Protein AF-0000000067000655 (afdb_homodimer)

Structure (mmCIF, N/CA/C/O backbone):
data_AF-0000000067000655-model_v1
#
loop_
_entity.id
_entity.type
_entity.pdbx_description
1 polymer '6-methylsalicylate decarboxylase'
#
loop_
_atom_site.group_PDB
_atom_site.id
_atom_site.type_symbol
_atom_site.label_atom_id
_atom_site.label_alt_id
_atom_site.label_comp_id
_atom_site.label_asym_id
_atom_site.label_entity_id
_atom_site.label_seq_id
_atom_site.pdbx_PDB_ins_code
_atom_site.Cartn_x
_atom_site.Cartn_y
_atom_site.Cartn_z
_atom_site.occupancy
_atom_site.B_iso_or_equiv
_atom_site.auth_seq_id
_atom_site.auth_comp_id
_atom_site.auth_asym_id
_atom_site.auth_atom_id
_atom_site.pdbx_PDB_model_num
ATOM 1 N N . MET A 1 1 ? -18.312 39.375 -13.328 1 45.66 1 MET A N 1
ATOM 2 C CA . MET A 1 1 ? -17.859 39.375 -11.938 1 45.66 1 MET A CA 1
ATOM 3 C C . MET A 1 1 ? -18.188 38.062 -11.242 1 45.66 1 MET A C 1
ATOM 5 O O . MET A 1 1 ? -17.328 37.5 -10.57 1 45.66 1 MET A O 1
ATOM 9 N N . ALA A 1 2 ? -19.312 37.562 -11.695 1 56 2 ALA A N 1
ATOM 10 C CA . ALA A 1 2 ? -19.734 36.312 -11.07 1 56 2 ALA A CA 1
ATOM 11 C C . ALA A 1 2 ? -18.906 35.156 -11.578 1 56 2 ALA A C 1
ATOM 13 O O . ALA A 1 2 ? -18.5 34.281 -10.797 1 56 2 ALA A O 1
ATOM 14 N N . GLN A 1 3 ? -18.609 35.188 -12.734 1 52 3 GLN A N 1
ATOM 15 C CA . GLN A 1 3 ? -17.844 34.094 -13.336 1 52 3 GLN A CA 1
ATOM 16 C C . GLN A 1 3 ? -16.391 34.125 -12.859 1 52 3 GLN A C 1
ATOM 18 O O . GLN A 1 3 ? -15.805 33.094 -12.602 1 52 3 GLN A O 1
ATOM 23 N N . GLN A 1 4 ? -15.789 35.25 -12.672 1 48.38 4 GLN A N 1
ATOM 24 C CA . GLN A 1 4 ? -14.422 35.406 -12.188 1 48.38 4 GLN A CA 1
ATOM 25 C C . GLN A 1 4 ? -14.312 34.969 -10.727 1 48.38 4 GLN A C 1
ATOM 27 O O . GLN A 1 4 ? -13.352 34.312 -10.336 1 48.38 4 GLN A O 1
ATOM 32 N N . GLN A 1 5 ? -15.328 35.438 -10.062 1 50.38 5 GLN A N 1
ATOM 33 C CA . GLN A 1 5 ? 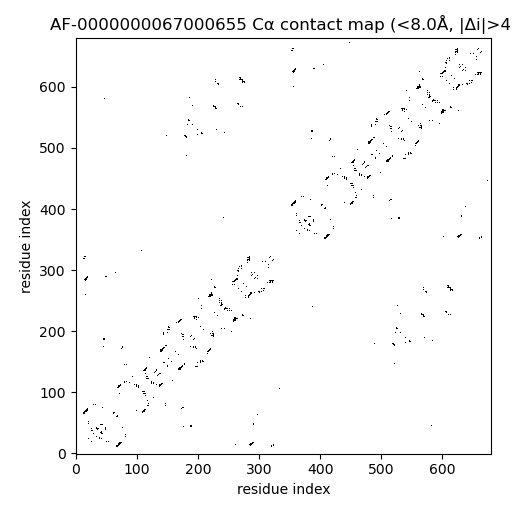-15.367 35 -8.664 1 50.38 5 GLN A CA 1
ATOM 34 C C . GLN A 1 5 ? -15.555 33.5 -8.562 1 50.38 5 GLN A C 1
ATOM 36 O O . GLN A 1 5 ? -14.922 32.844 -7.73 1 50.38 5 GLN A O 1
ATOM 41 N N . ALA A 1 6 ? -16.5 33 -9.43 1 54.81 6 ALA A N 1
ATOM 42 C CA . ALA A 1 6 ? -16.719 31.547 -9.453 1 54.81 6 ALA A CA 1
ATOM 43 C C . ALA A 1 6 ? -15.438 30.812 -9.828 1 54.81 6 ALA A C 1
ATOM 45 O O . ALA A 1 6 ? -15.117 29.766 -9.234 1 54.81 6 ALA A O 1
ATOM 46 N N . ASP A 1 7 ? -14.805 31.359 -10.633 1 62.97 7 ASP A N 1
ATOM 47 C CA . ASP A 1 7 ? -13.555 30.75 -11.094 1 62.97 7 ASP A CA 1
ATOM 48 C C . ASP A 1 7 ? -12.484 30.797 -10.008 1 62.97 7 ASP A C 1
ATOM 50 O O . ASP A 1 7 ? -11.727 29.844 -9.836 1 62.97 7 ASP A O 1
ATOM 54 N N . SER A 1 8 ? -12.492 31.875 -9.289 1 66.5 8 SER A N 1
ATOM 55 C CA . SER A 1 8 ? -11.531 32.031 -8.203 1 66.5 8 SER A CA 1
ATOM 56 C C . SER A 1 8 ? -11.836 31.078 -7.059 1 66.5 8 SER A C 1
ATOM 58 O O . SER A 1 8 ? -10.922 30.5 -6.461 1 66.5 8 SER A O 1
ATOM 60 N N . ILE A 1 9 ? -13.016 30.938 -6.875 1 70.06 9 ILE A N 1
ATOM 61 C CA . ILE A 1 9 ? -13.445 30.062 -5.793 1 70.06 9 ILE A CA 1
ATOM 62 C C . ILE A 1 9 ? -13.148 28.609 -6.156 1 70.06 9 ILE A C 1
ATOM 64 O O . ILE A 1 9 ? -12.672 27.844 -5.32 1 70.06 9 ILE A O 1
ATOM 68 N N . SER A 1 10 ? -13.266 28.375 -7.379 1 76.06 10 SER A N 1
ATOM 69 C CA . SER A 1 10 ? -13.055 27 -7.828 1 76.06 10 SER A CA 1
ATOM 70 C C . SER A 1 10 ? -11.57 26.641 -7.848 1 76.06 10 SER A C 1
ATOM 72 O O . SER A 1 10 ? -11.211 25.469 -7.762 1 76.06 10 SER A O 1
ATOM 74 N N . SER A 1 11 ? -10.773 27.656 -7.797 1 86.75 11 SER A N 1
ATOM 75 C CA . SER A 1 11 ? -9.344 27.406 -7.898 1 86.75 11 SER A CA 1
ATOM 76 C C . SER A 1 11 ? -8.664 27.547 -6.539 1 86.75 11 SER A C 1
ATOM 78 O O . SER A 1 11 ? -7.453 27.344 -6.422 1 86.75 11 SER A O 1
ATOM 80 N N . PHE A 1 12 ? -9.492 27.938 -5.488 1 93.88 12 PHE A N 1
ATOM 81 C CA . PHE A 1 12 ? -8.938 28.094 -4.148 1 93.88 12 PHE A CA 1
ATOM 82 C C . PHE A 1 12 ? -8.391 26.766 -3.639 1 93.88 12 PHE A C 1
ATOM 84 O O . PHE A 1 12 ? -9.016 25.719 -3.811 1 93.88 12 PHE A O 1
ATOM 91 N N . LYS A 1 13 ? -7.184 26.766 -3.057 1 96.69 13 LYS A N 1
ATOM 92 C CA . LYS A 1 13 ? -6.551 25.531 -2.584 1 96.69 13 LYS A CA 1
ATOM 93 C C . LYS A 1 13 ? -5.984 25.719 -1.177 1 96.69 13 LYS A C 1
ATOM 95 O O . LYS A 1 13 ? -5.301 26.703 -0.899 1 96.69 13 LYS A O 1
ATOM 100 N N . VAL A 1 14 ? -6.371 24.828 -0.305 1 98 14 VAL A N 1
ATOM 101 C CA . VAL A 1 14 ? -5.781 24.719 1.026 1 98 14 VAL A CA 1
ATOM 102 C C . VAL A 1 14 ? -4.824 23.531 1.08 1 98 14 VAL A C 1
ATOM 104 O O . VAL A 1 14 ? -5.238 22.391 0.919 1 98 14 VAL A O 1
ATOM 107 N N . ASP A 1 15 ? -3.564 23.797 1.248 1 98.12 15 ASP A N 1
ATOM 108 C CA . ASP A 1 15 ? -2.533 22.766 1.373 1 98.12 15 ASP A CA 1
ATOM 109 C C . ASP A 1 15 ? -2.328 22.375 2.834 1 98.12 15 ASP A C 1
ATOM 111 O O . ASP A 1 15 ? -1.676 23.094 3.592 1 98.12 15 ASP A O 1
ATOM 115 N N . VAL A 1 16 ? -2.777 21.172 3.211 1 98.75 16 VAL A N 1
ATOM 116 C CA . VAL A 1 16 ? -2.785 20.797 4.625 1 98.75 16 VAL A CA 1
ATOM 117 C C . VAL A 1 16 ? -1.482 20.094 4.98 1 98.75 16 VAL A C 1
ATOM 119 O O . VAL A 1 16 ? -1.301 19.641 6.117 1 98.75 16 VAL A O 1
ATOM 122 N N . HIS A 1 17 ? -0.55 19.938 4.035 1 98.69 17 HIS A N 1
ATOM 123 C CA . HIS A 1 17 ? 0.663 19.141 4.227 1 98.69 17 HIS A CA 1
ATOM 124 C C . HIS A 1 17 ? 1.874 19.844 3.615 1 98.69 17 HIS A C 1
ATOM 126 O O . HIS A 1 17 ? 2.262 19.531 2.484 1 98.69 17 HIS A O 1
ATOM 132 N N . THR A 1 18 ? 2.568 20.672 4.395 1 97.62 18 THR A N 1
ATOM 133 C CA . THR A 1 18 ? 3.795 21.359 4 1 97.62 18 THR A CA 1
ATOM 134 C C . THR A 1 18 ? 4.766 21.453 5.176 1 97.62 18 THR A C 1
ATOM 136 O O . THR A 1 18 ? 4.355 21.328 6.336 1 97.62 18 THR A O 1
ATOM 139 N N . HIS A 1 19 ? 6.02 21.641 4.848 1 98.19 19 HIS A N 1
ATOM 140 C CA . HIS A 1 19 ? 7 21.484 5.918 1 98.19 19 HIS A CA 1
ATOM 141 C C . HIS A 1 19 ? 7.949 22.688 5.973 1 98.19 19 HIS A C 1
ATOM 143 O O . HIS A 1 19 ? 8.781 22.859 5.078 1 98.19 19 HIS A O 1
ATOM 149 N N . PRO A 1 20 ? 7.879 23.438 7.078 1 97.94 20 PRO A N 1
ATOM 150 C CA . PRO A 1 20 ? 8.977 24.375 7.344 1 97.94 20 PRO A CA 1
ATOM 151 C C . PRO A 1 20 ? 10.242 23.672 7.832 1 97.94 20 PRO A C 1
ATOM 153 O O . PRO A 1 20 ? 10.164 22.656 8.523 1 97.94 20 PRO A O 1
ATOM 156 N N . ILE A 1 21 ? 11.398 24.188 7.496 1 96.88 21 ILE A N 1
ATOM 157 C CA . ILE A 1 21 ? 12.688 23.641 7.941 1 96.88 21 ILE A CA 1
ATOM 158 C C . ILE A 1 21 ? 13.555 24.781 8.484 1 96.88 21 ILE A C 1
ATOM 160 O O . ILE A 1 21 ? 14.602 25.094 7.914 1 96.88 21 ILE A O 1
ATOM 164 N N . PRO A 1 22 ? 13.117 25.328 9.625 1 96.69 22 PRO A N 1
ATOM 165 C CA . PRO A 1 22 ? 13.922 26.438 10.141 1 96.69 22 PRO A CA 1
ATOM 166 C C . PRO A 1 22 ? 15.359 26.031 10.445 1 96.69 22 PRO A C 1
ATOM 168 O O . PRO A 1 22 ? 15.617 24.875 10.812 1 96.69 22 PRO A O 1
ATOM 171 N N . ASP A 1 23 ? 16.297 27 10.414 1 96.25 23 ASP A N 1
ATOM 172 C CA . ASP A 1 23 ? 17.719 26.734 10.586 1 96.25 23 ASP A CA 1
ATOM 173 C C . ASP A 1 23 ? 18 26.141 11.961 1 96.25 23 ASP A C 1
ATOM 175 O O . ASP A 1 23 ? 18.844 25.25 12.086 1 96.25 23 ASP A O 1
ATOM 179 N N . PHE A 1 24 ? 17.297 26.625 12.922 1 97.12 24 PHE A N 1
ATOM 180 C CA . PHE A 1 24 ? 17.562 26.125 14.266 1 97.12 24 PHE A CA 1
ATOM 181 C C . PHE A 1 24 ? 17.172 24.672 14.398 1 97.12 24 PHE A C 1
ATOM 183 O O . PHE A 1 24 ? 17.75 23.922 15.195 1 97.12 24 PHE A O 1
ATOM 190 N N . TYR A 1 25 ? 16.172 24.203 13.703 1 97.44 25 TYR A N 1
ATOM 191 C CA . TYR A 1 25 ? 15.805 22.797 13.695 1 97.44 25 TYR A CA 1
ATOM 192 C C . TYR A 1 25 ? 16.844 21.953 12.984 1 97.44 25 TYR A C 1
ATOM 194 O O . TYR A 1 25 ? 17.234 20.875 13.461 1 97.44 25 TYR A O 1
ATOM 202 N N . ARG A 1 26 ? 17.312 22.422 11.836 1 96.75 26 ARG A N 1
ATOM 203 C CA . ARG A 1 26 ? 18.391 21.75 11.109 1 96.75 26 ARG A CA 1
ATOM 204 C C . ARG A 1 26 ? 19.625 21.594 11.984 1 96.75 26 ARG A C 1
ATOM 206 O O . ARG A 1 26 ? 20.281 20.547 11.977 1 96.75 26 ARG A O 1
ATOM 213 N N . GLU A 1 27 ? 19.906 22.656 12.68 1 96.88 27 GLU A N 1
ATOM 214 C CA . GLU A 1 27 ? 21.062 22.641 13.578 1 96.88 27 GLU A CA 1
ATOM 215 C C . GLU A 1 27 ? 20.891 21.578 14.672 1 96.88 27 GLU A C 1
ATOM 217 O O . GLU A 1 27 ? 21.844 20.891 15.023 1 96.88 27 GLU A O 1
ATOM 222 N N . ALA A 1 28 ? 19.656 21.469 15.18 1 97.19 28 ALA A N 1
ATOM 223 C CA . ALA A 1 28 ? 19.375 20.469 16.203 1 97.19 28 ALA A CA 1
ATOM 224 C C . ALA A 1 28 ? 19.547 19.062 15.648 1 97.19 28 ALA A C 1
ATOM 226 O O . ALA A 1 28 ? 20.109 18.188 16.312 1 97.19 28 ALA A O 1
ATOM 227 N N . LEU A 1 29 ? 19.141 18.797 14.414 1 97.19 29 LEU A N 1
ATOM 228 C CA . LEU A 1 29 ? 19.297 17.5 13.758 1 97.19 29 LEU A CA 1
ATOM 229 C C . LEU A 1 29 ? 20.781 17.172 13.547 1 97.19 29 LEU A C 1
ATOM 231 O O . LEU A 1 29 ? 21.219 16.062 13.82 1 97.19 29 LEU A O 1
ATOM 235 N N . PHE A 1 30 ? 21.469 18.188 13.078 1 96.81 30 PHE A N 1
ATOM 236 C CA . PHE A 1 30 ? 22.906 18.016 12.836 1 96.81 30 PHE A CA 1
ATOM 237 C C . PHE A 1 30 ? 23.641 17.703 14.133 1 96.81 30 PHE A C 1
ATOM 239 O O . PHE A 1 30 ? 24.5 16.812 14.172 1 96.81 30 PHE A O 1
ATOM 246 N N . ALA A 1 31 ? 23.281 18.422 15.141 1 95.44 31 ALA A N 1
ATOM 247 C CA . ALA A 1 31 ? 23.891 18.234 16.453 1 95.44 31 ALA A CA 1
ATOM 248 C C . ALA A 1 31 ? 23.594 16.844 17 1 95.44 31 ALA A C 1
ATOM 250 O O . ALA A 1 31 ? 24.391 16.281 17.75 1 95.44 31 ALA A O 1
ATOM 251 N N . ALA A 1 32 ? 22.469 16.297 16.594 1 95.5 32 ALA A N 1
ATOM 252 C CA . ALA A 1 32 ? 22.047 14.977 17.062 1 95.5 32 ALA A CA 1
ATOM 253 C C . ALA A 1 32 ? 22.734 13.867 16.266 1 95.5 32 ALA A C 1
ATOM 255 O O . ALA A 1 32 ? 22.562 12.688 16.578 1 95.5 32 ALA A O 1
ATOM 256 N N . GLY A 1 33 ? 23.5 14.203 15.195 1 95.5 33 GLY A N 1
ATOM 257 C CA . GLY A 1 33 ? 24.328 13.227 14.508 1 95.5 33 GLY A CA 1
ATOM 258 C C . GLY A 1 33 ? 23.75 12.773 13.18 1 95.5 33 GLY A C 1
ATOM 259 O O . GLY A 1 33 ? 24.219 11.797 12.602 1 95.5 33 GLY A O 1
ATOM 260 N N . TYR A 1 34 ? 22.703 13.398 12.664 1 96.19 34 TYR A N 1
ATOM 261 C CA . TYR A 1 34 ? 22.203 13.039 11.344 1 96.19 34 TYR A CA 1
ATOM 262 C C . TYR A 1 34 ? 23.266 13.289 10.273 1 96.19 34 TYR A C 1
ATOM 264 O O . TYR A 1 34 ? 24 14.273 10.344 1 96.19 34 TYR A O 1
ATOM 272 N N . PRO A 1 35 ? 23.344 12.398 9.32 1 95 35 PRO A N 1
ATOM 273 C CA . PRO A 1 35 ? 24.438 12.469 8.344 1 95 35 PRO A CA 1
ATOM 274 C C . PRO A 1 35 ? 24.375 13.719 7.477 1 95 35 PRO A C 1
ATOM 276 O O . PRO A 1 35 ? 23.281 14.156 7.102 1 95 35 PRO A O 1
ATOM 279 N N . GLY A 1 36 ? 25.406 14.297 7.156 1 93.25 36 GLY A N 1
ATOM 280 C CA . GLY A 1 36 ? 25.578 15.445 6.289 1 93.25 36 GLY A CA 1
ATOM 281 C C . GLY A 1 36 ? 26.922 16.125 6.449 1 93.25 36 GLY A C 1
ATOM 282 O O . GLY A 1 36 ? 27.594 15.961 7.473 1 93.25 36 GLY A O 1
ATOM 283 N N . ASP A 1 37 ? 27.453 16.781 5.391 1 91.25 37 ASP A N 1
ATOM 284 C CA . ASP A 1 37 ? 28.734 17.469 5.449 1 91.25 37 ASP A CA 1
ATOM 285 C C . ASP A 1 37 ? 28.641 18.719 6.336 1 91.25 37 ASP A C 1
ATOM 287 O O . ASP A 1 37 ? 29.609 19.094 6.98 1 91.25 37 ASP A O 1
ATOM 291 N N . ASN A 1 38 ? 27.5 19.297 6.293 1 91.56 38 ASN A N 1
ATOM 292 C CA . ASN A 1 38 ? 27.141 20.469 7.109 1 91.56 38 ASN A CA 1
ATOM 293 C C . ASN A 1 38 ? 25.641 20.625 7.238 1 91.56 38 ASN A C 1
ATOM 295 O O . ASN A 1 38 ? 24.875 19.766 6.789 1 91.56 38 ASN A O 1
ATOM 299 N N . VAL A 1 39 ? 25.219 21.656 7.828 1 90 39 VAL A N 1
ATOM 300 C CA . VAL A 1 39 ? 23.812 21.891 8.133 1 90 39 VAL A CA 1
ATOM 301 C C . VAL A 1 39 ? 23.031 22.078 6.844 1 90 39 VAL A C 1
ATOM 303 O O . VAL A 1 39 ? 21.812 21.828 6.805 1 90 39 VAL A O 1
ATOM 306 N N . SER A 1 40 ? 23.703 22.484 5.785 1 91.5 40 SER A N 1
ATOM 307 C CA . SER A 1 40 ? 23.031 22.734 4.516 1 91.5 40 SER A CA 1
ATOM 308 C C . SER A 1 40 ? 22.828 21.438 3.738 1 91.5 40 SER A C 1
ATOM 310 O O . SER A 1 40 ? 21.969 21.359 2.848 1 91.5 40 SER A O 1
ATOM 312 N N . THR A 1 41 ? 23.656 20.469 4.066 1 93.38 41 THR A N 1
ATOM 313 C CA . THR A 1 41 ? 23.547 19.156 3.455 1 93.38 41 THR A CA 1
ATOM 314 C C . THR A 1 41 ? 23.281 18.078 4.512 1 93.38 41 THR A C 1
ATOM 316 O O . THR A 1 41 ? 24.203 17.531 5.102 1 93.38 41 THR A O 1
ATOM 319 N N . LEU A 1 42 ? 22.062 17.859 4.797 1 95.31 42 LEU A N 1
ATOM 320 C CA . LEU A 1 42 ? 21.625 16.969 5.871 1 95.31 42 LEU A CA 1
ATOM 321 C C . LEU A 1 42 ? 20.672 15.906 5.344 1 95.31 42 LEU A C 1
ATOM 323 O O . LEU A 1 42 ? 19.781 16.203 4.547 1 95.31 42 LEU A O 1
ATOM 327 N N . TYR A 1 43 ? 20.906 14.68 5.754 1 96.12 43 TYR A N 1
ATOM 328 C CA . TYR A 1 43 ? 20.047 13.57 5.348 1 96.12 43 TYR A CA 1
ATOM 329 C C . TYR A 1 43 ? 19.234 13.047 6.531 1 96.12 43 TYR A C 1
ATOM 331 O O . TYR A 1 43 ? 19.766 12.867 7.625 1 96.12 43 TYR A O 1
ATOM 339 N N . VAL A 1 44 ? 18.031 12.891 6.34 1 96.88 44 VAL A N 1
ATOM 340 C CA . VAL A 1 44 ? 17.156 12.211 7.281 1 96.88 44 VAL A CA 1
ATOM 341 C C . VAL A 1 44 ? 16.516 11 6.609 1 96.88 44 VAL A C 1
ATOM 343 O O . VAL A 1 44 ? 15.891 11.117 5.555 1 96.88 44 VAL A O 1
ATOM 346 N N . ASP A 1 45 ? 16.734 9.812 7.184 1 96.19 45 ASP A N 1
ATOM 347 C CA . ASP A 1 45 ? 16.172 8.562 6.676 1 96.19 45 ASP A CA 1
ATOM 348 C C . ASP A 1 45 ? 16.578 8.32 5.227 1 96.19 45 ASP A C 1
ATOM 350 O O . ASP A 1 45 ? 15.773 7.871 4.41 1 96.19 45 ASP A O 1
ATOM 354 N N . GLY A 1 46 ? 17.766 8.734 4.914 1 94.81 46 GLY A N 1
ATOM 355 C CA . GLY A 1 46 ? 18.375 8.5 3.609 1 94.81 46 GLY A CA 1
ATOM 356 C C . GLY A 1 46 ? 17.938 9.508 2.564 1 94.81 46 GLY A C 1
ATOM 357 O O . GLY A 1 46 ? 18.25 9.367 1.384 1 94.81 46 GLY A O 1
ATOM 358 N N . PHE A 1 47 ? 17.234 10.516 2.971 1 96 47 PHE A N 1
ATOM 359 C CA . PHE A 1 47 ? 16.703 11.516 2.043 1 96 47 PHE A CA 1
ATOM 360 C C . PHE A 1 47 ? 17.297 12.891 2.332 1 96 47 PHE A C 1
ATOM 362 O O . PHE A 1 47 ? 17.422 13.281 3.492 1 96 47 PHE A O 1
ATOM 369 N N . LEU A 1 48 ? 17.688 13.617 1.335 1 94.06 48 LEU A N 1
ATOM 370 C CA . LEU A 1 48 ? 18.281 14.938 1.476 1 94.06 48 LEU A CA 1
ATOM 371 C C . LEU A 1 48 ? 17.25 15.945 1.969 1 94.06 48 LEU A C 1
ATOM 373 O O . LEU A 1 48 ? 16.156 16.062 1.402 1 94.06 48 LEU A O 1
ATOM 377 N N . THR A 1 49 ? 17.562 16.641 3.025 1 95.5 49 THR A N 1
ATOM 378 C CA . THR A 1 49 ? 16.688 17.688 3.541 1 95.5 49 THR A CA 1
ATOM 379 C C . THR A 1 49 ? 16.797 18.953 2.68 1 95.5 49 THR A C 1
ATOM 381 O O . THR A 1 49 ? 17.891 19.469 2.473 1 95.5 49 THR A O 1
ATOM 384 N N . PRO A 1 50 ? 15.688 19.469 2.254 1 94.69 50 PRO A N 1
ATOM 385 C CA . PRO A 1 50 ? 15.727 20.641 1.364 1 94.69 50 PRO A CA 1
ATOM 386 C C . PRO A 1 50 ? 16.422 21.828 1.995 1 94.69 50 PRO A C 1
ATOM 388 O O . PRO A 1 50 ? 16.266 22.078 3.193 1 94.69 50 PRO A O 1
ATOM 391 N N . TYR A 1 51 ? 17.156 22.562 1.189 1 93.88 51 TYR A N 1
ATOM 392 C CA . TYR A 1 51 ? 17.906 23.75 1.567 1 93.88 51 TYR A CA 1
ATOM 393 C C . TYR A 1 51 ? 18.109 24.672 0.37 1 93.88 51 TYR A C 1
ATOM 395 O O . TYR A 1 51 ? 18.297 24.203 -0.756 1 93.88 51 TYR A O 1
ATOM 403 N N . PRO A 1 52 ? 18.078 26.031 0.66 1 93.5 52 PRO A N 1
ATOM 404 C CA . PRO A 1 52 ? 17.688 26.781 1.865 1 93.5 52 PRO A CA 1
ATOM 405 C C . PRO A 1 52 ? 16.188 26.875 2.045 1 93.5 52 PRO A C 1
ATOM 407 O O . PRO A 1 52 ? 15.422 26.625 1.104 1 93.5 52 PRO A O 1
ATOM 410 N N . PHE A 1 53 ? 15.82 27.094 3.283 1 94.44 53 PHE A N 1
ATOM 411 C CA . PHE A 1 53 ? 14.414 27.375 3.551 1 94.44 53 PHE A CA 1
ATOM 412 C C . PHE A 1 53 ? 14.25 28.734 4.219 1 94.44 53 PHE A C 1
ATOM 414 O O . PHE A 1 53 ? 14.992 29.062 5.141 1 94.44 53 PHE A O 1
ATOM 421 N N . SER A 1 54 ? 13.43 29.547 3.699 1 95.44 54 SER A N 1
ATOM 422 C CA . SER A 1 54 ? 12.922 30.75 4.355 1 95.44 54 SER A CA 1
ATOM 423 C C . SER A 1 54 ? 11.414 30.875 4.156 1 95.44 54 SER A C 1
ATOM 425 O O . SER A 1 54 ? 10.875 30.453 3.129 1 95.44 54 SER A O 1
ATOM 427 N N . VAL A 1 55 ? 10.742 31.406 5.113 1 95.75 55 VAL A N 1
ATOM 428 C CA . VAL A 1 55 ? 9.297 31.578 5.023 1 95.75 55 VAL A CA 1
ATOM 429 C C . VAL A 1 55 ? 8.945 32.438 3.799 1 95.75 55 VAL A C 1
ATOM 431 O O . VAL A 1 55 ? 7.977 32.125 3.092 1 95.75 55 VAL A O 1
ATOM 434 N N . ASP A 1 56 ? 9.781 33.406 3.498 1 95.88 56 ASP A N 1
ATOM 435 C CA . ASP A 1 56 ? 9.523 34.312 2.363 1 95.88 56 ASP A CA 1
ATOM 436 C C . ASP A 1 56 ? 9.594 33.531 1.046 1 95.88 56 ASP A C 1
ATOM 438 O O . ASP A 1 56 ? 8.688 33.625 0.215 1 95.88 56 ASP A O 1
ATOM 442 N N . SER A 1 57 ? 10.664 32.812 0.88 1 95.62 57 SER A N 1
ATOM 443 C CA . SER A 1 57 ? 10.812 32.062 -0.349 1 95.62 57 SER A CA 1
ATOM 444 C C . SER A 1 57 ? 9.742 30.969 -0.448 1 95.62 57 SER A C 1
ATOM 446 O O . SER A 1 57 ? 9.242 30.672 -1.538 1 95.62 57 SER A O 1
ATOM 448 N N . TYR A 1 58 ? 9.461 30.391 0.671 1 96.06 58 TYR A N 1
ATOM 449 C CA . TYR A 1 58 ? 8.414 29.359 0.749 1 96.06 58 TYR A CA 1
ATOM 450 C C . TYR A 1 58 ? 7.07 29.938 0.31 1 96.06 58 TYR A C 1
ATOM 452 O O . TYR A 1 58 ? 6.391 29.344 -0.538 1 96.06 58 TYR A O 1
ATOM 460 N N . LEU A 1 59 ? 6.656 31.078 0.811 1 97.25 59 LEU A N 1
ATOM 461 C CA . LEU A 1 59 ? 5.387 31.719 0.485 1 97.25 59 LEU A CA 1
ATOM 462 C C . LEU A 1 59 ? 5.344 32.125 -0.984 1 97.25 59 LEU A C 1
ATOM 464 O O . LEU A 1 59 ? 4.312 31.984 -1.644 1 97.25 59 LEU A O 1
ATOM 468 N N . ALA A 1 60 ? 6.461 32.594 -1.486 1 96.81 60 ALA A N 1
ATOM 469 C CA . ALA A 1 60 ? 6.527 32.969 -2.895 1 96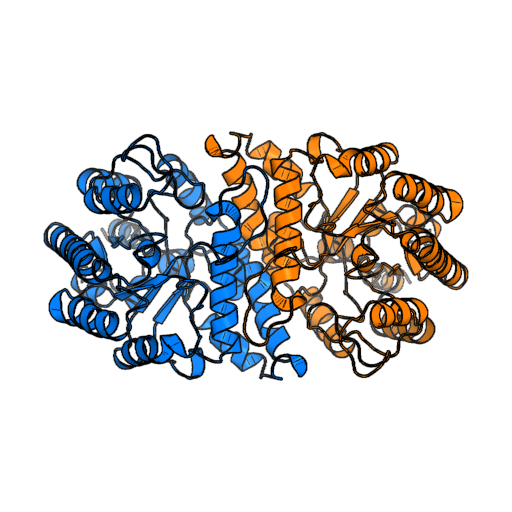.81 60 ALA A CA 1
ATOM 470 C C . ALA A 1 60 ? 6.289 31.781 -3.799 1 96.81 60 ALA A C 1
ATOM 472 O O . ALA A 1 60 ? 5.539 31.859 -4.773 1 96.81 60 ALA A O 1
ATOM 473 N N . ALA A 1 61 ? 6.926 30.688 -3.449 1 95.5 61 ALA A N 1
ATOM 474 C CA . ALA A 1 61 ? 6.766 29.453 -4.215 1 95.5 61 ALA A CA 1
ATOM 475 C C . ALA A 1 61 ? 5.324 28.969 -4.168 1 95.5 61 ALA A C 1
ATOM 477 O O . ALA A 1 61 ? 4.77 28.531 -5.184 1 95.5 61 ALA A O 1
ATOM 478 N N . ARG A 1 62 ? 4.734 28.984 -3.016 1 94.25 62 ARG A N 1
ATOM 479 C CA . ARG A 1 62 ? 3.361 28.516 -2.85 1 94.25 62 ARG A CA 1
ATOM 480 C C . ARG A 1 62 ? 2.391 29.359 -3.66 1 94.25 62 ARG A C 1
ATOM 482 O O . ARG A 1 62 ? 1.472 28.828 -4.293 1 94.25 62 ARG A O 1
ATOM 489 N N . ARG A 1 63 ? 2.633 30.688 -3.666 1 94.25 63 ARG A N 1
ATOM 490 C CA . ARG A 1 63 ? 1.812 31.578 -4.477 1 94.25 63 ARG A CA 1
ATOM 491 C C . ARG A 1 63 ? 1.942 31.25 -5.961 1 94.25 63 ARG A C 1
ATOM 493 O O . ARG A 1 63 ? 0.942 31.188 -6.68 1 94.25 63 ARG A O 1
ATOM 500 N N . GLU A 1 64 ? 3.131 30.984 -6.266 1 94.75 64 GLU A N 1
ATOM 501 C CA . GLU A 1 64 ? 3.398 30.656 -7.664 1 94.75 64 GLU A CA 1
ATOM 502 C C . GLU A 1 64 ? 2.689 29.359 -8.07 1 94.75 64 GLU A C 1
ATOM 504 O O . GLU A 1 64 ? 2.24 29.234 -9.211 1 94.75 64 GLU A O 1
ATOM 509 N N . HIS A 1 65 ? 2.592 28.484 -7.16 1 93.12 65 HIS A N 1
ATOM 510 C CA . HIS A 1 65 ? 2.002 27.188 -7.445 1 93.12 65 HIS A CA 1
ATOM 511 C C . HIS A 1 65 ? 0.49 27.203 -7.238 1 93.12 65 HIS A C 1
ATOM 513 O O . HIS A 1 65 ? -0.189 26.203 -7.488 1 93.12 65 HIS A O 1
ATOM 519 N N . GLY A 1 66 ? -0.057 28.281 -6.77 1 93.81 66 GLY A N 1
ATOM 520 C CA . GLY A 1 66 ? -1.501 28.453 -6.719 1 93.81 66 GLY A CA 1
ATOM 521 C C . GLY A 1 66 ? -2.113 27.953 -5.422 1 93.81 66 GLY A C 1
ATOM 522 O O . GLY A 1 66 ? -3.311 27.672 -5.363 1 93.81 66 GLY A O 1
ATOM 523 N N . TYR A 1 67 ? -1.325 27.812 -4.359 1 95.69 67 TYR A N 1
ATOM 524 C CA . TYR A 1 67 ? -1.86 27.484 -3.043 1 95.69 67 TYR A CA 1
ATOM 525 C C . TYR A 1 67 ? -2.244 28.734 -2.273 1 95.69 67 TYR A C 1
ATOM 527 O O . TYR A 1 67 ? -1.415 29.625 -2.076 1 95.69 67 TYR A O 1
ATOM 535 N N . ASN A 1 68 ? -3.506 28.812 -1.796 1 96.94 68 ASN A N 1
ATOM 536 C CA . ASN A 1 68 ? -4.027 30.016 -1.167 1 96.94 68 ASN A CA 1
ATOM 537 C C . ASN A 1 68 ? -3.777 30.031 0.338 1 96.94 68 ASN A C 1
ATOM 539 O O . ASN A 1 68 ? -3.629 31.078 0.946 1 96.94 68 ASN A O 1
ATOM 543 N N . PHE A 1 69 ? -3.801 28.922 0.928 1 97.88 69 PHE A N 1
ATOM 544 C CA . PHE A 1 69 ? -3.549 28.734 2.352 1 97.88 69 PHE A CA 1
ATOM 545 C C . PHE A 1 69 ? -2.764 27.453 2.602 1 97.88 69 PHE A C 1
ATOM 547 O O . PHE A 1 69 ? -3.021 26.438 1.964 1 97.88 69 PHE A O 1
ATOM 554 N N . SER A 1 70 ? -1.738 27.516 3.436 1 98.25 70 SER A N 1
ATOM 555 C CA . SER A 1 70 ? -0.903 26.359 3.744 1 98.25 70 SER A CA 1
ATOM 556 C C . SER A 1 70 ? -0.817 26.125 5.25 1 98.25 70 SER A C 1
ATOM 558 O O . SER A 1 70 ? -0.639 27.078 6.02 1 98.25 70 SER A O 1
ATOM 560 N N . ILE A 1 71 ? -0.999 24.922 5.633 1 98.69 71 ILE A N 1
ATOM 561 C CA . ILE A 1 71 ? -0.858 24.562 7.043 1 98.69 71 ILE A CA 1
ATOM 562 C C . ILE A 1 71 ? 0.489 23.875 7.273 1 98.69 71 ILE A C 1
ATOM 564 O O . ILE A 1 71 ? 0.767 22.828 6.691 1 98.69 71 ILE A O 1
ATOM 568 N N . LEU A 1 72 ? 1.346 24.453 8.125 1 98.5 72 LEU A N 1
ATOM 569 C CA . LEU A 1 72 ? 2.723 24.031 8.375 1 98.5 72 LEU A CA 1
ATOM 570 C C . LEU A 1 72 ? 2.777 22.922 9.414 1 98.5 72 LEU A C 1
ATOM 572 O O . LEU A 1 72 ? 1.98 22.906 10.352 1 98.5 72 LEU A O 1
ATOM 576 N N . SER A 1 73 ? 3.645 22 9.227 1 98.62 73 SER A N 1
ATOM 577 C CA . SER A 1 73 ? 4.008 21.031 10.25 1 98.62 73 SER A CA 1
ATOM 578 C C . SER A 1 73 ? 5.457 20.578 10.094 1 98.62 73 SER A C 1
ATOM 580 O O . SER A 1 73 ? 6.004 20.594 8.992 1 98.62 73 SER A O 1
ATOM 582 N N . ILE A 1 74 ? 6.133 20.266 11.188 1 98.19 74 ILE A N 1
ATOM 583 C CA . ILE A 1 74 ? 7.477 19.703 11.117 1 98.19 74 ILE A CA 1
ATOM 584 C C . ILE A 1 74 ? 7.41 18.266 10.578 1 98.19 74 ILE A C 1
ATOM 586 O O . ILE A 1 74 ? 6.562 17.484 11 1 98.19 74 ILE A O 1
ATOM 590 N N . THR A 1 75 ? 8.211 17.969 9.602 1 97.25 75 THR A N 1
ATOM 591 C CA . THR A 1 75 ? 8.289 16.625 9.031 1 97.25 75 THR A CA 1
ATOM 592 C C . THR A 1 75 ? 9.016 15.68 9.977 1 97.25 75 THR A C 1
ATOM 594 O O . THR A 1 75 ? 9.297 16.031 11.125 1 97.25 75 THR A O 1
ATOM 597 N N . ALA A 1 76 ? 9.188 14.477 9.562 1 96.88 76 ALA A N 1
ATOM 598 C CA . ALA A 1 76 ? 9.969 13.492 10.312 1 96.88 76 ALA A CA 1
ATOM 599 C C . ALA A 1 76 ? 11.422 13.945 10.461 1 96.88 76 ALA A C 1
ATOM 601 O O . ALA A 1 76 ? 11.961 14.609 9.57 1 96.88 76 ALA A O 1
ATOM 602 N N . PRO A 1 77 ? 12.039 13.664 11.617 1 97 77 PRO A N 1
ATOM 603 C CA . PRO A 1 77 ? 11.586 12.773 12.688 1 97 77 PRO A CA 1
ATOM 604 C C . PRO A 1 77 ? 10.906 13.516 13.836 1 97 77 PRO A C 1
ATOM 606 O O . PRO A 1 77 ? 10.734 12.961 14.922 1 97 77 PRO A O 1
ATOM 609 N N . GLY A 1 78 ? 10.523 14.797 13.578 1 97.75 78 GLY A N 1
ATOM 610 C CA . GLY A 1 78 ? 10.062 15.602 14.695 1 97.75 78 GLY A CA 1
ATOM 611 C C . GLY A 1 78 ? 11.109 15.758 15.789 1 97.75 78 GLY A C 1
ATOM 612 O O . GLY A 1 78 ? 12.242 16.172 15.516 1 97.75 78 GLY A O 1
ATOM 613 N N . LEU A 1 79 ? 10.703 15.375 17 1 97.56 79 LEU A N 1
ATOM 614 C CA . LEU A 1 79 ? 11.625 15.547 18.125 1 97.56 79 LEU A CA 1
ATOM 615 C C . LEU A 1 79 ? 12.078 14.195 18.672 1 97.56 79 LEU A C 1
ATOM 617 O O . LEU A 1 79 ? 12.711 14.125 19.719 1 97.56 79 LEU A O 1
ATOM 621 N N . SER A 1 80 ? 11.742 13.156 17.891 1 94.69 80 SER A N 1
ATOM 622 C CA . SER A 1 80 ? 11.984 11.797 18.375 1 94.69 80 SER A CA 1
ATOM 623 C C . SER A 1 80 ? 13.477 11.531 18.531 1 94.69 80 SER A C 1
ATOM 625 O O . SER A 1 80 ? 13.883 10.656 19.297 1 94.69 80 SER A O 1
ATOM 627 N N . PHE A 1 81 ? 14.344 12.25 17.828 1 94.38 81 PHE A N 1
ATOM 628 C CA . PHE A 1 81 ? 15.789 12.062 17.891 1 94.38 81 PHE A CA 1
ATOM 629 C C . PHE A 1 81 ? 16.328 12.461 19.266 1 94.38 81 PHE A C 1
ATOM 631 O O . PHE A 1 81 ? 17.438 12.086 19.625 1 94.38 81 PHE A O 1
ATOM 638 N N . LEU A 1 82 ? 15.492 13.18 20.047 1 94.5 82 LEU A N 1
ATOM 639 C CA . LEU A 1 82 ? 15.898 13.602 21.391 1 94.5 82 LEU A CA 1
ATOM 640 C C . LEU A 1 82 ? 15.516 12.562 22.438 1 94.5 82 LEU A C 1
ATOM 642 O O . LEU A 1 82 ? 15.891 12.68 23.594 1 94.5 82 LEU A O 1
ATOM 646 N N . LYS A 1 83 ? 14.75 11.539 22.109 1 88.56 83 LYS A N 1
ATOM 647 C CA . LYS A 1 83 ? 14.43 10.367 22.906 1 88.56 83 LYS A CA 1
ATOM 648 C C . LYS A 1 83 ? 13.852 10.766 24.266 1 88.56 83 LYS A C 1
ATOM 650 O O . LYS A 1 83 ? 14.195 10.18 25.297 1 88.56 83 LYS A O 1
ATOM 655 N N . GLY A 1 84 ? 13.188 11.984 24.25 1 85.69 84 GLY A N 1
ATOM 656 C CA . GLY A 1 84 ? 12.453 12.383 25.438 1 85.69 84 GLY A CA 1
ATOM 657 C C . GLY A 1 84 ? 13.312 13.117 26.453 1 85.69 84 GLY A C 1
ATOM 658 O O . GLY A 1 84 ? 12.883 13.359 27.578 1 85.69 84 GLY A O 1
ATOM 659 N N . ASN A 1 85 ? 14.469 13.43 26.062 1 91.81 85 ASN A N 1
ATOM 660 C CA . ASN A 1 85 ? 15.273 14.172 27.031 1 91.81 85 ASN A CA 1
ATOM 661 C C . ASN A 1 85 ? 14.742 15.586 27.25 1 91.81 85 ASN A C 1
ATOM 663 O O . ASN A 1 85 ? 13.766 15.984 26.609 1 91.81 85 ASN A O 1
ATOM 667 N N . ALA A 1 86 ? 15.359 16.375 28.078 1 94 86 ALA A N 1
ATOM 668 C CA . ALA A 1 86 ? 14.828 17.641 28.594 1 94 86 ALA A CA 1
ATOM 669 C C . ALA A 1 86 ? 14.875 18.734 27.531 1 94 86 ALA A C 1
ATOM 671 O O . ALA A 1 86 ? 14.234 19.781 27.672 1 94 86 ALA A O 1
ATOM 672 N N . LEU A 1 87 ? 15.586 18.5 26.422 1 96 87 LEU A N 1
ATOM 673 C CA . LEU A 1 87 ? 15.695 19.484 25.359 1 96 87 LEU A CA 1
ATOM 674 C C . LEU A 1 87 ? 14.469 19.469 24.469 1 96 87 LEU A C 1
ATOM 676 O O . LEU A 1 87 ? 14.227 20.406 23.703 1 96 87 LEU A O 1
ATOM 680 N N . ALA A 1 88 ? 13.688 18.406 24.531 1 97.5 88 ALA A N 1
ATOM 681 C CA . ALA A 1 88 ? 12.539 18.234 23.641 1 97.5 88 ALA A CA 1
ATOM 682 C C . ALA A 1 88 ? 11.469 19.281 23.922 1 97.5 88 ALA A C 1
ATOM 684 O O . ALA A 1 88 ? 10.891 19.844 22.984 1 97.5 88 ALA A O 1
ATOM 685 N N . GLY A 1 89 ? 11.188 19.578 25.156 1 97.88 89 GLY A N 1
ATOM 686 C CA . GLY A 1 89 ? 10.195 20.562 25.547 1 97.88 89 GLY A CA 1
ATOM 687 C C . GLY A 1 89 ? 10.5 21.953 25.016 1 97.88 89 GLY A C 1
ATOM 688 O O . GLY A 1 89 ? 9.719 22.516 24.234 1 97.88 89 GLY A O 1
ATOM 689 N N . PRO A 1 90 ? 11.672 22.484 25.344 1 98.38 90 PRO A N 1
ATOM 690 C CA . PRO A 1 90 ? 12.055 23.812 24.859 1 98.38 90 PRO A CA 1
ATOM 691 C C . PRO A 1 90 ? 12.109 23.891 23.344 1 98.38 90 PRO A C 1
ATOM 693 O O . PRO A 1 90 ? 11.734 24.922 22.75 1 98.38 90 PRO A O 1
ATOM 696 N N . LEU A 1 91 ? 12.562 22.844 22.703 1 98.56 91 LEU A N 1
ATOM 697 C CA . LEU A 1 91 ? 12.609 22.859 21.25 1 98.56 91 LEU A CA 1
ATOM 698 C C . LEU A 1 91 ? 11.203 22.859 20.656 1 98.56 91 LEU A C 1
ATOM 700 O O . LEU A 1 91 ? 10.945 23.562 19.672 1 98.56 91 LEU A O 1
ATOM 704 N N . ALA A 1 92 ? 10.297 22.062 21.266 1 98.81 92 ALA A N 1
ATOM 705 C CA . ALA A 1 92 ? 8.898 22.094 20.828 1 98.81 92 ALA A CA 1
ATOM 706 C C . ALA A 1 92 ? 8.312 23.5 20.953 1 98.81 92 ALA A C 1
ATOM 708 O O . ALA A 1 92 ? 7.688 24 20.016 1 98.81 92 ALA A O 1
ATOM 709 N N . ARG A 1 93 ? 8.555 24.109 22.109 1 98.88 93 ARG A N 1
ATOM 710 C CA . ARG A 1 93 ? 8.062 25.453 22.359 1 98.88 93 ARG A CA 1
ATOM 711 C C . ARG A 1 93 ? 8.602 26.438 21.344 1 98.88 93 ARG A C 1
ATOM 713 O O . ARG A 1 93 ? 7.855 27.266 20.812 1 98.88 93 ARG A O 1
ATOM 720 N N . ARG A 1 94 ? 9.875 26.328 21.031 1 98.88 94 ARG A N 1
ATOM 721 C CA . ARG A 1 94 ? 10.5 27.219 20.062 1 98.88 94 ARG A CA 1
ATOM 722 C C . ARG A 1 94 ? 9.891 27.062 18.672 1 98.88 94 ARG A C 1
ATOM 724 O O . ARG A 1 94 ? 9.648 28.047 17.984 1 98.88 94 ARG A O 1
ATOM 731 N N . ILE A 1 95 ? 9.664 25.828 18.266 1 98.88 95 ILE A N 1
ATOM 732 C CA . ILE A 1 95 ? 9.07 25.531 16.953 1 98.88 95 ILE A CA 1
ATOM 733 C C . ILE A 1 95 ? 7.648 26.094 16.906 1 98.88 95 ILE A C 1
ATOM 735 O O . ILE A 1 95 ? 7.27 26.75 15.938 1 98.88 95 ILE A O 1
ATOM 739 N N . ASN A 1 96 ? 6.883 25.828 17.953 1 98.94 96 ASN A N 1
ATOM 740 C CA . ASN A 1 96 ? 5.5 26.297 17.984 1 98.94 96 ASN A CA 1
ATOM 741 C C . ASN A 1 96 ? 5.422 27.812 18.016 1 98.94 96 ASN A C 1
ATOM 743 O O . ASN A 1 96 ? 4.547 28.406 17.375 1 98.94 96 ASN A O 1
ATOM 747 N N . ASP A 1 97 ? 6.348 28.469 18.75 1 98.94 97 ASP A N 1
ATOM 748 C CA . ASP A 1 97 ? 6.434 29.922 18.734 1 98.94 97 ASP A CA 1
ATOM 749 C C . ASP A 1 97 ? 6.797 30.438 17.328 1 98.94 97 ASP A C 1
ATOM 751 O O . ASP A 1 97 ? 6.27 31.453 16.891 1 98.94 97 ASP A O 1
ATOM 755 N N . TYR A 1 98 ? 7.73 29.719 16.719 1 98.75 98 TYR A N 1
ATOM 756 C CA . TYR A 1 98 ? 8.117 30.047 15.352 1 98.75 98 TYR A CA 1
ATOM 757 C C . TYR A 1 98 ? 6.918 30 14.414 1 98.75 98 TYR A C 1
ATOM 759 O O . TYR A 1 98 ? 6.742 30.875 13.57 1 98.75 98 TYR A O 1
ATOM 767 N N . PHE A 1 99 ? 6.043 28.969 14.57 1 98.69 99 PHE A N 1
ATOM 768 C CA . PHE A 1 99 ? 4.812 28.891 13.789 1 98.69 99 PHE A CA 1
ATOM 769 C C . PHE A 1 99 ? 3.928 30.094 14.039 1 98.69 99 PHE A C 1
ATOM 771 O O . PHE A 1 99 ? 3.494 30.766 13.094 1 98.69 99 PHE A O 1
ATOM 778 N N . ALA A 1 100 ? 3.727 30.391 15.289 1 98.69 100 ALA A N 1
ATOM 779 C CA . ALA A 1 100 ? 2.816 31.469 15.672 1 98.69 100 ALA A CA 1
ATOM 780 C C . ALA A 1 100 ? 3.295 32.812 15.133 1 98.69 100 ALA A C 1
ATOM 782 O O . ALA A 1 100 ? 2.486 33.625 14.688 1 98.69 100 ALA A O 1
ATOM 783 N N . GLU A 1 101 ? 4.598 33.031 15.195 1 98.44 101 GLU A N 1
ATOM 784 C CA . GLU A 1 101 ? 5.18 34.281 14.688 1 98.44 101 GLU A CA 1
ATOM 785 C C . GLU A 1 101 ? 4.93 34.438 13.188 1 98.44 101 GLU A C 1
ATOM 787 O O . GLU A 1 101 ? 4.551 35.5 12.719 1 98.44 101 GLU A O 1
ATOM 792 N N . ASN A 1 102 ? 5.176 33.406 12.445 1 98.25 102 ASN A N 1
ATOM 793 C CA . ASN A 1 102 ? 4.988 33.438 11 1 98.25 102 ASN A CA 1
ATOM 794 C C . ASN A 1 102 ? 3.512 33.562 10.633 1 98.25 102 ASN A C 1
ATOM 796 O O . ASN A 1 102 ? 3.172 34.25 9.656 1 98.25 102 ASN A O 1
ATOM 800 N N . ILE A 1 103 ? 2.613 32.969 11.391 1 98.12 103 ILE A N 1
ATOM 801 C CA . ILE A 1 103 ? 1.176 33.062 11.164 1 98.12 103 ILE A CA 1
ATOM 802 C C . ILE A 1 103 ? 0.707 34.5 11.43 1 98.12 103 ILE A C 1
ATOM 804 O O . ILE A 1 103 ? -0.097 35.031 10.664 1 98.12 103 ILE A O 1
ATOM 808 N N . ARG A 1 104 ? 1.215 35.125 12.461 1 97.88 104 ARG A N 1
ATOM 809 C CA . ARG A 1 104 ? 0.875 36.531 12.758 1 97.88 104 ARG A CA 1
ATOM 810 C C . ARG A 1 104 ? 1.298 37.438 11.625 1 97.88 104 ARG A C 1
ATOM 812 O O . ARG A 1 104 ? 0.588 38.375 11.289 1 97.88 104 ARG A O 1
ATOM 819 N N . ALA A 1 105 ? 2.389 37.125 11.062 1 98 105 ALA A N 1
ATOM 820 C CA . ALA A 1 105 ? 2.912 37.938 9.969 1 98 105 ALA A CA 1
ATOM 821 C C . ALA A 1 105 ? 2.137 37.688 8.68 1 98 105 ALA A C 1
ATOM 823 O O . ALA A 1 105 ? 2.051 38.562 7.816 1 98 105 ALA A O 1
ATOM 824 N N . HIS A 1 106 ? 1.575 36.5 8.492 1 97.81 106 HIS A N 1
ATOM 825 C CA . HIS A 1 106 ? 0.862 36.094 7.285 1 97.81 106 HIS A CA 1
ATOM 826 C C . HIS A 1 106 ? -0.44 35.375 7.621 1 97.81 106 HIS A C 1
ATOM 828 O O . HIS A 1 106 ? -0.645 34.219 7.215 1 97.81 106 HIS A O 1
ATOM 834 N N . PRO A 1 107 ? -1.378 36.094 8.273 1 96 107 PRO A N 1
ATOM 835 C CA . PRO A 1 107 ? -2.543 35.438 8.875 1 96 107 PRO A CA 1
ATOM 836 C C . PRO A 1 107 ? -3.482 34.844 7.832 1 96 107 PRO A C 1
ATOM 838 O O . PRO A 1 107 ? -4.207 33.875 8.125 1 96 107 PRO A O 1
ATOM 841 N N . ARG A 1 108 ? -3.492 35.281 6.582 1 96.5 108 ARG A N 1
ATOM 842 C CA . ARG A 1 108 ? -4.398 34.75 5.566 1 96.5 108 ARG A CA 1
ATOM 843 C C . ARG A 1 108 ? -3.67 33.781 4.625 1 96.5 108 ARG A C 1
ATOM 845 O O . ARG A 1 108 ? -4.199 33.406 3.574 1 96.5 108 ARG A O 1
ATOM 852 N N . GLU A 1 109 ? -2.467 33.344 5.023 1 97.94 109 GLU A N 1
ATOM 853 C CA . GLU A 1 109 ? -1.706 32.5 4.129 1 97.94 109 GLU A CA 1
ATOM 854 C C . GLU A 1 109 ? -1.208 31.25 4.859 1 97.94 109 GLU A C 1
ATOM 856 O O . GLU A 1 109 ? -0.875 30.234 4.23 1 97.94 109 GLU A O 1
ATOM 861 N N . LEU A 1 110 ? -1.167 31.391 6.199 1 98.38 110 LEU A N 1
ATOM 862 C CA . LEU A 1 110 ? -0.508 30.297 6.91 1 98.38 110 LEU A CA 1
ATOM 863 C C . LEU A 1 110 ? -1.337 29.859 8.109 1 98.38 110 LEU A C 1
ATOM 865 O O . LEU A 1 110 ? -1.986 30.672 8.766 1 98.38 110 LEU A O 1
ATOM 869 N N . GLY A 1 111 ? -1.414 28.594 8.43 1 98.56 111 GLY A N 1
ATOM 870 C CA . GLY A 1 111 ? -1.702 27.922 9.688 1 98.56 111 GLY A CA 1
ATOM 871 C C . GLY A 1 111 ? -0.65 26.891 10.062 1 98.56 111 GLY A C 1
ATOM 872 O O . GLY A 1 111 ? 0.374 26.766 9.383 1 98.56 111 GLY A O 1
ATOM 873 N N . ALA A 1 112 ? -0.885 26.188 11.188 1 98.88 112 ALA A N 1
ATOM 874 C CA . ALA A 1 112 ? 0.11 25.188 11.562 1 98.88 112 ALA A CA 1
ATOM 875 C C . ALA A 1 112 ? -0.503 24.109 12.453 1 98.88 112 ALA A C 1
ATOM 877 O O . ALA A 1 112 ? -1.505 24.344 13.133 1 98.88 112 ALA A O 1
ATOM 878 N N . PHE A 1 113 ? 0.072 22.922 12.336 1 98.94 113 PHE A N 1
ATOM 879 C CA . PHE A 1 113 ? -0.086 21.875 13.336 1 98.94 113 PHE A CA 1
ATOM 880 C C . PHE A 1 113 ? 1.049 21.922 14.352 1 98.94 113 PHE A C 1
ATOM 882 O O . PHE A 1 113 ? 2.221 21.828 13.992 1 98.94 113 PHE A O 1
ATOM 889 N N . GLY A 1 114 ? 0.686 22.094 15.617 1 98.94 114 GLY A N 1
ATOM 890 C CA . GLY A 1 114 ? 1.69 22.156 16.672 1 98.94 114 GLY A CA 1
ATOM 891 C C . GLY A 1 114 ? 2.43 20.844 16.875 1 98.94 114 GLY A C 1
ATOM 892 O O . GLY A 1 114 ? 1.88 19.766 16.609 1 98.94 114 GLY A O 1
ATOM 893 N N . ILE A 1 115 ? 3.668 20.953 17.375 1 98.88 115 ILE A N 1
ATOM 894 C CA . ILE A 1 115 ? 4.457 19.75 17.641 1 98.88 115 ILE A CA 1
ATOM 895 C C . ILE A 1 115 ? 4.5 19.469 19.141 1 98.88 115 ILE A C 1
ATOM 897 O O . ILE A 1 115 ? 4.488 20.406 19.938 1 98.88 115 ILE A O 1
ATOM 901 N N . LEU A 1 116 ? 4.477 18.234 19.516 1 98.81 116 LEU A N 1
ATOM 902 C CA . LEU A 1 116 ? 4.516 17.797 20.906 1 98.81 116 LEU A CA 1
ATOM 903 C C . LEU A 1 116 ? 5.836 17.109 21.219 1 98.81 116 LEU A C 1
ATOM 905 O O . LEU A 1 116 ? 6.414 16.438 20.375 1 98.81 116 LEU A O 1
ATOM 909 N N . PRO A 1 117 ? 6.359 17.25 22.422 1 98.12 117 PRO A N 1
ATOM 910 C CA . PRO A 1 117 ? 7.609 16.594 22.812 1 98.12 117 PRO A CA 1
ATOM 911 C C . PRO A 1 117 ? 7.406 15.148 23.25 1 98.12 117 PRO A C 1
ATOM 913 O O . PRO A 1 117 ? 7.98 14.711 24.25 1 98.12 117 PRO A O 1
ATOM 916 N N . LEU A 1 118 ? 6.621 14.438 22.484 1 97 118 LEU A N 1
ATOM 917 C CA . LEU A 1 118 ? 6.496 13 22.719 1 97 118 LEU A CA 1
ATOM 918 C C . LEU A 1 118 ? 7.84 12.305 22.562 1 97 118 LEU A C 1
ATOM 920 O O . LEU A 1 118 ? 8.656 12.695 21.719 1 97 118 LEU A O 1
ATOM 924 N N . PRO A 1 119 ? 8.055 11.352 23.594 1 95 119 PRO A N 1
ATOM 925 C CA . PRO A 1 119 ? 7.141 10.516 24.375 1 95 119 PRO A CA 1
ATOM 926 C C . PRO A 1 119 ? 6.875 11.078 25.766 1 95 119 PRO A C 1
ATOM 928 O O . PRO A 1 119 ? 6.246 10.414 26.594 1 95 119 PRO A O 1
ATOM 931 N N . ASP A 1 120 ? 7.293 12.273 26.062 1 95.62 120 ASP A N 1
ATOM 932 C CA . ASP A 1 120 ? 6.957 12.914 27.328 1 95.62 120 ASP A CA 1
ATOM 933 C C . ASP A 1 120 ? 5.48 13.297 27.375 1 95.62 120 ASP A C 1
ATOM 935 O O . ASP A 1 120 ? 5.105 14.406 26.969 1 95.62 120 ASP A O 1
ATOM 939 N N . VAL A 1 121 ? 4.641 12.453 27.984 1 97.12 121 VAL A N 1
ATOM 940 C CA . VAL A 1 121 ? 3.189 12.586 27.922 1 97.12 121 VAL A CA 1
ATOM 941 C C . VAL A 1 121 ? 2.758 13.852 28.672 1 97.12 121 VAL A C 1
ATOM 943 O O . VAL A 1 121 ? 1.99 14.656 28.156 1 97.12 121 VAL A O 1
ATOM 946 N N . GLU A 1 122 ? 3.275 14.055 29.812 1 97.19 122 GLU A N 1
ATOM 947 C CA . GLU A 1 122 ? 2.891 15.219 30.609 1 97.19 122 GLU A CA 1
ATOM 948 C C . GLU A 1 122 ? 3.281 16.516 29.922 1 97.19 122 GLU A C 1
ATOM 950 O O . GLU A 1 122 ? 2.469 17.438 29.812 1 97.19 122 GLU A O 1
ATOM 955 N N . GLY A 1 123 ? 4.555 16.562 29.469 1 97.88 123 GLY A N 1
ATOM 956 C CA . GLY A 1 123 ? 5 17.719 28.719 1 97.88 123 GLY A CA 1
ATOM 957 C C . GLY A 1 123 ? 4.199 17.953 27.438 1 97.88 123 GLY A C 1
ATOM 958 O O . GLY A 1 123 ? 3.943 19.094 27.062 1 97.88 123 GLY A O 1
ATOM 959 N N . SER A 1 124 ? 3.795 16.891 26.859 1 98.56 124 SER A N 1
ATOM 960 C CA . SER A 1 124 ? 3.035 16.969 25.625 1 98.56 124 SER A CA 1
ATOM 961 C C . SER A 1 124 ? 1.629 17.5 25.859 1 98.56 124 SER A C 1
ATOM 963 O O . SER A 1 124 ? 1.104 18.281 25.062 1 98.56 124 SER A O 1
ATOM 965 N N . LEU A 1 125 ? 0.993 17.078 26.953 1 98.81 125 LEU A N 1
ATOM 966 C CA . LEU A 1 125 ? -0.331 17.578 27.297 1 98.81 125 LEU A CA 1
ATOM 967 C C . LEU A 1 125 ? -0.282 19.078 27.578 1 98.81 125 LEU A C 1
ATOM 969 O O . LEU A 1 125 ? -1.156 19.828 27.125 1 98.81 125 LEU A O 1
ATOM 973 N N . ALA A 1 126 ? 0.757 19.516 28.25 1 98.75 126 ALA A N 1
ATOM 974 C CA . ALA A 1 126 ? 0.937 20.938 28.531 1 98.75 126 ALA A CA 1
ATOM 975 C C . ALA A 1 126 ? 1.175 21.719 27.234 1 98.75 126 ALA A C 1
ATOM 977 O O . ALA A 1 126 ? 0.606 22.797 27.047 1 98.75 126 ALA A O 1
ATOM 978 N N . GLU A 1 127 ? 2.025 21.156 26.391 1 98.88 127 GLU A N 1
ATOM 979 C CA . GLU A 1 127 ? 2.33 21.828 25.125 1 98.88 127 GLU A CA 1
ATOM 980 C C . GLU A 1 127 ? 1.111 21.859 24.219 1 98.88 127 GLU A C 1
ATOM 982 O O . GLU A 1 127 ? 0.913 22.828 23.469 1 98.88 127 GLU A O 1
ATOM 987 N N . MET A 1 128 ? 0.317 20.828 24.266 1 98.94 128 MET A N 1
ATOM 988 C CA . MET A 1 128 ? -0.92 20.781 23.484 1 98.94 128 MET A CA 1
ATOM 989 C C . MET A 1 128 ? -1.847 21.938 23.891 1 98.94 128 MET A C 1
ATOM 991 O O . MET A 1 128 ? -2.402 22.609 23.016 1 98.94 128 MET A O 1
ATOM 995 N N . ALA A 1 129 ? -2.008 22.125 25.172 1 98.88 129 ALA A N 1
ATOM 996 C CA . ALA A 1 129 ? -2.824 23.219 25.672 1 98.88 129 ALA A CA 1
ATOM 997 C C . ALA A 1 129 ? -2.273 24.562 25.188 1 98.88 129 ALA A C 1
ATOM 999 O O . ALA A 1 129 ? -3.035 25.469 24.812 1 98.88 129 ALA A O 1
ATOM 1000 N N . TYR A 1 130 ? -0.968 24.703 25.234 1 98.94 130 TYR A N 1
ATOM 1001 C CA . TYR A 1 130 ? -0.33 25.938 24.766 1 98.94 130 TYR A CA 1
ATOM 1002 C C . TYR A 1 130 ? -0.598 26.156 23.281 1 98.94 130 TYR A C 1
ATOM 1004 O O . TYR A 1 130 ? -0.977 27.266 22.875 1 98.94 130 TYR A O 1
ATOM 1012 N N . CYS A 1 131 ? -0.443 25.125 22.453 1 98.94 131 CYS A N 1
ATOM 1013 C CA . CYS A 1 131 ? -0.626 25.203 21 1 98.94 131 CYS A CA 1
ATOM 1014 C C . CYS A 1 131 ? -2.062 25.562 20.656 1 98.94 131 CYS A C 1
ATOM 1016 O O . CYS A 1 131 ? -2.297 26.422 19.797 1 98.94 131 CYS A O 1
ATOM 1018 N N . LEU A 1 132 ? -3.027 24.953 21.359 1 98.75 132 LEU A N 1
ATOM 1019 C CA . LEU A 1 132 ? -4.418 25.031 20.922 1 98.75 132 LEU A CA 1
ATOM 1020 C C . LEU A 1 132 ? -5.137 26.172 21.625 1 98.75 132 LEU A C 1
ATOM 1022 O O . LEU A 1 132 ? -5.996 26.828 21.031 1 98.75 132 LEU A O 1
ATOM 1026 N N . ASP A 1 133 ? -4.801 26.484 22.891 1 98.69 133 ASP A N 1
ATOM 1027 C CA . ASP A 1 133 ? -5.52 27.5 23.672 1 98.69 133 ASP A CA 1
ATOM 1028 C C . ASP A 1 133 ? -4.844 28.859 23.562 1 98.69 133 ASP A C 1
ATOM 1030 O O . ASP A 1 133 ? -5.52 29.891 23.484 1 98.69 133 ASP A O 1
ATOM 1034 N N . THR A 1 134 ? -3.529 28.875 23.594 1 98.75 134 THR A N 1
ATOM 1035 C CA . THR A 1 134 ? -2.787 30.125 23.609 1 98.75 134 THR A CA 1
ATOM 1036 C C . THR A 1 134 ? -2.451 30.578 22.188 1 98.75 134 THR A C 1
ATOM 1038 O O . THR A 1 134 ? -2.77 31.703 21.797 1 98.75 134 THR A O 1
ATOM 1041 N N . LEU A 1 135 ? -1.836 29.703 21.406 1 98.75 135 LEU A N 1
ATOM 1042 C CA . LEU A 1 135 ? -1.373 30.078 20.078 1 98.75 135 LEU A CA 1
ATOM 1043 C C . LEU A 1 135 ? -2.498 29.953 19.047 1 98.75 135 LEU A C 1
ATOM 1045 O O . LEU A 1 135 ? -2.42 30.531 17.969 1 98.75 135 LEU A O 1
ATOM 1049 N N . LYS A 1 136 ? -3.521 29.141 19.375 1 98 136 LYS A N 1
ATOM 1050 C CA . LYS A 1 136 ? -4.688 28.922 18.531 1 98 136 LYS A CA 1
ATOM 1051 C C . LYS A 1 136 ? -4.281 28.359 17.172 1 98 136 LYS A C 1
ATOM 1053 O O . LYS A 1 136 ? -4.719 28.844 16.125 1 98 136 LYS A O 1
ATOM 1058 N N . LEU A 1 137 ? -3.381 27.375 17.219 1 98.69 137 LEU A N 1
ATOM 1059 C CA . LEU A 1 137 ? -2.979 26.672 16 1 98.69 137 LEU A CA 1
ATOM 1060 C C . LEU A 1 137 ? -4.121 25.828 15.453 1 98.69 137 LEU A C 1
ATOM 1062 O O . LEU A 1 137 ? -5.141 25.656 16.125 1 98.69 137 LEU A O 1
ATOM 1066 N N . GLU A 1 138 ? -4.031 25.344 14.18 1 98.69 138 GLU A N 1
ATOM 1067 C CA . GLU A 1 138 ? -5.09 24.625 13.477 1 98.69 138 GLU A CA 1
ATOM 1068 C C . GLU A 1 138 ? -5.328 23.25 14.102 1 98.69 138 GLU A C 1
ATOM 1070 O O . GLU A 1 138 ? -6.398 22.672 13.93 1 98.69 138 GLU A O 1
ATOM 1075 N N . GLY A 1 139 ? -4.387 22.672 14.758 1 98.81 139 GLY A N 1
ATOM 1076 C CA . GLY A 1 139 ? -4.402 21.344 15.344 1 98.81 139 GLY A CA 1
ATOM 1077 C C . GLY A 1 139 ? -3.031 20.875 15.797 1 98.81 139 GLY A C 1
ATOM 1078 O O . GLY A 1 139 ? -2.172 21.688 16.141 1 98.81 139 GLY A O 1
ATOM 1079 N N . ILE A 1 140 ? -2.869 19.531 15.906 1 98.94 140 ILE A N 1
ATOM 1080 C CA . ILE A 1 140 ? -1.626 18.938 16.391 1 98.94 140 ILE A CA 1
ATOM 1081 C C . ILE A 1 140 ? -1.057 17.984 15.344 1 98.94 140 ILE A C 1
ATOM 1083 O O . ILE A 1 140 ? -1.798 17.219 14.734 1 98.94 140 ILE A O 1
ATOM 1087 N N . GLY A 1 141 ? 0.234 18.156 15.078 1 98.88 141 GLY A N 1
ATOM 1088 C CA . GLY A 1 141 ? 0.948 17.188 14.273 1 98.88 141 GLY A CA 1
ATOM 1089 C C . GLY A 1 141 ? 1.481 16.016 15.078 1 98.88 141 GLY A C 1
ATOM 1090 O O . GLY A 1 141 ? 2.047 16.203 16.156 1 98.88 141 GLY A O 1
ATOM 1091 N N . LEU A 1 142 ? 1.207 14.836 14.656 1 98.88 142 LEU A N 1
ATOM 1092 C CA . LEU A 1 142 ? 1.752 13.617 15.242 1 98.88 142 LEU A CA 1
ATOM 1093 C C . LEU A 1 142 ? 2.502 12.797 14.195 1 98.88 142 LEU A C 1
ATOM 1095 O O . LEU A 1 142 ? 2.475 13.125 13.008 1 98.88 142 LEU A O 1
ATOM 1099 N N . TYR A 1 143 ? 3.236 11.844 14.672 1 98.75 143 TYR A N 1
ATOM 1100 C CA . TYR A 1 143 ? 3.932 10.906 13.797 1 98.75 143 TYR A CA 1
ATOM 1101 C C . TYR A 1 143 ? 3.379 9.492 13.969 1 98.75 143 TYR A C 1
ATOM 1103 O O . TYR A 1 143 ? 2.697 9.203 14.953 1 98.75 143 TYR A O 1
ATOM 1111 N N . THR A 1 144 ? 3.637 8.641 13.031 1 98.69 144 THR A N 1
ATOM 1112 C CA . THR A 1 144 ? 3.053 7.301 12.992 1 98.69 144 THR A CA 1
ATOM 1113 C C . THR A 1 144 ? 3.469 6.492 14.219 1 98.69 144 THR A C 1
ATOM 1115 O O . THR A 1 144 ? 2.717 5.637 14.688 1 98.69 144 THR A O 1
ATOM 1118 N N . ASN A 1 145 ? 4.66 6.75 14.672 1 97.94 145 ASN A N 1
ATOM 1119 C CA . ASN A 1 145 ? 5.152 6.055 15.852 1 97.94 145 ASN A CA 1
ATOM 1120 C C . ASN A 1 145 ? 6.18 6.891 16.609 1 97.94 145 ASN A C 1
ATOM 1122 O O . ASN A 1 145 ? 6.715 7.859 16.078 1 97.94 145 ASN A O 1
ATOM 1126 N N . TYR A 1 146 ? 6.352 6.664 17.828 1 96.62 146 TYR A N 1
ATOM 1127 C CA . TYR A 1 146 ? 7.387 7.219 18.688 1 96.62 146 TYR A CA 1
ATOM 1128 C C . TYR A 1 146 ? 8.25 6.117 19.281 1 96.62 146 TYR A C 1
ATOM 1130 O O . TYR A 1 146 ? 7.859 5.48 20.266 1 96.62 146 TYR A O 1
ATOM 1138 N N . ALA A 1 147 ? 9.438 5.887 18.641 1 91.94 147 ALA A N 1
ATOM 1139 C CA . ALA A 1 147 ? 10.359 4.824 19.016 1 91.94 147 ALA A CA 1
ATOM 1140 C C . ALA A 1 147 ? 9.68 3.461 18.984 1 91.94 147 ALA A C 1
ATOM 1142 O O . ALA A 1 147 ? 9.797 2.678 19.938 1 91.94 147 ALA A O 1
ATOM 1143 N N . GLY A 1 148 ? 8.859 3.293 18.031 1 94 148 GLY A N 1
ATOM 1144 C CA . GLY A 1 148 ? 8.234 1.996 17.812 1 94 148 GLY A CA 1
ATOM 1145 C C . GLY A 1 148 ? 6.844 1.893 18.406 1 94 148 GLY A C 1
ATOM 1146 O O . GLY A 1 148 ? 6.109 0.943 18.125 1 94 148 GLY A O 1
ATOM 1147 N N . VAL A 1 149 ? 6.473 2.863 19.25 1 96.5 149 VAL A N 1
ATOM 1148 C CA . VAL A 1 149 ? 5.121 2.889 19.797 1 96.5 149 VAL A CA 1
ATOM 1149 C C . VAL A 1 149 ? 4.172 3.555 18.812 1 96.5 149 VAL A C 1
ATOM 1151 O O . VAL A 1 149 ? 4.188 4.777 18.656 1 96.5 149 VAL A O 1
ATOM 1154 N N . TYR A 1 150 ? 3.361 2.773 18.188 1 98.25 150 TYR A N 1
ATOM 1155 C CA . TYR A 1 150 ? 2.477 3.266 17.125 1 98.25 150 TYR A CA 1
ATOM 1156 C C . TYR A 1 150 ? 1.251 3.947 17.719 1 98.25 150 TYR A C 1
ATOM 1158 O O . TYR A 1 150 ? 0.836 3.631 18.844 1 98.25 150 TYR A O 1
ATOM 1166 N N . LEU A 1 151 ? 0.711 4.891 16.969 1 98.38 151 LEU A N 1
ATOM 1167 C CA . LEU A 1 151 ? -0.585 5.449 17.344 1 98.38 151 LEU A CA 1
ATOM 1168 C C . LEU A 1 151 ? -1.618 4.344 17.547 1 98.38 151 LEU A C 1
ATOM 1170 O O . LEU A 1 151 ? -1.665 3.387 16.766 1 98.38 151 LEU A O 1
ATOM 1174 N N . GLY A 1 152 ? -2.414 4.418 18.547 1 97.56 152 GLY A N 1
ATOM 1175 C CA . GLY A 1 152 ? -3.348 3.377 18.938 1 97.56 152 GLY A CA 1
ATOM 1176 C C . GLY A 1 152 ? -2.883 2.59 20.156 1 97.56 152 GLY A C 1
ATOM 1177 O O . GLY A 1 152 ? -3.68 1.905 20.797 1 97.56 152 GLY A O 1
ATOM 1178 N N . GLU A 1 153 ? -1.594 2.6 20.453 1 97.94 153 GLU A N 1
ATOM 1179 C CA . GLU A 1 153 ? -1.085 1.915 21.625 1 97.94 153 GLU A CA 1
ATOM 1180 C C . GLU A 1 153 ? -1.562 2.598 22.906 1 97.94 153 GLU A C 1
ATOM 1182 O O . GLU A 1 153 ? -1.65 3.824 22.969 1 97.94 153 GLU A O 1
ATOM 1187 N N . PRO A 1 154 ? -1.76 1.859 23.969 1 97.38 154 PRO A N 1
ATOM 1188 C CA . PRO A 1 154 ? -2.303 2.4 25.219 1 97.38 154 PRO A CA 1
ATOM 1189 C C . PRO A 1 154 ? -1.401 3.465 25.828 1 97.38 154 PRO A C 1
ATOM 1191 O O . PRO A 1 154 ? -1.891 4.383 26.5 1 97.38 154 PRO A O 1
ATOM 1194 N N . GLU A 1 155 ? -0.129 3.393 25.562 1 96.69 155 GLU A N 1
ATOM 1195 C CA . GLU A 1 155 ? 0.831 4.367 26.078 1 96.69 155 GLU A CA 1
ATOM 1196 C C . GLU A 1 155 ? 0.484 5.781 25.609 1 96.69 155 GLU A C 1
ATOM 1198 O O . GLU A 1 155 ? 0.821 6.758 26.281 1 96.69 155 GLU A O 1
ATOM 1203 N N . LEU A 1 156 ? -0.257 5.91 24.531 1 98.12 156 LEU A N 1
ATOM 1204 C CA . LEU A 1 156 ? -0.555 7.215 23.953 1 98.12 156 LEU A CA 1
ATOM 1205 C C . LEU A 1 156 ? -2.014 7.594 24.188 1 98.12 156 LEU A C 1
ATOM 1207 O O . LEU A 1 156 ? -2.475 8.633 23.703 1 98.12 156 LEU A O 1
ATOM 1211 N N . ASP A 1 157 ? -2.768 6.789 24.984 1 98.5 157 ASP A N 1
ATOM 1212 C CA . ASP A 1 157 ? -4.184 7.023 25.234 1 98.5 157 ASP A CA 1
ATOM 1213 C C . ASP A 1 157 ? -4.41 8.398 25.859 1 98.5 157 ASP A C 1
ATOM 1215 O O . ASP A 1 157 ? -5.332 9.117 25.484 1 98.5 157 ASP A O 1
ATOM 1219 N N . PRO A 1 158 ? -3.557 8.805 26.812 1 98.75 158 PRO A N 1
ATOM 1220 C CA . PRO A 1 158 ? -3.805 10.117 27.406 1 98.75 158 PRO A CA 1
ATOM 1221 C C . PRO A 1 158 ? -3.773 11.25 26.391 1 98.75 158 PRO A C 1
ATOM 1223 O O . PRO A 1 158 ? -4.527 12.219 26.516 1 98.75 158 PRO A O 1
ATOM 1226 N N . ILE A 1 159 ? -2.918 11.125 25.406 1 98.88 159 ILE A N 1
ATOM 1227 C CA . ILE A 1 159 ? -2.826 12.133 24.359 1 98.88 159 ILE A CA 1
ATOM 1228 C C . ILE A 1 159 ? -4.121 12.156 23.547 1 98.88 159 ILE A C 1
ATOM 1230 O O . ILE A 1 159 ? -4.699 13.219 23.328 1 98.88 159 ILE A O 1
ATOM 1234 N N . PHE A 1 160 ? -4.633 11.023 23.188 1 98.88 160 PHE A N 1
ATOM 1235 C CA . PHE A 1 160 ? -5.82 10.93 22.359 1 98.88 160 PHE A CA 1
ATOM 1236 C C . PHE A 1 160 ? -7.074 11.258 23.156 1 98.88 160 PHE A C 1
ATOM 1238 O O . PHE A 1 160 ? -8.055 11.758 22.609 1 98.88 160 PHE A O 1
ATOM 1245 N N . GLU A 1 161 ? -7.008 10.93 24.453 1 98.81 161 GLU A N 1
ATOM 1246 C CA . GLU A 1 161 ? -8.109 11.344 25.312 1 98.81 161 GLU A CA 1
ATOM 1247 C C . GLU A 1 161 ? -8.289 12.859 25.297 1 98.81 161 GLU A C 1
ATOM 1249 O O . GLU A 1 161 ? -9.414 13.352 25.172 1 98.81 161 GLU A O 1
ATOM 1254 N N . GLU A 1 162 ? -7.184 13.555 25.391 1 98.88 162 GLU A N 1
ATOM 1255 C CA . GLU A 1 162 ? -7.242 15.016 25.375 1 98.88 162 GLU A CA 1
ATOM 1256 C C . GLU A 1 162 ? -7.641 15.539 24 1 98.88 162 GLU A C 1
ATOM 1258 O O . GLU A 1 162 ? -8.445 16.469 23.906 1 98.88 162 GLU A O 1
ATOM 1263 N N . LEU A 1 163 ? -7.094 14.984 22.938 1 98.88 163 LEU A N 1
ATOM 1264 C CA . LEU A 1 163 ? -7.457 15.367 21.578 1 98.88 163 LEU A CA 1
ATOM 1265 C C . LEU A 1 163 ? -8.953 15.156 21.328 1 98.88 163 LEU A C 1
ATOM 1267 O O . LEU A 1 163 ? -9.602 15.984 20.703 1 98.88 163 LEU A O 1
ATOM 1271 N N . ASN A 1 164 ? -9.406 14.031 21.859 1 98.88 164 ASN A N 1
ATOM 1272 C CA . ASN A 1 164 ? -10.812 13.695 21.719 1 98.88 164 ASN A CA 1
ATOM 1273 C C . ASN A 1 164 ? -11.711 14.664 22.469 1 98.88 164 ASN A C 1
ATOM 1275 O O . ASN A 1 164 ? -12.719 15.133 21.953 1 98.88 164 ASN A O 1
ATOM 1279 N N . ARG A 1 165 ? -11.305 14.945 23.703 1 98.69 165 ARG A N 1
ATOM 1280 C CA . ARG A 1 165 ? -12.055 15.891 24.531 1 98.69 165 ARG A CA 1
ATOM 1281 C C . ARG A 1 165 ? -12.18 17.234 23.828 1 98.69 165 ARG A C 1
ATOM 1283 O O . ARG A 1 165 ? -13.234 17.875 23.891 1 98.69 165 ARG A O 1
ATOM 1290 N N . ARG A 1 166 ? -11.195 17.656 23.109 1 98.44 166 ARG A N 1
ATOM 1291 C CA . ARG A 1 166 ? -11.125 18.953 22.453 1 98.44 166 ARG A CA 1
ATOM 1292 C C . ARG A 1 166 ? -11.719 18.906 21.047 1 98.44 166 ARG A C 1
ATOM 1294 O O . ARG A 1 166 ? -11.859 19.938 20.391 1 98.44 166 ARG A O 1
ATOM 1301 N N . LYS A 1 167 ? -12.031 17.703 20.594 1 98.44 167 LYS A N 1
ATOM 1302 C CA . LYS A 1 167 ? -12.445 17.516 19.203 1 98.44 167 LYS A CA 1
ATOM 1303 C C . LYS A 1 167 ? -11.43 18.125 18.25 1 98.44 167 LYS A C 1
ATOM 1305 O O . LYS A 1 167 ? -11.797 18.844 17.312 1 98.44 167 LYS A O 1
ATOM 1310 N N . ALA A 1 168 ? -10.18 17.844 18.547 1 98.62 168 ALA A N 1
ATOM 1311 C CA . ALA A 1 168 ? -9.07 18.469 17.828 1 98.62 168 ALA A CA 1
ATOM 1312 C C . ALA A 1 168 ? -8.836 17.781 16.484 1 98.62 168 ALA A C 1
ATOM 1314 O O . ALA A 1 168 ? -9.305 16.656 16.266 1 98.62 168 ALA A O 1
ATOM 1315 N N . THR A 1 169 ? -8.195 18.5 15.57 1 98.75 169 THR A N 1
ATOM 1316 C CA . THR A 1 169 ? -7.695 17.922 14.32 1 98.75 169 THR A CA 1
ATOM 1317 C C . THR A 1 169 ? -6.227 17.531 14.461 1 98.75 169 THR A C 1
ATOM 1319 O O . THR A 1 169 ? -5.418 18.297 14.984 1 98.75 169 THR A O 1
ATOM 1322 N N . VAL A 1 170 ? -5.953 16.344 14.023 1 98.81 170 VAL A N 1
ATOM 1323 C CA . VAL A 1 170 ? -4.602 15.797 14.078 1 98.81 170 VAL A CA 1
ATOM 1324 C C . VAL A 1 170 ? -4.117 15.484 12.664 1 98.81 170 VAL A C 1
ATOM 1326 O O . VAL A 1 170 ? -4.844 14.883 11.867 1 98.81 170 VAL A O 1
ATOM 1329 N N . PHE A 1 171 ? -2.941 16 12.32 1 98.94 171 PHE A N 1
ATOM 1330 C CA . PHE A 1 171 ? -2.23 15.625 11.102 1 98.94 171 PHE A CA 1
ATOM 1331 C C . PHE A 1 171 ? -1.126 14.625 11.406 1 98.94 171 PHE A C 1
ATOM 1333 O O . PHE A 1 171 ? -0.247 14.891 12.234 1 98.94 171 PHE A O 1
ATOM 1340 N N . VAL A 1 172 ? -1.15 13.461 10.742 1 98.94 172 VAL A N 1
ATOM 1341 C CA . VAL A 1 172 ? -0.175 12.414 11.039 1 98.94 172 VAL A CA 1
ATOM 1342 C C . VAL A 1 172 ? 0.809 12.281 9.875 1 98.94 172 VAL A C 1
ATOM 1344 O O . VAL A 1 172 ? 0.421 11.922 8.766 1 98.94 172 VAL A O 1
ATOM 1347 N N . HIS A 1 173 ? 2.021 12.617 10.102 1 98.88 173 HIS A N 1
ATOM 1348 C CA . HIS A 1 173 ? 3.109 12.383 9.164 1 98.88 173 HIS A CA 1
ATOM 1349 C C . HIS A 1 173 ? 3.865 11.102 9.5 1 98.88 173 HIS A C 1
ATOM 1351 O O . HIS A 1 173 ? 4.094 10.805 10.68 1 98.88 173 HIS A O 1
ATOM 1357 N N . PRO A 1 174 ? 4.262 10.336 8.492 1 98.56 174 PRO A N 1
ATOM 1358 C CA . PRO A 1 174 ? 5.047 9.133 8.781 1 98.56 174 PRO A CA 1
ATOM 1359 C C . PRO A 1 174 ? 6.457 9.453 9.266 1 98.56 174 PRO A C 1
ATOM 1361 O O . PRO A 1 174 ? 6.93 10.578 9.102 1 98.56 174 PRO A O 1
ATOM 1364 N N . THR A 1 175 ? 7.035 8.547 9.922 1 97.94 175 THR A N 1
ATOM 1365 C CA . THR A 1 175 ? 8.445 8.516 10.281 1 97.94 175 THR A CA 1
ATOM 1366 C C . THR A 1 175 ? 9.031 7.125 10.086 1 97.94 175 THR A C 1
ATOM 1368 O O . THR A 1 175 ? 8.32 6.199 9.688 1 97.94 175 THR A O 1
ATOM 1371 N N . ALA A 1 176 ? 10.289 6.965 10.25 1 96.62 176 ALA A N 1
ATOM 1372 C CA . ALA A 1 176 ? 10.93 5.664 10.078 1 96.62 176 ALA A CA 1
ATOM 1373 C C . ALA A 1 176 ? 10.383 4.645 11.07 1 96.62 176 ALA A C 1
ATOM 1375 O O . ALA A 1 176 ? 10.148 4.969 12.242 1 96.62 176 ALA A O 1
ATOM 1376 N N . PRO A 1 177 ? 10.07 3.412 10.562 1 97 177 PRO A N 1
ATOM 1377 C CA . PRO A 1 177 ? 9.812 2.344 11.531 1 97 177 PRO A CA 1
ATOM 1378 C C . PRO A 1 177 ? 11.023 2.025 12.398 1 97 177 PRO A C 1
ATOM 1380 O O . PRO A 1 177 ? 12.156 2.359 12.031 1 97 177 PRO A O 1
ATOM 1383 N N . ALA A 1 178 ? 10.781 1.447 13.531 1 94.38 178 ALA A N 1
ATOM 1384 C CA . ALA A 1 178 ? 11.875 1.12 14.445 1 94.38 178 ALA A CA 1
ATOM 1385 C C . ALA A 1 178 ? 12.875 0.177 13.789 1 94.38 178 ALA A C 1
ATOM 1387 O O . ALA A 1 178 ? 14.07 0.228 14.094 1 94.38 178 ALA A O 1
ATOM 1388 N N . VAL A 1 179 ? 12.359 -0.691 12.93 1 95.69 179 VAL A N 1
ATOM 1389 C CA . VAL A 1 179 ? 13.188 -1.611 12.156 1 95.69 179 VAL A CA 1
ATOM 1390 C C . VAL A 1 179 ? 12.625 -1.742 10.742 1 95.69 179 VAL A C 1
ATOM 1392 O O . VAL A 1 179 ? 11.422 -1.612 10.523 1 95.69 179 VAL A O 1
ATOM 1395 N N . SER A 1 180 ? 13.5 -1.95 9.789 1 95.06 180 SER A N 1
ATOM 1396 C CA . SER A 1 180 ? 13.133 -2.16 8.391 1 95.06 180 SER A CA 1
ATOM 1397 C C . SER A 1 180 ? 14.219 -2.926 7.645 1 95.06 180 SER A C 1
ATOM 1399 O O . SER A 1 180 ? 15.406 -2.771 7.938 1 95.06 180 SER A O 1
ATOM 1401 N N . PRO A 1 181 ? 13.734 -3.781 6.703 1 95.06 181 PRO A N 1
ATOM 1402 C CA . PRO A 1 181 ? 14.773 -4.414 5.883 1 95.06 181 PRO A CA 1
ATOM 1403 C C . PRO A 1 181 ? 15.508 -3.416 4.992 1 95.06 181 PRO A C 1
ATOM 1405 O O . PRO A 1 181 ? 14.906 -2.461 4.496 1 95.06 181 PRO A O 1
ATOM 1408 N N . PRO A 1 182 ? 16.781 -3.688 4.812 1 90.19 182 PRO A N 1
ATOM 1409 C CA . PRO A 1 182 ? 17.531 -2.814 3.902 1 90.19 182 PRO A CA 1
ATOM 1410 C C . PRO A 1 182 ? 17.188 -3.062 2.434 1 90.19 182 PRO A C 1
ATOM 1412 O O . PRO A 1 182 ? 17.016 -4.211 2.023 1 90.19 182 PRO A O 1
ATOM 1415 N N . LEU A 1 183 ? 16.969 -2.047 1.732 1 93.31 183 LEU A N 1
ATOM 1416 C CA . LEU A 1 183 ? 16.781 -2.107 0.288 1 93.31 183 LEU A CA 1
ATOM 1417 C C . LEU A 1 183 ? 17.812 -1.252 -0.436 1 93.31 183 LEU A C 1
ATOM 1419 O O . LEU A 1 183 ? 18.25 -0.223 0.085 1 93.31 183 LEU A O 1
ATOM 1423 N N . HIS A 1 184 ? 18.156 -1.696 -1.575 1 93.06 184 HIS A N 1
ATOM 1424 C CA . HIS A 1 184 ? 19.234 -1.046 -2.332 1 93.06 184 HIS A CA 1
ATOM 1425 C C . HIS A 1 184 ? 18.797 0.344 -2.793 1 93.06 184 HIS A C 1
ATOM 1427 O O . HIS A 1 184 ? 17.828 0.488 -3.531 1 93.06 184 HIS A O 1
ATOM 1433 N N . ASN A 1 185 ? 19.594 1.32 -2.357 1 94.69 185 ASN A N 1
ATOM 1434 C CA . ASN A 1 185 ? 19.516 2.682 -2.879 1 94.69 185 ASN A CA 1
ATOM 1435 C C . ASN A 1 185 ? 18.125 3.266 -2.756 1 94.69 185 ASN A C 1
ATOM 1437 O O . ASN A 1 185 ? 17.656 3.977 -3.648 1 94.69 185 ASN A O 1
ATOM 1441 N N . MET A 1 186 ? 17.406 2.926 -1.741 1 95.75 186 MET A N 1
ATOM 1442 C CA . MET A 1 186 ? 16.047 3.43 -1.506 1 95.75 186 MET A CA 1
ATOM 1443 C C . MET A 1 186 ? 15.945 4.07 -0.125 1 95.75 186 MET A C 1
ATOM 1445 O O . MET A 1 186 ? 16.125 3.396 0.891 1 95.75 186 MET A O 1
ATOM 1449 N N . SER A 1 187 ? 15.727 5.336 -0.084 1 96.56 187 SER A N 1
ATOM 1450 C CA . SER A 1 187 ? 15.484 6.004 1.191 1 96.56 187 SER A CA 1
ATOM 1451 C C . SER A 1 187 ? 14.125 5.621 1.767 1 96.56 187 SER A C 1
ATOM 1453 O O . SER A 1 187 ? 13.281 5.07 1.059 1 96.56 187 SER A O 1
ATOM 1455 N N . PHE A 1 188 ? 13.875 5.84 2.992 1 96.88 188 PHE A N 1
ATOM 1456 C CA . PHE A 1 188 ? 12.68 5.406 3.695 1 96.88 188 PHE A CA 1
ATOM 1457 C C . PHE A 1 188 ? 11.438 6.102 3.139 1 96.88 188 PHE A C 1
ATOM 1459 O O . PHE A 1 188 ? 10.367 5.496 3.053 1 96.88 188 PHE A O 1
ATOM 1466 N N . PRO A 1 189 ? 11.5 7.332 2.695 1 96.31 189 PRO A N 1
ATOM 1467 C CA . PRO A 1 189 ? 10.305 8.016 2.191 1 96.31 189 PRO A CA 1
ATOM 1468 C C . PRO A 1 189 ? 9.75 7.371 0.923 1 96.31 189 PRO A C 1
ATOM 1470 O O . PRO A 1 189 ? 8.617 7.656 0.529 1 96.31 189 PRO A O 1
ATOM 1473 N N . VAL A 1 190 ? 10.516 6.539 0.266 1 95.88 190 VAL A N 1
ATOM 1474 C CA . VAL A 1 190 ? 10.078 5.938 -0.989 1 95.88 190 VAL A CA 1
ATOM 1475 C C . VAL A 1 190 ? 8.891 5.016 -0.734 1 95.88 190 VAL A C 1
ATOM 1477 O O . VAL A 1 190 ? 7.773 5.293 -1.183 1 95.88 190 VAL A O 1
ATOM 1480 N N . ILE A 1 191 ? 9.055 4 0.21 1 96.94 191 ILE A N 1
ATOM 1481 C CA . ILE A 1 191 ? 7.914 3.125 0.453 1 96.94 191 ILE A CA 1
ATOM 1482 C C . ILE A 1 191 ? 7.785 2.854 1.95 1 96.94 191 ILE A C 1
ATOM 1484 O O . ILE A 1 191 ? 6.688 2.576 2.443 1 96.94 191 ILE A O 1
ATOM 1488 N N . GLU A 1 192 ? 8.852 2.99 2.732 1 97.81 192 GLU A N 1
ATOM 1489 C CA . GLU A 1 192 ? 8.742 2.648 4.148 1 97.81 192 GLU A CA 1
ATOM 1490 C C . GLU A 1 192 ? 7.91 3.678 4.906 1 97.81 192 GLU A C 1
ATOM 1492 O O . GLU A 1 192 ? 7.207 3.336 5.859 1 97.81 192 GLU A O 1
ATOM 1497 N N . TYR A 1 193 ? 8 4.988 4.535 1 98.38 193 TYR A N 1
ATOM 1498 C CA . TYR A 1 193 ? 7.137 6 5.133 1 98.38 193 TYR A CA 1
ATOM 1499 C C . TYR A 1 193 ? 5.668 5.703 4.848 1 98.38 193 TYR A C 1
ATOM 1501 O O . TYR A 1 193 ? 4.863 5.582 5.773 1 98.38 193 TYR A O 1
ATOM 1509 N N . PRO A 1 194 ? 5.285 5.52 3.549 1 98.31 194 PRO A N 1
ATOM 1510 C CA . PRO A 1 194 ? 3.889 5.156 3.297 1 98.31 194 PRO A CA 1
ATOM 1511 C C . PRO A 1 194 ? 3.479 3.861 3.992 1 98.31 194 PRO A C 1
ATOM 1513 O O . PRO A 1 194 ? 2.355 3.752 4.492 1 98.31 194 PRO A O 1
ATOM 1516 N N . PHE A 1 195 ? 4.348 2.85 4.062 1 98.56 195 PHE A N 1
ATOM 1517 C CA . PHE A 1 195 ? 4.055 1.62 4.789 1 98.56 195 PHE A CA 1
ATOM 1518 C C . PHE A 1 195 ? 3.775 1.912 6.258 1 98.56 195 PHE A C 1
ATOM 1520 O O . PHE A 1 195 ? 2.842 1.356 6.84 1 98.56 195 PHE A O 1
ATOM 1527 N N . ASP A 1 196 ? 4.578 2.793 6.805 1 98.69 196 ASP A N 1
ATOM 1528 C CA . ASP A 1 196 ? 4.449 3.062 8.234 1 98.69 196 ASP A CA 1
ATOM 1529 C C . ASP A 1 196 ? 3.148 3.807 8.539 1 98.69 196 ASP A C 1
ATOM 1531 O O . ASP A 1 196 ? 2.551 3.619 9.602 1 98.69 196 ASP A O 1
ATOM 1535 N N . THR A 1 197 ? 2.719 4.684 7.613 1 98.81 197 THR A N 1
ATOM 1536 C CA . THR A 1 197 ? 1.397 5.285 7.742 1 98.81 197 THR A CA 1
ATOM 1537 C C . THR A 1 197 ? 0.315 4.211 7.801 1 98.81 197 THR A C 1
ATOM 1539 O O . THR A 1 197 ? -0.541 4.234 8.688 1 98.81 197 THR A O 1
ATOM 1542 N N . THR A 1 198 ? 0.383 3.254 6.914 1 98.81 198 THR A N 1
ATOM 1543 C CA . THR A 1 198 ? -0.604 2.182 6.875 1 98.81 198 THR A CA 1
ATOM 1544 C C . THR A 1 198 ? -0.514 1.313 8.125 1 98.81 198 THR A C 1
ATOM 1546 O O . THR A 1 198 ? -1.535 0.862 8.648 1 98.81 198 THR A O 1
ATOM 1549 N N . ARG A 1 199 ? 0.731 1.072 8.617 1 98.56 199 ARG A N 1
ATOM 1550 C CA . ARG A 1 199 ? 0.908 0.345 9.875 1 98.56 199 ARG A CA 1
ATOM 1551 C C . ARG A 1 199 ? 0.191 1.05 11.016 1 98.56 199 ARG A C 1
ATOM 1553 O O . ARG A 1 199 ? -0.494 0.408 11.82 1 98.56 199 ARG A O 1
ATOM 1560 N N . ALA A 1 200 ? 0.38 2.363 11.086 1 98.75 200 ALA A N 1
ATOM 1561 C CA . ALA A 1 200 ? -0.234 3.133 12.164 1 98.75 200 ALA A CA 1
ATOM 1562 C C . ALA A 1 200 ? -1.756 3.078 12.086 1 98.75 200 ALA A C 1
ATOM 1564 O O . ALA A 1 200 ? -2.436 2.916 13.102 1 98.75 200 ALA A O 1
ATOM 1565 N N . ILE A 1 201 ? -2.289 3.189 10.891 1 98.81 201 ILE A N 1
ATOM 1566 C CA . ILE A 1 201 ?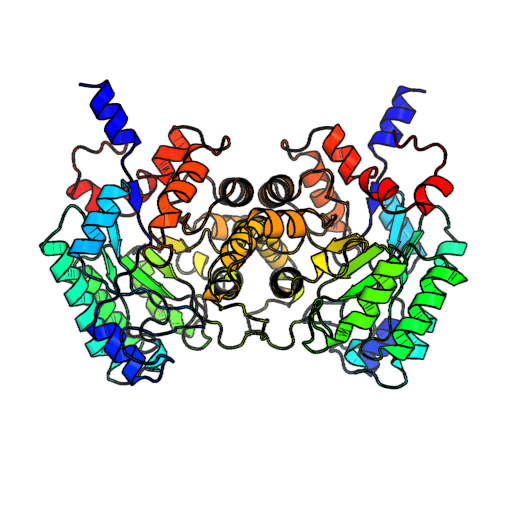 -3.729 3.096 10.68 1 98.81 201 ILE A CA 1
ATOM 1567 C C . ILE A 1 201 ? -4.223 1.71 11.086 1 98.81 201 ILE A C 1
ATOM 1569 O O . ILE A 1 201 ? -5.23 1.583 11.789 1 98.81 201 ILE A O 1
ATOM 1573 N N . GLY A 1 202 ? -3.496 0.703 10.641 1 98.5 202 GLY A N 1
ATOM 1574 C CA . GLY A 1 202 ? -3.848 -0.655 11.023 1 98.5 202 GLY A CA 1
ATOM 1575 C C . GLY A 1 202 ? -3.842 -0.873 12.523 1 98.5 202 GLY A C 1
ATOM 1576 O O . GLY A 1 202 ? -4.785 -1.444 13.078 1 98.5 202 GLY A O 1
ATOM 1577 N N . ASN A 1 203 ? -2.762 -0.414 13.156 1 98.25 203 ASN A N 1
ATOM 1578 C CA . ASN A 1 203 ? -2.682 -0.558 14.609 1 98.25 203 ASN A CA 1
ATOM 1579 C C . ASN A 1 203 ? -3.828 0.17 15.305 1 98.25 203 ASN A C 1
ATOM 1581 O O . ASN A 1 203 ? -4.406 -0.347 16.266 1 98.25 203 ASN A O 1
ATOM 1585 N N . PHE A 1 204 ? -4.121 1.344 14.812 1 98.25 204 PHE A N 1
ATOM 1586 C CA . PHE A 1 204 ? -5.219 2.141 15.344 1 98.25 204 PHE A CA 1
ATOM 1587 C C . PHE A 1 204 ? -6.543 1.396 15.211 1 98.25 204 PHE A C 1
ATOM 1589 O O . PHE A 1 204 ? -7.359 1.404 16.141 1 98.25 204 PHE A O 1
ATOM 1596 N N . LEU A 1 205 ? -6.77 0.706 14.102 1 98.31 205 LEU A N 1
ATOM 1597 C CA . LEU A 1 205 ? -7.969 -0.073 13.828 1 98.31 205 LEU A CA 1
ATOM 1598 C C . LEU A 1 205 ? -8.039 -1.303 14.727 1 98.31 205 LEU A C 1
ATOM 1600 O O . LEU A 1 205 ? -9.062 -1.548 15.375 1 98.31 205 LEU A O 1
ATOM 1604 N N . PHE A 1 206 ? -6.953 -2.068 14.82 1 97.88 206 PHE A N 1
ATOM 1605 C CA . PHE A 1 206 ? -6.941 -3.334 15.539 1 97.88 206 PHE A CA 1
ATOM 1606 C C . PHE A 1 206 ? -7.031 -3.098 17.047 1 97.88 206 PHE A C 1
ATOM 1608 O O . PHE A 1 206 ? -7.559 -3.936 17.781 1 97.88 206 PHE A O 1
ATOM 1615 N N . ARG A 1 207 ? -6.598 -1.919 17.5 1 96.94 207 ARG A N 1
ATOM 1616 C CA . ARG A 1 207 ? -6.699 -1.527 18.906 1 96.94 207 ARG A CA 1
ATOM 1617 C C . ARG A 1 207 ? -8.062 -0.919 19.203 1 96.94 207 ARG A C 1
ATOM 1619 O O . ARG A 1 207 ? -8.352 -0.554 20.344 1 96.94 207 ARG A O 1
ATOM 1626 N N . GLN A 1 208 ? -8.898 -0.691 18.188 1 96.38 208 GLN A N 1
ATOM 1627 C CA . GLN A 1 208 ? -10.227 -0.092 18.281 1 96.38 208 GLN A CA 1
ATOM 1628 C C . GLN A 1 208 ? -10.148 1.322 18.844 1 96.38 208 GLN A C 1
ATOM 1630 O O . GLN A 1 208 ? -11.016 1.732 19.625 1 96.38 208 GLN A O 1
ATOM 1635 N N . ALA A 1 209 ? -9.109 1.979 18.469 1 97.88 209 ALA A N 1
ATOM 1636 C CA . ALA A 1 209 ? -8.844 3.311 19 1 97.88 209 ALA A CA 1
ATOM 1637 C C . ALA A 1 209 ? -9.883 4.316 18.516 1 97.88 209 ALA A C 1
ATOM 1639 O O . ALA A 1 209 ? -10.242 5.254 19.219 1 97.88 209 ALA A O 1
ATOM 1640 N N . ARG A 1 210 ? -10.398 4.152 17.25 1 97.69 210 ARG A N 1
ATOM 1641 C CA . ARG A 1 210 ? -11.406 5.066 16.734 1 97.69 210 ARG A CA 1
ATOM 1642 C C . ARG A 1 210 ? -12.672 5.035 17.578 1 97.69 210 ARG A C 1
ATOM 1644 O O . ARG A 1 210 ? -13.312 6.07 17.797 1 97.69 210 ARG A O 1
ATOM 1651 N N . ALA A 1 211 ? -13.039 3.859 18.047 1 96.69 211 ALA A N 1
ATOM 1652 C CA . ALA A 1 211 ? -14.211 3.723 18.906 1 96.69 211 ALA A CA 1
ATOM 1653 C C . ALA A 1 211 ? -13.977 4.398 20.25 1 96.69 211 ALA A C 1
ATOM 1655 O O . ALA A 1 211 ? -14.906 4.961 20.844 1 96.69 211 ALA A O 1
ATOM 1656 N N . LYS A 1 212 ? -12.773 4.367 20.75 1 97.44 212 LYS A N 1
ATOM 1657 C CA . LYS A 1 212 ? -12.414 4.984 22.016 1 97.44 212 LYS A CA 1
ATOM 1658 C C . LYS A 1 212 ? -12.383 6.508 21.906 1 97.44 212 LYS A C 1
ATOM 1660 O O . LYS A 1 212 ? -12.742 7.215 22.844 1 97.44 212 LYS A O 1
ATOM 1665 N N . PHE A 1 213 ? -11.914 6.957 20.719 1 98.62 213 PHE A N 1
ATOM 1666 C CA . PHE A 1 213 ? -11.719 8.383 20.516 1 98.62 213 PHE A CA 1
ATOM 1667 C C . PHE A 1 213 ? -12.445 8.859 19.266 1 98.62 213 PHE A C 1
ATOM 1669 O O . PHE A 1 213 ? -11.82 9.336 18.328 1 98.62 213 PHE A O 1
ATOM 1676 N N . PRO A 1 214 ? -13.75 8.875 19.297 1 98.25 214 PRO A N 1
ATOM 1677 C CA . PRO A 1 214 ? -14.562 9.094 18.094 1 98.25 214 PRO A CA 1
ATOM 1678 C C . PRO A 1 214 ? -14.555 10.555 17.625 1 98.25 214 PRO A C 1
ATOM 1680 O O . PRO A 1 214 ? -14.922 10.844 16.484 1 98.25 214 PRO A O 1
ATOM 1683 N N . ASP A 1 215 ? -14.07 11.477 18.469 1 98.38 215 ASP A N 1
ATOM 1684 C CA . ASP A 1 215 ? -14.305 12.883 18.156 1 98.38 215 ASP A CA 1
ATOM 1685 C C . ASP A 1 215 ? -13.023 13.555 17.656 1 98.38 215 ASP A C 1
ATOM 1687 O O . ASP A 1 215 ? -13.023 14.75 17.375 1 98.38 215 ASP A O 1
ATOM 1691 N N . VAL A 1 216 ? -11.922 12.773 17.547 1 98.69 216 VAL A N 1
ATOM 1692 C CA . VAL A 1 216 ? -10.695 13.328 16.969 1 98.69 216 VAL A CA 1
ATOM 1693 C C . VAL A 1 216 ? -10.781 13.328 15.453 1 98.69 216 VAL A C 1
ATOM 1695 O O . VAL A 1 216 ? -11.164 12.32 14.844 1 98.69 216 VAL A O 1
ATOM 1698 N N . ASN A 1 217 ? -10.523 14.438 14.805 1 98.5 217 ASN A N 1
ATOM 1699 C CA . ASN A 1 217 ? -10.359 14.461 13.352 1 98.5 217 ASN A CA 1
ATOM 1700 C C . ASN A 1 217 ? -8.93 14.109 12.953 1 98.5 217 ASN A C 1
ATOM 1702 O O . ASN A 1 217 ? -7.992 14.859 13.25 1 98.5 217 ASN A O 1
ATOM 1706 N N . ILE A 1 218 ? -8.75 13.039 12.281 1 98.88 218 ILE A N 1
ATOM 1707 C CA . ILE A 1 218 ? -7.395 12.594 11.969 1 98.88 218 ILE A CA 1
ATOM 1708 C C . ILE A 1 218 ? -7.168 12.656 10.461 1 98.88 218 ILE A C 1
ATOM 1710 O O . ILE A 1 218 ? -7.953 12.109 9.68 1 98.88 218 ILE A O 1
ATOM 1714 N N . ILE A 1 219 ? -6.125 13.352 10.016 1 98.94 219 ILE A N 1
ATOM 1715 C CA . ILE A 1 219 ? -5.656 13.406 8.633 1 98.94 219 ILE A CA 1
ATOM 1716 C C . ILE A 1 219 ? -4.418 12.523 8.469 1 98.94 219 ILE A C 1
ATOM 1718 O O . ILE A 1 219 ? -3.377 12.789 9.07 1 98.94 219 ILE A O 1
ATOM 1722 N N . TRP A 1 220 ? -4.527 11.461 7.723 1 98.94 220 TRP A N 1
ATOM 1723 C CA . TRP A 1 220 ? -3.393 10.609 7.387 1 98.94 220 TRP A CA 1
ATOM 1724 C C . TRP A 1 220 ? -2.734 11.062 6.09 1 98.94 220 TRP A C 1
ATOM 1726 O O . TRP A 1 220 ? -3.408 11.227 5.07 1 98.94 220 TRP A O 1
ATOM 1736 N N . SER A 1 221 ? -1.444 11.25 6.094 1 98.56 221 SER A N 1
ATOM 1737 C CA . SER A 1 221 ? -0.727 11.852 4.973 1 98.56 221 SER A CA 1
ATOM 1738 C C . SER A 1 221 ? -0.53 10.852 3.84 1 98.56 221 SER A C 1
ATOM 1740 O O . SER A 1 221 ? -0.661 9.641 4.043 1 98.56 221 SER A O 1
ATOM 1742 N N . HIS A 1 222 ? -0.244 11.328 2.656 1 98.19 222 HIS A N 1
ATOM 1743 C CA . HIS A 1 222 ? 0.097 10.57 1.46 1 98.19 222 HIS A CA 1
ATOM 1744 C C . HIS A 1 222 ? -0.976 9.531 1.142 1 98.19 222 HIS A C 1
ATOM 1746 O O . HIS A 1 222 ? -0.666 8.367 0.91 1 98.19 222 HIS A O 1
ATOM 1752 N N . ALA A 1 223 ? -2.215 9.984 1.314 1 98.31 223 ALA A N 1
ATOM 1753 C CA . ALA A 1 223 ? -3.381 9.156 1.013 1 98.31 223 ALA A CA 1
ATOM 1754 C C . ALA A 1 223 ? -3.428 7.926 1.908 1 98.31 223 ALA A C 1
ATOM 1756 O O . ALA A 1 223 ? -3.877 6.859 1.482 1 98.31 223 ALA A O 1
ATOM 1757 N N . GLY A 1 224 ? -2.885 8.023 3.102 1 98.62 224 GLY A N 1
ATOM 1758 C CA . GLY A 1 224 ? -2.893 6.891 4.012 1 98.62 224 GLY A CA 1
ATOM 1759 C C . GLY A 1 224 ? -1.865 5.832 3.658 1 98.62 224 GLY A C 1
ATOM 1760 O O . GLY A 1 224 ? -1.972 4.684 4.098 1 98.62 224 GLY A O 1
ATOM 1761 N N . GLY A 1 225 ? -0.912 6.176 2.812 1 98.44 225 GLY A N 1
ATOM 1762 C CA . GLY A 1 225 ? 0.094 5.219 2.387 1 98.44 225 GLY A CA 1
ATOM 1763 C C . GLY A 1 225 ? -0.417 4.238 1.346 1 98.44 225 GLY A C 1
ATOM 1764 O O . GLY A 1 225 ? -0.498 4.57 0.161 1 98.44 225 GLY A O 1
ATOM 1765 N N . ALA A 1 226 ? -0.829 3.061 1.848 1 98.56 226 ALA A N 1
ATOM 1766 C CA . ALA A 1 226 ? -1.283 2.004 0.946 1 98.56 226 ALA A CA 1
ATOM 1767 C C . ALA A 1 226 ? -2.768 1.714 1.145 1 98.56 226 ALA A C 1
ATOM 1769 O O . ALA A 1 226 ? -3.254 0.644 0.77 1 98.56 226 ALA A O 1
ATOM 1770 N N . MET A 1 227 ? -3.5 2.617 1.657 1 98.56 227 MET A N 1
ATOM 1771 C CA . MET A 1 227 ? -4.891 2.361 2.021 1 98.56 227 MET A CA 1
ATOM 1772 C C . MET A 1 227 ? -5.746 2.129 0.781 1 98.56 227 MET A C 1
ATOM 1774 O O . MET A 1 227 ? -6.699 1.352 0.817 1 98.56 227 MET A O 1
ATOM 1778 N N . GLY A 1 228 ? -5.395 2.812 -0.319 1 97.75 228 GLY A N 1
ATOM 1779 C CA . GLY A 1 228 ? -6.125 2.551 -1.548 1 97.75 228 GLY A CA 1
ATOM 1780 C C . GLY A 1 228 ? -6.031 1.106 -2.004 1 97.75 228 GLY A C 1
ATOM 1781 O O . GLY A 1 228 ? -6.965 0.577 -2.607 1 97.75 228 GLY A O 1
ATOM 1782 N N . SER A 1 229 ? -4.961 0.43 -1.628 1 98.19 229 SER A N 1
ATOM 1783 C CA . SER A 1 229 ? -4.699 -0.939 -2.059 1 98.19 229 SER A CA 1
ATOM 1784 C C . SER A 1 229 ? -5.055 -1.94 -0.966 1 98.19 229 SER A C 1
ATOM 1786 O O . SER A 1 229 ? -5.395 -3.09 -1.257 1 98.19 229 SER A O 1
ATOM 1788 N N . LEU A 1 230 ? -5.035 -1.479 0.336 1 98.06 230 LEU A N 1
ATOM 1789 C CA . LEU A 1 230 ? -5.027 -2.492 1.387 1 98.06 230 LEU A CA 1
ATOM 1790 C C . LEU A 1 230 ? -6.086 -2.184 2.443 1 98.06 230 LEU A C 1
ATOM 1792 O O . LEU A 1 230 ? -6.285 -2.969 3.373 1 98.06 230 LEU A O 1
ATOM 1796 N N . GLY A 1 231 ? -6.777 -1.033 2.314 1 97.94 231 GLY A N 1
ATOM 1797 C CA . GLY A 1 231 ? -7.73 -0.643 3.342 1 97.94 231 GLY A CA 1
ATOM 1798 C C . GLY A 1 231 ? -8.82 -1.673 3.57 1 97.94 231 GLY A C 1
ATOM 1799 O O . GLY A 1 231 ? -9.125 -2.02 4.711 1 97.94 231 GLY A O 1
ATOM 1800 N N . ASP A 1 232 ? -9.398 -2.203 2.518 1 96.38 232 ASP A N 1
ATOM 1801 C CA . ASP A 1 232 ? -10.453 -3.209 2.617 1 96.38 232 ASP A CA 1
ATOM 1802 C C . ASP A 1 232 ? -9.906 -4.523 3.168 1 96.38 232 ASP A C 1
ATOM 1804 O O . ASP A 1 232 ? -10.57 -5.188 3.969 1 96.38 232 ASP A O 1
ATOM 1808 N N . ARG A 1 233 ? -8.734 -4.895 2.711 1 94.69 233 ARG A N 1
ATOM 1809 C CA . ARG A 1 233 ? -8.07 -6.086 3.24 1 94.69 233 ARG A CA 1
ATOM 1810 C C . ARG A 1 233 ? -7.898 -5.988 4.754 1 94.69 233 ARG A C 1
ATOM 1812 O O . ARG A 1 233 ? -8.148 -6.953 5.473 1 94.69 233 ARG A O 1
ATOM 1819 N N . LEU A 1 234 ? -7.457 -4.812 5.215 1 96.38 234 LEU A N 1
ATOM 1820 C CA . LEU A 1 234 ? -7.293 -4.582 6.645 1 96.38 234 LEU A CA 1
ATOM 1821 C C . LEU A 1 234 ? -8.602 -4.824 7.391 1 96.38 234 LEU A C 1
ATOM 1823 O O . LEU A 1 234 ? -8.625 -5.527 8.398 1 96.38 234 LEU A O 1
ATOM 1827 N N . ALA A 1 235 ? -9.656 -4.27 6.867 1 96.75 235 ALA A N 1
ATOM 1828 C CA . ALA A 1 235 ? -10.969 -4.398 7.5 1 96.75 235 ALA A CA 1
ATOM 1829 C C . ALA A 1 235 ? -11.414 -5.855 7.539 1 96.75 235 ALA A C 1
ATOM 1831 O O . ALA A 1 235 ? -11.883 -6.34 8.578 1 96.75 235 ALA A O 1
ATOM 1832 N N . VAL A 1 236 ? -11.219 -6.586 6.445 1 94.81 236 VAL A N 1
ATOM 1833 C CA . VAL A 1 236 ? -11.633 -7.98 6.352 1 94.81 236 VAL A CA 1
ATOM 1834 C C . VAL A 1 236 ? -10.828 -8.82 7.34 1 94.81 236 VAL A C 1
ATOM 1836 O O . VAL A 1 236 ? -11.383 -9.711 8 1 94.81 236 VAL A O 1
ATOM 1839 N N . GLN A 1 237 ? -9.586 -8.516 7.469 1 95.25 237 GLN A N 1
ATOM 1840 C CA . GLN A 1 237 ? -8.719 -9.312 8.336 1 95.25 237 GLN A CA 1
ATOM 1841 C C . GLN A 1 237 ? -9.133 -9.188 9.797 1 95.25 237 GLN A C 1
ATOM 1843 O O . GLN A 1 237 ? -8.992 -10.133 10.57 1 95.25 237 GLN A O 1
ATOM 1848 N N . THR A 1 238 ? -9.719 -8.062 10.203 1 96.19 238 THR A N 1
ATOM 1849 C CA . THR A 1 238 ? -10.172 -7.887 11.57 1 96.19 238 THR A CA 1
ATOM 1850 C C . THR A 1 238 ? -11.305 -8.859 11.891 1 96.19 238 THR A C 1
ATOM 1852 O O . THR A 1 238 ? -11.602 -9.117 13.062 1 96.19 238 THR A O 1
ATOM 1855 N N . THR A 1 239 ? -12.023 -9.367 10.875 1 94.69 239 THR A N 1
ATOM 1856 C CA . THR A 1 239 ? -13.203 -10.195 11.086 1 94.69 239 THR A CA 1
ATOM 1857 C C . THR A 1 239 ? -12.805 -11.633 11.414 1 94.69 239 THR A C 1
ATOM 1859 O O . THR A 1 239 ? -13.625 -12.414 11.898 1 94.69 239 THR A O 1
ATOM 1862 N N . LEU A 1 240 ? -11.57 -12.016 11.023 1 93.94 240 LEU A N 1
ATOM 1863 C CA . LEU A 1 240 ? -11.117 -13.375 11.32 1 93.94 240 LEU A CA 1
ATOM 1864 C C . LEU A 1 240 ? -11.016 -13.594 12.828 1 93.94 240 LEU A C 1
ATOM 1866 O O . LEU A 1 240 ? -10.547 -12.719 13.562 1 93.94 240 LEU A O 1
ATOM 1870 N N . PRO A 1 241 ? -11.367 -14.766 13.305 1 93.12 241 PRO A N 1
ATOM 1871 C CA . PRO A 1 241 ? -11.312 -15.031 14.742 1 93.12 241 PRO A CA 1
ATOM 1872 C C . PRO A 1 241 ? -9.914 -14.836 15.328 1 93.12 241 PRO A C 1
ATOM 1874 O O . PRO A 1 241 ? -9.766 -14.273 16.422 1 93.12 241 PRO A O 1
ATOM 1877 N N . ILE A 1 242 ? -8.906 -15.148 14.625 1 90.38 242 ILE A N 1
ATOM 1878 C CA . ILE A 1 242 ? -7.539 -15.07 15.117 1 90.38 242 ILE A CA 1
ATOM 1879 C C . ILE A 1 242 ? -7.129 -13.609 15.281 1 90.38 242 ILE A C 1
ATOM 1881 O O . ILE A 1 242 ? -6.195 -13.305 16.031 1 90.38 242 ILE A O 1
ATOM 1885 N N . HIS A 1 243 ? -7.863 -12.68 14.602 1 94.75 243 HIS A N 1
ATOM 1886 C CA . HIS A 1 243 ? -7.527 -11.258 14.641 1 94.75 243 HIS A CA 1
ATOM 1887 C C . HIS A 1 243 ? -8.562 -10.469 15.43 1 94.75 243 HIS A C 1
ATOM 1889 O O . HIS A 1 243 ? -8.578 -9.234 15.383 1 94.75 243 HIS A O 1
ATOM 1895 N N . GLY A 1 244 ? -9.508 -11.133 16.062 1 93.5 244 GLY A N 1
ATOM 1896 C CA . GLY A 1 244 ? -10.422 -10.484 17 1 93.5 244 GLY A CA 1
ATOM 1897 C C . GLY A 1 244 ? -11.883 -10.688 16.625 1 93.5 244 GLY A C 1
ATOM 1898 O O . GLY A 1 244 ? -12.766 -10.469 17.469 1 93.5 244 GLY A O 1
ATOM 1899 N N . GLY A 1 245 ? -12.18 -11.156 15.328 1 95.5 245 GLY A N 1
ATOM 1900 C CA . GLY A 1 245 ? -13.547 -11.461 14.953 1 95.5 245 GLY A CA 1
ATOM 1901 C C . GLY A 1 245 ? -14.453 -10.242 14.977 1 95.5 245 GLY A C 1
ATOM 1902 O O . GLY A 1 245 ? -15.57 -10.312 15.5 1 95.5 245 GLY A O 1
ATOM 1903 N N . ARG A 1 246 ? -13.992 -9.102 14.43 1 96 246 ARG A N 1
ATOM 1904 C CA . ARG A 1 246 ? -14.734 -7.848 14.461 1 96 246 ARG A CA 1
ATOM 1905 C C . ARG A 1 246 ? -15.805 -7.816 13.367 1 96 246 ARG A C 1
ATOM 1907 O O . ARG A 1 246 ? -15.797 -8.648 12.461 1 96 246 ARG A O 1
ATOM 1914 N N . ASP A 1 247 ? -16.734 -6.84 13.531 1 96.94 247 ASP A N 1
ATOM 1915 C CA . ASP A 1 247 ? -17.734 -6.582 12.492 1 96.94 247 ASP A CA 1
ATOM 1916 C C . ASP A 1 247 ? -17.109 -5.84 11.312 1 96.94 247 ASP A C 1
ATOM 1918 O O . ASP A 1 247 ? -16.453 -4.812 11.492 1 96.94 247 ASP A O 1
ATOM 1922 N N . LEU A 1 248 ? -17.297 -6.359 10.133 1 95.81 248 LEU A N 1
ATOM 1923 C CA . LEU A 1 248 ? -16.703 -5.793 8.93 1 95.81 248 LEU A CA 1
ATOM 1924 C C . LEU A 1 248 ? -17.156 -4.352 8.727 1 95.81 248 LEU A C 1
ATOM 1926 O O . LEU A 1 248 ? -16.328 -3.473 8.445 1 95.81 248 LEU A O 1
ATOM 1930 N N . ASN A 1 249 ? -18.422 -4.086 8.859 1 96.88 249 ASN A N 1
ATOM 1931 C CA . ASN A 1 249 ? -18.969 -2.748 8.633 1 96.88 249 ASN A CA 1
ATOM 1932 C C . ASN A 1 249 ? -18.391 -1.746 9.641 1 96.88 249 ASN A C 1
ATOM 1934 O O . ASN A 1 249 ? -18.125 -0.595 9.289 1 96.88 249 ASN A O 1
ATOM 1938 N N . ALA A 1 250 ? -18.234 -2.188 10.859 1 97.69 250 ALA A N 1
ATOM 1939 C CA . ALA A 1 250 ? -17.656 -1.319 11.883 1 97.69 250 ALA A CA 1
ATOM 1940 C C . ALA A 1 250 ? -16.203 -0.979 11.555 1 97.69 250 ALA A C 1
ATOM 1942 O O . ALA A 1 250 ? -15.773 0.165 11.719 1 97.69 250 ALA A O 1
ATOM 1943 N N . SER A 1 251 ? -15.469 -1.989 11.117 1 98 251 SER A N 1
ATOM 1944 C CA . SER A 1 251 ? -14.07 -1.775 10.75 1 98 251 SER A CA 1
ATOM 1945 C C . SER A 1 251 ? -13.945 -0.826 9.562 1 98 251 SER A C 1
ATOM 1947 O O . SER A 1 251 ? -13.117 0.089 9.578 1 98 251 SER A O 1
ATOM 1949 N N . LEU A 1 252 ? -14.75 -1.033 8.578 1 97.75 252 LEU A N 1
ATOM 1950 C CA . LEU A 1 252 ? -14.727 -0.167 7.402 1 97.75 252 LEU A CA 1
ATOM 1951 C C . LEU A 1 252 ? -15.141 1.255 7.766 1 97.75 252 LEU A C 1
ATOM 1953 O O . LEU A 1 252 ? -14.539 2.221 7.293 1 97.75 252 LEU A O 1
ATOM 1957 N N . ALA A 1 253 ? -16.172 1.355 8.617 1 98.06 253 ALA A N 1
ATOM 1958 C CA . ALA A 1 253 ? -16.641 2.672 9.047 1 98.06 253 ALA A CA 1
ATOM 1959 C C . ALA A 1 253 ? -15.531 3.441 9.766 1 98.06 253 ALA A C 1
ATOM 1961 O O . ALA A 1 253 ? -15.383 4.648 9.57 1 98.06 253 ALA A O 1
ATOM 1962 N N . ALA A 1 254 ? -14.781 2.746 10.539 1 98.25 254 ALA A N 1
ATOM 1963 C CA . ALA A 1 254 ? -13.664 3.387 11.242 1 98.25 254 ALA A CA 1
ATOM 1964 C C . ALA A 1 254 ? -12.641 3.93 10.25 1 98.25 254 ALA A C 1
ATOM 1966 O O . ALA A 1 254 ? -12.234 5.094 10.344 1 98.25 254 ALA A O 1
ATOM 1967 N N . LEU A 1 255 ? -12.25 3.141 9.312 1 98.56 255 LEU A N 1
ATOM 1968 C CA . LEU A 1 255 ? -11.227 3.525 8.344 1 98.56 255 LEU A CA 1
ATOM 1969 C C . LEU A 1 255 ? -11.711 4.668 7.465 1 98.56 255 LEU A C 1
ATOM 1971 O O . LEU A 1 255 ? -10.93 5.543 7.082 1 98.56 255 LEU A O 1
ATOM 1975 N N . LYS A 1 256 ? -12.961 4.684 7.172 1 97.44 256 LYS A N 1
ATOM 1976 C CA . LYS A 1 256 ? -13.531 5.656 6.246 1 97.44 256 LYS A CA 1
ATOM 1977 C C . LYS A 1 256 ? -13.898 6.953 6.969 1 97.44 256 LYS A C 1
ATOM 1979 O O . LYS A 1 256 ? -14.266 7.941 6.328 1 97.44 256 LYS A O 1
ATOM 1984 N N . SER A 1 257 ? -13.773 6.945 8.266 1 98 257 SER A N 1
ATOM 1985 C CA . SER A 1 257 ? -14.055 8.141 9.055 1 98 257 SER A CA 1
ATOM 1986 C C . SER A 1 257 ? -12.852 9.07 9.102 1 98 257 SER A C 1
ATOM 1988 O O . SER A 1 257 ? -12.969 10.227 9.523 1 98 257 SER A O 1
ATOM 1990 N N . PHE A 1 258 ? -11.719 8.633 8.656 1 98.69 258 PHE A N 1
ATOM 1991 C CA . PHE A 1 258 ? -10.508 9.445 8.664 1 98.69 258 PHE A CA 1
ATOM 1992 C C . PHE A 1 258 ? -10.438 10.32 7.418 1 98.69 258 PHE A C 1
ATOM 1994 O O . PHE A 1 258 ? -11.211 10.133 6.477 1 98.69 258 PHE A O 1
ATOM 2001 N N . TYR A 1 259 ? -9.57 11.344 7.453 1 98.88 259 TYR A N 1
ATOM 2002 C CA . TYR A 1 259 ? -9.211 12.141 6.285 1 98.88 259 TYR A CA 1
ATOM 2003 C C . TYR A 1 259 ? -7.852 11.719 5.734 1 98.88 259 TYR A C 1
ATOM 2005 O O . TYR A 1 259 ? -7.012 11.195 6.473 1 98.88 259 TYR A O 1
ATOM 2013 N N . TYR A 1 260 ? -7.711 11.891 4.414 1 98.88 260 TYR A N 1
ATOM 2014 C CA . TYR A 1 260 ? -6.492 11.547 3.693 1 98.88 260 TYR A CA 1
ATOM 2015 C C . TYR A 1 260 ? -6.059 12.695 2.781 1 98.88 260 TYR A C 1
ATOM 2017 O O . TYR A 1 260 ? -6.891 13.336 2.141 1 98.88 260 TYR A O 1
ATOM 2025 N N . ASP A 1 261 ? -4.797 12.992 2.744 1 98.62 261 ASP A N 1
ATOM 2026 C CA . ASP A 1 261 ? -4.387 14.062 1.837 1 98.62 261 ASP A CA 1
ATOM 2027 C C . ASP A 1 261 ? -3.762 13.492 0.566 1 98.62 261 ASP A C 1
ATOM 2029 O O . ASP A 1 261 ? -3.428 12.305 0.509 1 98.62 261 ASP A O 1
ATOM 2033 N N . THR A 1 262 ? -3.518 14.297 -0.393 1 97.5 262 THR A N 1
ATOM 2034 C CA . THR A 1 262 ? -3.094 13.844 -1.714 1 97.5 262 THR A CA 1
ATOM 2035 C C . THR A 1 262 ? -1.598 14.078 -1.909 1 97.5 262 THR A C 1
ATOM 2037 O O . THR A 1 262 ? -1.125 14.195 -3.041 1 97.5 262 THR A O 1
ATOM 2040 N N . ALA A 1 263 ? -0.88 14.258 -0.795 1 96.81 263 ALA A N 1
ATOM 2041 C CA . ALA A 1 263 ? 0.55 14.516 -0.944 1 96.81 263 ALA A CA 1
ATOM 2042 C C . ALA A 1 263 ? 1.237 13.391 -1.708 1 96.81 263 ALA A C 1
ATOM 2044 O O . ALA A 1 263 ? 1.091 12.219 -1.358 1 96.81 263 ALA A O 1
ATOM 2045 N N . VAL A 1 264 ? 1.922 13.742 -2.766 1 92.69 264 VAL A N 1
ATOM 2046 C CA . VAL A 1 264 ? 2.754 12.875 -3.592 1 92.69 264 VAL A CA 1
ATOM 2047 C C . VAL A 1 264 ? 1.874 11.867 -4.336 1 92.69 264 VAL A C 1
ATOM 2049 O O . VAL A 1 264 ? 2.309 10.758 -4.633 1 92.69 264 VAL A O 1
ATOM 2052 N N . GLN A 1 265 ? 0.602 12.148 -4.477 1 93.5 265 GLN A N 1
ATOM 2053 C CA . GLN A 1 265 ? -0.237 11.422 -5.426 1 93.5 265 GLN A CA 1
ATOM 2054 C C . GLN A 1 265 ? -0.116 12.008 -6.828 1 93.5 265 GLN A C 1
ATOM 2056 O O . GLN A 1 265 ? -0.435 13.18 -7.047 1 93.5 265 GLN A O 1
ATOM 2061 N N . MET A 1 266 ? 0.257 11.188 -7.789 1 91.88 266 MET A N 1
ATOM 2062 C CA . MET A 1 266 ? 0.679 11.781 -9.055 1 91.88 266 MET A CA 1
ATOM 2063 C C . MET A 1 266 ? 0.078 11.023 -10.234 1 91.88 266 MET A C 1
ATOM 2065 O O . MET A 1 266 ? 0.501 11.211 -11.383 1 91.88 266 MET A O 1
ATOM 2069 N N . SER A 1 267 ? -0.808 10.062 -9.977 1 95.56 267 SER A N 1
ATOM 2070 C CA . SER A 1 267 ? -1.304 9.242 -11.078 1 95.56 267 SER A CA 1
ATOM 2071 C C . SER A 1 267 ? -2.77 8.875 -10.875 1 95.56 267 SER A C 1
ATOM 2073 O O . SER A 1 267 ? -3.281 8.938 -9.758 1 95.56 267 SER A O 1
ATOM 2075 N N . ASP A 1 268 ? -3.383 8.492 -12.008 1 97.25 268 ASP A N 1
ATOM 2076 C CA . ASP A 1 268 ? -4.773 8.047 -11.992 1 97.25 268 ASP A CA 1
ATOM 2077 C C . ASP A 1 268 ? -4.965 6.867 -11.047 1 97.25 268 ASP A C 1
ATOM 2079 O O . ASP A 1 268 ? -5.973 6.789 -10.336 1 97.25 268 ASP A O 1
ATOM 2083 N N . ALA A 1 269 ? -4.016 5.984 -11 1 97.56 269 ALA A N 1
ATOM 2084 C CA . ALA A 1 269 ? -4.113 4.801 -10.156 1 97.56 269 ALA A CA 1
ATOM 2085 C C . ALA A 1 269 ? -4.254 5.184 -8.688 1 97.56 269 ALA A C 1
ATOM 2087 O O . ALA A 1 269 ? -5.086 4.625 -7.965 1 97.56 269 ALA A O 1
ATOM 2088 N N . GLN A 1 270 ? -3.475 6.109 -8.281 1 97.56 270 GLN A N 1
ATOM 2089 C CA . GLN A 1 270 ? -3.482 6.559 -6.895 1 97.56 270 GLN A CA 1
ATOM 2090 C C . GLN A 1 270 ? -4.785 7.281 -6.559 1 97.56 270 GLN A C 1
ATOM 2092 O O . GLN A 1 270 ? -5.41 7 -5.531 1 97.56 270 GLN A O 1
ATOM 2097 N N . PHE A 1 271 ? -5.223 8.18 -7.469 1 98.38 271 PHE A N 1
ATOM 2098 C CA . PHE A 1 271 ? -6.469 8.906 -7.258 1 98.38 271 PHE A CA 1
ATOM 2099 C C . PHE A 1 271 ? -7.66 7.957 -7.254 1 98.38 271 PHE A C 1
ATOM 2101 O O . PHE A 1 271 ? -8.555 8.078 -6.418 1 98.38 271 PHE A O 1
ATOM 2108 N N . ALA A 1 272 ? -7.648 6.965 -8.156 1 98.31 272 ALA A N 1
ATOM 2109 C CA . ALA A 1 272 ? -8.742 6.004 -8.25 1 98.31 272 ALA A CA 1
ATOM 2110 C C . ALA A 1 272 ? -8.875 5.195 -6.961 1 98.31 272 ALA A C 1
ATOM 2112 O O . ALA A 1 272 ? -9.977 5.062 -6.418 1 98.31 272 ALA A O 1
ATOM 2113 N N . GLY A 1 273 ? -7.762 4.73 -6.465 1 97.88 273 GLY A N 1
ATOM 2114 C CA . GLY A 1 273 ? -7.77 3.902 -5.27 1 97.88 273 GLY A CA 1
ATOM 2115 C C . GLY A 1 273 ? -8.312 4.625 -4.051 1 97.88 273 GLY A C 1
ATOM 2116 O O . GLY A 1 273 ? -9.211 4.117 -3.371 1 97.88 273 GLY A O 1
ATOM 2117 N N . ILE A 1 274 ? -7.805 5.816 -3.814 1 98.12 274 ILE A N 1
ATOM 2118 C CA . ILE A 1 274 ? -8.164 6.5 -2.578 1 98.12 274 ILE A CA 1
ATOM 2119 C C . ILE A 1 274 ? -9.578 7.07 -2.693 1 98.12 274 ILE A C 1
ATOM 2121 O O . ILE A 1 274 ? -10.32 7.117 -1.71 1 98.12 274 ILE A O 1
ATOM 2125 N N . LYS A 1 275 ? -10 7.516 -3.912 1 98.31 275 LYS A N 1
ATOM 2126 C CA . LYS A 1 275 ? -11.359 8.008 -4.109 1 98.31 275 LYS A CA 1
ATOM 2127 C C . LYS A 1 275 ? -12.391 6.91 -3.865 1 98.31 275 LYS A C 1
ATOM 2129 O O . LYS A 1 275 ? -13.398 7.133 -3.195 1 98.31 275 LYS A O 1
ATOM 2134 N N . GLU A 1 276 ? -12.094 5.73 -4.402 1 97.69 276 GLU A N 1
ATOM 2135 C CA . GLU A 1 276 ? -13.008 4.609 -4.215 1 97.69 276 GLU A CA 1
ATOM 2136 C C . GLU A 1 276 ? -13.039 4.16 -2.758 1 97.69 276 GLU A C 1
ATOM 2138 O O . GLU A 1 276 ? -14.078 3.721 -2.262 1 97.69 276 GLU A O 1
ATOM 2143 N N . PHE A 1 277 ? -11.984 4.301 -2.076 1 98.06 277 PHE A N 1
ATOM 2144 C CA . PHE A 1 277 ? -11.883 3.818 -0.705 1 98.06 277 PHE A CA 1
ATOM 2145 C C . PHE A 1 277 ? -12.555 4.789 0.263 1 98.06 277 PHE A C 1
ATOM 2147 O O . PHE A 1 277 ? -13.391 4.387 1.071 1 98.06 277 PHE A O 1
ATOM 2154 N N . ALA A 1 278 ? -12.188 6.086 0.204 1 97.62 278 ALA A N 1
ATOM 2155 C CA . ALA A 1 278 ? -12.539 7.043 1.249 1 97.62 278 ALA A CA 1
ATOM 2156 C C . ALA A 1 278 ? -13.656 7.977 0.782 1 97.62 278 ALA A C 1
ATOM 2158 O O . ALA A 1 278 ? -14.391 8.531 1.6 1 97.62 278 ALA A O 1
ATOM 2159 N N . GLY A 1 279 ? -13.766 8.188 -0.549 1 97.94 279 GLY A N 1
ATOM 2160 C CA . GLY A 1 279 ? -14.688 9.188 -1.066 1 97.94 279 GLY A CA 1
ATOM 2161 C C . GLY A 1 279 ? -14.094 10.586 -1.077 1 97.94 279 GLY A C 1
ATOM 2162 O O . GLY A 1 279 ? -13.266 10.922 -0.229 1 97.94 279 GLY A O 1
ATOM 2163 N N . ALA A 1 280 ? -14.586 11.391 -1.947 1 98.19 280 ALA A N 1
ATOM 2164 C CA . ALA A 1 280 ? -14.039 12.734 -2.154 1 98.19 280 ALA A CA 1
ATOM 2165 C C . ALA A 1 280 ? -14.25 13.609 -0.924 1 98.19 280 ALA A C 1
ATOM 2167 O O . ALA A 1 280 ? -13.484 14.547 -0.685 1 98.19 280 ALA A O 1
ATOM 2168 N N . ASP A 1 281 ? -15.234 13.273 -0.077 1 98.38 281 ASP A N 1
ATOM 2169 C CA . ASP A 1 281 ? -15.57 14.07 1.098 1 98.38 281 ASP A CA 1
ATOM 2170 C C . ASP A 1 281 ? -14.5 13.945 2.176 1 98.38 281 ASP A C 1
ATOM 2172 O O . ASP A 1 281 ? -14.461 14.734 3.119 1 98.38 281 ASP A O 1
ATOM 2176 N N . ARG A 1 282 ? -13.609 12.93 1.957 1 98.69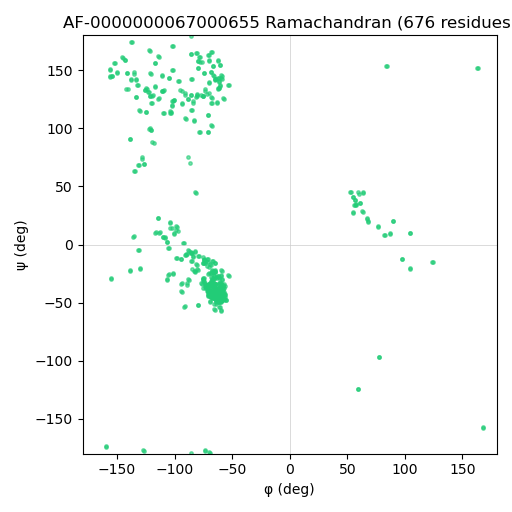 282 ARG A N 1
ATOM 2177 C CA . ARG A 1 282 ? -12.633 12.641 2.998 1 98.69 282 ARG A CA 1
ATOM 2178 C C . ARG A 1 282 ? -11.211 12.898 2.504 1 98.69 282 ARG A C 1
ATOM 2180 O O . ARG A 1 282 ? -10.242 12.547 3.176 1 98.69 282 ARG A O 1
ATOM 2187 N N . ILE A 1 283 ? -11.055 13.516 1.359 1 98.81 283 ILE A N 1
ATOM 2188 C CA . ILE A 1 283 ? -9.742 13.742 0.762 1 98.81 283 ILE A CA 1
ATOM 2189 C C . ILE A 1 283 ? -9.406 15.234 0.811 1 98.81 283 ILE A C 1
ATOM 2191 O O . ILE A 1 283 ? -10.258 16.078 0.541 1 98.81 283 ILE A O 1
ATOM 2195 N N . LEU A 1 284 ? -8.219 15.555 1.248 1 98.81 284 LEU A N 1
ATOM 2196 C CA . LEU A 1 284 ? -7.699 16.922 1.348 1 98.81 284 LEU A CA 1
ATOM 2197 C C . LEU A 1 284 ? -6.484 17.094 0.443 1 98.81 284 LEU A C 1
ATOM 2199 O O . LEU A 1 284 ? -5.793 16.125 0.12 1 98.81 284 LEU A O 1
ATOM 2203 N N . THR A 1 285 ? -6.227 18.344 0.069 1 97.94 285 THR A N 1
ATOM 2204 C CA . THR A 1 285 ? -5.035 18.672 -0.706 1 97.94 285 THR A CA 1
ATOM 2205 C C . THR A 1 285 ? -3.814 18.781 0.202 1 97.94 285 THR A C 1
ATOM 2207 O O . THR A 1 285 ? -3.859 19.469 1.224 1 97.94 285 THR A O 1
ATOM 2210 N N . GLY A 1 286 ? -2.797 18.078 -0.139 1 97.75 286 GLY A N 1
ATOM 2211 C CA . GLY A 1 286 ? -1.479 18.203 0.461 1 97.75 286 GLY A CA 1
ATOM 2212 C C . GLY A 1 286 ? -0.354 18.141 -0.554 1 97.75 286 GLY A C 1
ATOM 2213 O O . GLY A 1 286 ? -0.41 17.375 -1.51 1 97.75 286 GLY A O 1
ATOM 2214 N N . SER A 1 287 ? 0.7 18.953 -0.379 1 96.62 287 SER A N 1
ATOM 2215 C CA . SER A 1 287 ? 1.761 18.984 -1.381 1 96.62 287 SER A CA 1
ATOM 2216 C C . SER A 1 287 ? 3.014 18.281 -0.88 1 96.62 287 SER A C 1
ATOM 2218 O O . SER A 1 287 ? 3.793 17.75 -1.675 1 96.62 287 SER A O 1
ATOM 2220 N N . ASP A 1 288 ? 3.268 18.281 0.383 1 97.06 288 ASP A N 1
ATOM 2221 C CA . ASP A 1 288 ? 4.508 17.797 0.985 1 97.06 288 ASP A CA 1
ATOM 2222 C C . ASP A 1 288 ? 5.684 18.703 0.605 1 97.06 288 ASP A C 1
ATOM 2224 O O . ASP A 1 288 ? 6.836 18.266 0.631 1 97.06 288 ASP A O 1
ATOM 2228 N N . TYR A 1 289 ? 5.418 19.938 0.239 1 96.25 289 TYR A N 1
ATOM 2229 C CA . TYR A 1 289 ? 6.457 20.906 -0.103 1 96.25 289 TYR A CA 1
ATOM 2230 C C . TYR A 1 289 ? 7.238 21.328 1.135 1 96.25 289 TYR A C 1
ATOM 2232 O O . TYR A 1 289 ? 6.668 21.469 2.219 1 96.25 289 TYR A O 1
ATOM 2240 N N . PRO A 1 290 ? 8.547 21.453 1.003 1 95.94 290 PRO A N 1
ATOM 2241 C CA . PRO A 1 290 ? 9.359 21.422 -0.215 1 95.94 290 PRO A CA 1
ATOM 2242 C C . PRO A 1 290 ? 10.008 20.062 -0.457 1 95.94 290 PRO A C 1
ATOM 2244 O O . PRO A 1 290 ? 10.914 19.938 -1.283 1 95.94 290 PRO A O 1
ATOM 2247 N N . TYR A 1 291 ? 9.578 19.062 0.27 1 94.19 291 TYR A N 1
ATOM 2248 C CA . TYR A 1 291 ? 10.141 17.734 0.032 1 94.19 291 TYR A CA 1
ATOM 2249 C C . TYR A 1 291 ? 9.727 17.203 -1.335 1 94.19 291 TYR A C 1
ATOM 2251 O O . TYR A 1 291 ? 10.492 16.484 -1.989 1 94.19 291 TYR A O 1
ATOM 2259 N N . LEU A 1 292 ? 8.531 17.406 -1.695 1 91.31 292 LEU A N 1
ATOM 2260 C CA . LEU A 1 292 ? 8.273 17.422 -3.131 1 91.31 292 LEU A CA 1
ATOM 2261 C C . LEU A 1 292 ? 8.852 18.672 -3.777 1 91.31 292 LEU A C 1
ATOM 2263 O O . LEU A 1 292 ? 8.352 19.781 -3.551 1 91.31 292 LEU A O 1
ATOM 2267 N N . PRO A 1 293 ? 9.805 18.5 -4.539 1 88.44 293 PRO A N 1
ATOM 2268 C CA . PRO A 1 293 ? 10.406 19.688 -5.129 1 88.44 293 PRO A CA 1
ATOM 2269 C C . PRO A 1 293 ? 9.422 20.5 -5.965 1 88.44 293 PRO A C 1
ATOM 2271 O O . PRO A 1 293 ? 8.57 19.938 -6.648 1 88.44 293 PRO A O 1
ATOM 2274 N N . GLY A 1 294 ? 9.641 21.844 -5.906 1 89.44 294 GLY A N 1
ATOM 2275 C CA . GLY A 1 294 ? 8.766 22.766 -6.633 1 89.44 294 GLY A CA 1
ATOM 2276 C C . GLY A 1 294 ? 8.648 22.422 -8.109 1 89.44 294 GLY A C 1
ATOM 2277 O O . GLY A 1 294 ? 7.598 22.625 -8.711 1 89.44 294 GLY A O 1
ATOM 2278 N N . SER A 1 295 ? 9.672 21.766 -8.648 1 88.94 295 SER A N 1
ATOM 2279 C CA . SER A 1 295 ? 9.695 21.453 -10.078 1 88.94 295 SER A CA 1
ATOM 2280 C C . SER A 1 295 ? 8.695 20.344 -10.414 1 88.94 295 SER A C 1
ATOM 2282 O O . SER A 1 295 ? 8.328 20.172 -11.57 1 88.94 295 SER A O 1
ATOM 2284 N N . PHE A 1 296 ? 8.219 19.672 -9.375 1 89.69 296 PHE A N 1
ATOM 2285 C CA . PHE A 1 296 ? 7.285 18.578 -9.617 1 89.69 296 PHE A CA 1
ATOM 2286 C C . PHE A 1 296 ? 5.848 19.031 -9.414 1 89.69 296 PHE A C 1
ATOM 2288 O O . PHE A 1 296 ? 4.906 18.359 -9.82 1 89.69 296 PHE A O 1
ATOM 2295 N N . VAL A 1 297 ? 5.648 20.219 -8.828 1 90.69 297 VAL A N 1
ATOM 2296 C CA . VAL A 1 297 ? 4.328 20.672 -8.398 1 90.69 297 VAL A CA 1
ATOM 2297 C C . VAL A 1 297 ? 3.412 20.828 -9.609 1 90.69 297 VAL A C 1
ATOM 2299 O O . VAL A 1 297 ? 2.275 20.344 -9.602 1 90.69 297 VAL A O 1
ATOM 2302 N N . PRO A 1 298 ? 3.887 21.344 -10.766 1 90.56 298 PRO A N 1
ATOM 2303 C CA . PRO A 1 298 ? 3.008 21.469 -11.93 1 90.56 298 PRO A CA 1
ATOM 2304 C C . PRO A 1 298 ? 2.531 20.125 -12.453 1 90.56 298 PRO A C 1
ATOM 2306 O O . PRO A 1 298 ? 1.364 19.969 -12.828 1 90.56 298 PRO A O 1
ATOM 2309 N N . ALA A 1 299 ? 3.441 19.172 -12.438 1 90.56 299 ALA A N 1
ATOM 2310 C CA . ALA A 1 299 ? 3.066 17.844 -12.914 1 90.56 299 ALA A CA 1
ATOM 2311 C C . ALA A 1 299 ? 2.021 17.203 -12 1 90.56 299 ALA A C 1
ATOM 2313 O O . ALA A 1 299 ? 1.098 16.547 -12.469 1 90.56 299 ALA A O 1
ATOM 2314 N N . VAL A 1 300 ? 2.164 17.406 -10.727 1 91.44 300 VAL A N 1
ATOM 2315 C CA . VAL A 1 300 ? 1.229 16.859 -9.75 1 91.44 300 VAL A CA 1
ATOM 2316 C C . VAL A 1 300 ? -0.138 17.516 -9.922 1 91.44 300 VAL A C 1
ATOM 2318 O O . VAL A 1 300 ? -1.167 16.828 -9.914 1 91.44 300 VAL A O 1
ATOM 2321 N N . GLN A 1 301 ? -0.108 18.828 -10.055 1 91.56 301 GLN A N 1
ATOM 2322 C CA . GLN A 1 301 ? -1.354 19.562 -10.227 1 91.56 301 GLN A CA 1
ATOM 2323 C C . GLN A 1 301 ? -2.053 19.172 -11.523 1 91.56 301 GLN A C 1
ATOM 2325 O O . GLN A 1 301 ? -3.275 19.016 -11.555 1 91.56 301 GLN A O 1
ATOM 2330 N N . LYS A 1 302 ? -1.283 18.953 -12.562 1 93.81 302 LYS A N 1
ATOM 2331 C CA . LYS A 1 302 ? -1.851 18.516 -13.836 1 93.81 302 LYS A CA 1
ATOM 2332 C C . LYS A 1 302 ? -2.488 17.141 -13.703 1 93.81 302 LYS A C 1
ATOM 2334 O O . LYS A 1 302 ? -3.568 16.891 -14.25 1 93.81 302 LYS A O 1
ATOM 2339 N N . ALA A 1 303 ? -1.817 16.25 -13 1 94.56 303 ALA A N 1
ATOM 2340 C CA . ALA A 1 303 ? -2.354 14.914 -12.789 1 94.56 303 ALA A CA 1
ATOM 2341 C C . ALA A 1 303 ? -3.693 14.969 -12.055 1 94.56 303 ALA A C 1
ATOM 2343 O O . ALA A 1 303 ? -4.645 14.281 -12.438 1 94.56 303 ALA A O 1
ATOM 2344 N N . PHE A 1 304 ? -3.748 15.789 -11.07 1 95.62 304 PHE A N 1
ATOM 2345 C CA . PHE A 1 304 ? -4.973 15.945 -10.297 1 95.62 304 PHE A CA 1
ATOM 2346 C C . PHE A 1 304 ? -6.09 16.516 -11.164 1 95.62 304 PHE A C 1
ATOM 2348 O O . PHE A 1 304 ? -7.203 15.992 -11.18 1 95.62 304 PHE A O 1
ATOM 2355 N N . ASP A 1 305 ? -5.77 17.562 -11.898 1 94.62 305 ASP A N 1
ATOM 2356 C CA . ASP A 1 305 ? -6.758 18.281 -12.695 1 94.62 305 ASP A CA 1
ATOM 2357 C C . ASP A 1 305 ? -7.262 17.438 -13.859 1 94.62 305 ASP A C 1
ATOM 2359 O O . ASP A 1 305 ? -8.414 17.562 -14.273 1 94.62 305 ASP A O 1
ATOM 2363 N N . SER A 1 306 ? -6.41 16.531 -14.328 1 95.88 306 SER A N 1
ATOM 2364 C CA . SER A 1 306 ? -6.746 15.789 -15.539 1 95.88 306 SER A CA 1
ATOM 2365 C C . SER A 1 306 ? -7.41 14.453 -15.211 1 95.88 306 SER A C 1
ATOM 2367 O O . SER A 1 306 ? -7.941 13.781 -16.094 1 95.88 306 SER A O 1
ATOM 2369 N N . TYR A 1 307 ? -7.344 14.078 -13.969 1 97.19 307 TYR A N 1
ATOM 2370 C CA . TYR A 1 307 ? -7.949 12.797 -13.617 1 97.19 307 TYR A CA 1
ATOM 2371 C C . TYR A 1 307 ? -9.453 12.82 -13.859 1 97.19 307 TYR A C 1
ATOM 2373 O O . TYR A 1 307 ? -10.18 13.57 -13.195 1 97.19 307 TYR A O 1
ATOM 2381 N N . ALA A 1 308 ? -9.984 11.961 -14.672 1 96.81 308 ALA A N 1
ATOM 2382 C CA . ALA A 1 308 ? -11.367 11.969 -15.133 1 96.81 308 ALA A CA 1
ATOM 2383 C C . ALA A 1 308 ? -12.32 11.508 -14.031 1 96.81 308 ALA A C 1
ATOM 2385 O O . ALA A 1 308 ? -13.523 11.781 -14.086 1 96.81 308 ALA A O 1
ATOM 2386 N N . GLY A 1 309 ? -11.75 10.898 -13.039 1 96.75 309 GLY A N 1
ATOM 2387 C CA . GLY A 1 309 ? -12.594 10.359 -11.992 1 96.75 309 GLY A CA 1
ATOM 2388 C C . GLY A 1 309 ? -13.07 11.414 -11.008 1 96.75 309 GLY A C 1
ATOM 2389 O O . GLY A 1 309 ? -13.969 11.156 -10.203 1 96.75 309 GLY A O 1
ATOM 2390 N N . PHE A 1 310 ? -12.539 12.594 -11.07 1 97.31 310 PHE A N 1
ATOM 2391 C CA . PHE A 1 310 ? -12.992 13.711 -10.258 1 97.31 310 PHE A CA 1
ATOM 2392 C C . PHE A 1 310 ? -13.875 14.648 -11.078 1 97.31 310 PHE A C 1
ATOM 2394 O O . PHE A 1 310 ? -13.461 15.141 -12.133 1 97.31 310 PHE A O 1
ATOM 2401 N N . ASP A 1 311 ? -15.07 14.883 -10.633 1 97.31 311 ASP A N 1
ATOM 2402 C CA . ASP A 1 311 ? -15.852 15.969 -11.219 1 97.31 311 ASP A CA 1
ATOM 2403 C C . ASP A 1 311 ? -15.539 17.297 -10.547 1 97.31 311 ASP A C 1
ATOM 2405 O O . ASP A 1 311 ? -14.664 17.375 -9.68 1 97.31 311 ASP A O 1
ATOM 2409 N N . ASP A 1 312 ? -16.141 18.344 -10.961 1 96.06 312 ASP A N 1
ATOM 2410 C CA . ASP A 1 312 ? -15.836 19.672 -10.445 1 96.06 312 ASP A CA 1
ATOM 2411 C C . ASP A 1 312 ? -16.141 19.781 -8.953 1 96.06 312 ASP A C 1
ATOM 2413 O O . ASP A 1 312 ? -15.398 20.422 -8.211 1 96.06 312 ASP A O 1
ATOM 2417 N N . ALA A 1 313 ? -17.234 19.172 -8.578 1 96.75 313 ALA A N 1
ATOM 2418 C CA . ALA A 1 313 ? -17.578 19.172 -7.156 1 96.75 313 ALA A CA 1
ATOM 2419 C C . ALA A 1 313 ? -16.516 18.469 -6.324 1 96.75 313 ALA A C 1
ATOM 2421 O O . ALA A 1 313 ? -16.156 18.938 -5.242 1 96.75 313 ALA A O 1
ATOM 2422 N N . ASP A 1 314 ? -16.031 17.297 -6.848 1 97.62 314 ASP A N 1
ATOM 2423 C CA . ASP A 1 314 ? -14.961 16.578 -6.172 1 97.62 314 ASP A CA 1
ATOM 2424 C C . ASP A 1 314 ? -13.711 17.438 -6.023 1 97.62 314 ASP A C 1
ATOM 2426 O O . ASP A 1 314 ? -13.102 17.484 -4.953 1 97.62 314 ASP A O 1
ATOM 2430 N N . ARG A 1 315 ? -13.344 18.125 -7.059 1 97.25 315 ARG A N 1
ATOM 2431 C CA . ARG A 1 315 ? -12.133 18.938 -7.066 1 97.25 315 ARG A CA 1
ATOM 2432 C C . ARG A 1 315 ? -12.25 20.094 -6.086 1 97.25 315 ARG A C 1
ATOM 2434 O O . ARG A 1 315 ? -11.273 20.484 -5.445 1 97.25 315 ARG A O 1
ATOM 2441 N N . GLU A 1 316 ? -13.453 20.641 -5.949 1 96.44 316 GLU A N 1
ATOM 2442 C CA . GLU A 1 316 ? -13.664 21.719 -4.977 1 96.44 316 GLU A CA 1
ATOM 2443 C C . GLU A 1 316 ? -13.586 21.188 -3.547 1 96.44 316 GLU A C 1
ATOM 2445 O O . GLU A 1 316 ? -12.977 21.812 -2.68 1 96.44 316 GLU A O 1
ATOM 2450 N N . LYS A 1 317 ? -14.25 19.984 -3.328 1 97.69 317 LYS A N 1
ATOM 2451 C CA . LYS A 1 317 ? -14.172 19.359 -2.012 1 97.69 317 LYS A CA 1
ATOM 2452 C C . LYS A 1 317 ? -12.719 19.141 -1.594 1 97.69 317 LYS A C 1
ATOM 2454 O O . LYS A 1 317 ? -12.312 19.562 -0.508 1 97.69 317 LYS A O 1
ATOM 2459 N N . ILE A 1 318 ? -11.953 18.594 -2.49 1 98.19 318 ILE A N 1
ATOM 2460 C CA . ILE A 1 318 ? -10.578 18.219 -2.217 1 98.19 318 ILE A CA 1
ATOM 2461 C C . ILE A 1 318 ? -9.703 19.469 -2.113 1 98.19 318 ILE A C 1
ATOM 2463 O O . ILE A 1 318 ? -8.812 19.531 -1.264 1 98.19 318 ILE A O 1
ATOM 2467 N N . GLY A 1 319 ? -10.055 20.406 -2.9 1 97 319 GLY A N 1
ATOM 2468 C CA . GLY A 1 319 ? -9.25 21.609 -2.967 1 97 319 GLY A CA 1
ATOM 2469 C C . GLY A 1 319 ? -9.367 22.469 -1.731 1 97 319 GLY A C 1
ATOM 2470 O O . GLY A 1 319 ? -8.383 23.047 -1.265 1 97 319 GLY A O 1
ATOM 2471 N N . TRP A 1 320 ? -10.727 22.609 -1.249 1 96.56 320 TRP A N 1
ATOM 2472 C CA . TRP A 1 320 ? -10.789 23.578 -0.152 1 96.56 320 TRP A CA 1
ATOM 2473 C C . TRP A 1 320 ? -12 23.312 0.735 1 96.56 320 TRP A C 1
ATOM 2475 O O . TRP A 1 320 ? -11.969 23.562 1.94 1 96.56 320 TRP A O 1
ATOM 2485 N N . ARG A 1 321 ? -13.086 22.766 0.238 1 97.12 321 ARG A N 1
ATOM 2486 C CA . ARG A 1 321 ? -14.312 22.688 1.024 1 97.12 321 ARG A CA 1
ATOM 2487 C C . ARG A 1 321 ? -14.141 21.766 2.225 1 97.12 321 ARG A C 1
ATOM 2489 O O . ARG A 1 321 ? -14.617 22.062 3.32 1 97.12 321 ARG A O 1
ATOM 2496 N N . ASN A 1 322 ? -13.5 20.625 1.974 1 98.12 322 ASN A N 1
ATOM 2497 C CA . ASN A 1 322 ? -13.258 19.719 3.088 1 98.12 322 ASN A CA 1
ATOM 2498 C C . ASN A 1 322 ? -12.391 20.359 4.164 1 98.12 322 ASN A C 1
ATOM 2500 O O . ASN A 1 322 ? -12.617 20.156 5.359 1 98.12 322 ASN A O 1
ATOM 2504 N N . ALA A 1 323 ? -11.406 21.125 3.762 1 98.44 323 ALA A N 1
ATOM 2505 C CA . ALA A 1 323 ? -10.562 21.828 4.723 1 98.44 323 ALA A CA 1
ATOM 2506 C C . ALA A 1 323 ? -11.367 22.844 5.527 1 98.44 323 ALA A C 1
ATOM 2508 O O . ALA A 1 323 ? -11.172 22.984 6.734 1 98.44 323 ALA A O 1
ATOM 2509 N N . PHE A 1 324 ? -12.328 23.562 4.906 1 97.06 324 PHE A N 1
ATOM 2510 C CA . PHE A 1 324 ? -13.148 24.547 5.578 1 97.06 324 PHE A CA 1
ATOM 2511 C C . PHE A 1 324 ? -14.047 23.906 6.617 1 97.06 324 PHE A C 1
ATOM 2513 O O . PHE A 1 324 ? -14.383 24.516 7.633 1 97.06 324 PHE A O 1
ATOM 2520 N N . LYS A 1 325 ? -14.367 22.656 6.379 1 95.5 325 LYS A N 1
ATOM 2521 C CA . LYS A 1 325 ? -15.148 21.906 7.359 1 95.5 325 LYS A CA 1
ATOM 2522 C C . LYS A 1 325 ? -14.297 21.531 8.57 1 95.5 325 LYS A C 1
ATOM 2524 O O . LYS A 1 325 ? -14.789 21.531 9.703 1 95.5 325 LYS A O 1
ATOM 2529 N N . LEU A 1 326 ? -13.062 21.281 8.367 1 97 326 LEU A N 1
ATOM 2530 C CA . LEU A 1 326 ? -12.18 20.734 9.398 1 97 326 LEU A CA 1
ATOM 2531 C C . LEU A 1 326 ? -11.562 21.859 10.234 1 97 326 LEU A C 1
ATOM 2533 O O . LEU A 1 326 ? -11.227 21.656 11.398 1 97 326 LEU A O 1
ATOM 2537 N N . PHE A 1 327 ? -11.375 23.031 9.555 1 97.56 327 PHE A N 1
ATOM 2538 C CA . PHE A 1 327 ? -10.641 24.109 10.211 1 97.56 327 PHE A CA 1
ATOM 2539 C C . PHE A 1 327 ? -11.492 25.359 10.305 1 97.56 327 PHE A C 1
ATOM 2541 O O . PHE A 1 327 ? -11.453 26.219 9.414 1 97.56 327 PHE A O 1
ATOM 2548 N N . PRO A 1 328 ? -12.094 25.656 11.422 1 93.75 328 PRO A N 1
ATOM 2549 C CA . PRO A 1 328 ? -12.977 26.812 11.594 1 93.75 328 PRO A CA 1
ATOM 2550 C C . PRO A 1 328 ? -12.258 28.141 11.359 1 93.75 328 PRO A C 1
ATOM 2552 O O . PRO A 1 328 ? -12.875 29.109 10.93 1 93.75 328 PRO A O 1
ATOM 2555 N N . SER A 1 329 ? -11.008 28.188 11.602 1 95.5 329 SER A N 1
ATOM 2556 C CA . SER A 1 329 ? -10.234 29.406 11.414 1 95.5 329 SER A CA 1
ATOM 2557 C C . SER A 1 329 ? -10.32 29.891 9.969 1 95.5 329 SER A C 1
ATOM 2559 O O . SER A 1 329 ? -10.234 31.094 9.719 1 95.5 329 SER A O 1
ATOM 2561 N N . LEU A 1 330 ? -10.469 28.953 9.023 1 96.69 330 LEU A N 1
ATOM 2562 C CA . LEU A 1 330 ? -10.516 29.312 7.613 1 96.69 330 LEU A CA 1
ATOM 2563 C C . LEU A 1 330 ? -11.75 30.156 7.305 1 96.69 330 LEU A C 1
ATOM 2565 O O . LEU A 1 330 ? -11.688 31.078 6.496 1 96.69 330 LEU A O 1
ATOM 2569 N N . LYS A 1 331 ? -12.844 29.844 7.98 1 93.81 331 LYS A N 1
ATOM 2570 C CA . LYS A 1 331 ? -14.062 30.641 7.785 1 93.81 331 LYS A CA 1
ATOM 2571 C C . LYS A 1 331 ? -13.875 32.062 8.297 1 93.81 331 LYS A C 1
ATOM 2573 O O . LYS A 1 331 ? -14.422 33 7.723 1 93.81 331 LYS A O 1
ATOM 2578 N N . GLU A 1 332 ? -13.148 32.156 9.297 1 93.69 332 GLU A N 1
ATOM 2579 C CA . GLU A 1 332 ? -12.875 33.469 9.867 1 93.69 332 GLU A CA 1
ATOM 2580 C C . GLU A 1 332 ? -11.938 34.281 8.969 1 93.69 332 GLU A C 1
ATOM 2582 O O . GLU A 1 332 ? -12.117 35.469 8.789 1 93.69 332 GLU A O 1
ATOM 2587 N N . LYS A 1 333 ? -10.961 33.594 8.422 1 94.69 333 LYS A N 1
ATOM 2588 C CA . LYS A 1 333 ? -9.93 34.219 7.609 1 94.69 333 LYS A CA 1
ATOM 2589 C C . LYS A 1 333 ? -10.469 34.594 6.227 1 94.69 333 LYS A C 1
ATOM 2591 O O . LYS A 1 333 ? -10.008 35.531 5.598 1 94.69 333 LYS A O 1
ATOM 2596 N N . PHE A 1 334 ? -11.422 33.719 5.84 1 94.62 334 PHE A N 1
ATOM 2597 C CA . PHE A 1 334 ? -11.984 33.906 4.508 1 94.62 334 PHE A CA 1
ATOM 2598 C C . PHE A 1 334 ? -13.508 33.938 4.566 1 94.62 334 PHE A C 1
ATOM 2600 O O . PHE A 1 334 ? -14.18 33.062 4 1 94.62 334 PHE A O 1
ATOM 2607 N N . PRO A 1 335 ? -14.109 35.031 5.035 1 90.62 335 PRO A N 1
ATOM 2608 C CA . PRO A 1 335 ? -15.562 35.094 5.23 1 90.62 335 PRO A CA 1
ATOM 2609 C C . PRO A 1 335 ? -16.328 35.094 3.914 1 90.62 335 PRO A C 1
ATOM 2611 O O . PRO A 1 335 ? -17.516 34.75 3.893 1 90.62 335 PRO A O 1
ATOM 2614 N N . ASP A 1 336 ? -15.695 35.375 2.84 1 87.19 336 ASP A N 1
ATOM 2615 C CA . ASP A 1 336 ? -16.375 35.469 1.551 1 87.19 336 ASP A CA 1
ATOM 2616 C C . ASP A 1 336 ? -16.484 34.094 0.892 1 87.19 336 ASP A C 1
ATOM 2618 O O . ASP A 1 336 ? -17.188 33.938 -0.101 1 87.19 336 ASP A O 1
ATOM 2622 N N . MET A 1 337 ? -15.703 33.188 1.465 1 86.06 337 MET A N 1
ATOM 2623 C CA . MET A 1 337 ? -15.773 31.828 0.922 1 86.06 337 MET A CA 1
ATOM 2624 C C . MET A 1 337 ? -17.016 31.109 1.434 1 86.06 337 MET A C 1
ATOM 2626 O O . MET A 1 337 ? -17.234 31.016 2.643 1 86.06 337 MET A O 1
ATOM 2630 N N . GLU A 1 338 ? -18.188 31.031 0.703 1 69.69 338 GLU A N 1
ATOM 2631 C CA . GLU A 1 338 ? -19.438 30.391 1.095 1 69.69 338 GLU A CA 1
ATOM 2632 C C . GLU A 1 338 ? -19.297 28.875 1.155 1 69.69 338 GLU A C 1
ATOM 2634 O O . GLU A 1 338 ? -18.969 28.234 0.15 1 69.69 338 GLU A O 1
ATOM 2639 N N . VAL A 1 339 ? -19.188 28.328 2.344 1 64.12 339 VAL A N 1
ATOM 2640 C CA . VAL A 1 339 ? -19.188 26.875 2.508 1 64.12 339 VAL A CA 1
ATOM 2641 C C . VAL A 1 339 ? -20.625 26.359 2.615 1 64.12 339 VAL A C 1
ATOM 2643 O O . VAL A 1 339 ? -21.328 26.703 3.564 1 64.12 339 VAL A O 1
ATOM 2646 N N . GLN A 1 340 ? -21.484 26.344 1.574 1 52.31 340 GLN A N 1
ATOM 2647 C CA . GLN A 1 340 ? -22.812 25.75 1.733 1 52.31 340 GLN A CA 1
ATOM 2648 C C . GLN A 1 340 ? -22.703 24.25 2.039 1 52.31 340 GLN A C 1
ATOM 2650 O O . GLN A 1 340 ? -21.75 23.594 1.595 1 52.31 340 GLN A O 1
ATOM 2655 N N . MET B 1 1 ? -26.625 -23.094 -28.969 1 45.19 1 MET B N 1
ATOM 2656 C CA . MET B 1 1 ? -25.328 -23.734 -28.781 1 45.19 1 MET B CA 1
ATOM 2657 C C . MET B 1 1 ? -24.203 -22.703 -28.734 1 45.19 1 MET B C 1
ATOM 2659 O O . MET B 1 1 ? -23.344 -22.75 -27.859 1 45.19 1 MET B O 1
ATOM 2663 N N . ALA B 1 2 ? -24.469 -21.719 -29.562 1 55.75 2 ALA B N 1
ATOM 2664 C CA . ALA B 1 2 ? -23.438 -20.672 -29.609 1 55.75 2 ALA B CA 1
ATOM 2665 C C . ALA B 1 2 ? -23.469 -19.812 -28.359 1 55.75 2 ALA B C 1
ATOM 2667 O O . ALA B 1 2 ? -22.422 -19.469 -27.812 1 55.75 2 ALA B O 1
ATOM 2668 N N . GLN B 1 3 ? -24.578 -19.562 -27.891 1 51.72 3 GLN B N 1
ATOM 2669 C CA . GLN B 1 3 ? -24.734 -18.719 -26.703 1 51.72 3 GLN B CA 1
ATOM 2670 C C . GLN B 1 3 ? -24.266 -19.453 -25.453 1 51.72 3 GLN B C 1
ATOM 2672 O O . GLN B 1 3 ? -23.625 -18.844 -24.594 1 51.72 3 GLN B O 1
ATOM 2677 N N . GLN B 1 4 ? -24.5 -20.719 -25.312 1 48.59 4 GLN B N 1
ATOM 2678 C CA . GLN B 1 4 ? -24.062 -21.516 -24.172 1 48.59 4 GLN B CA 1
ATOM 2679 C C . GLN B 1 4 ? -22.547 -21.672 -24.156 1 48.59 4 GLN B C 1
ATOM 2681 O O . GLN B 1 4 ? -21.922 -21.578 -23.094 1 48.59 4 GLN B O 1
ATOM 2686 N N . GLN B 1 5 ? -22.141 -21.906 -25.359 1 50.59 5 GLN B N 1
ATOM 2687 C CA . GLN B 1 5 ? -20.688 -21.969 -25.469 1 50.59 5 GLN B CA 1
ATOM 2688 C C . GLN B 1 5 ? -20.031 -20.625 -25.141 1 50.59 5 GLN B C 1
ATOM 2690 O O . GLN B 1 5 ? -19 -20.578 -24.469 1 50.59 5 GLN B O 1
ATOM 2695 N N . ALA B 1 6 ? -20.688 -19.562 -25.719 1 54.94 6 ALA B N 1
ATOM 2696 C CA . ALA B 1 6 ? -20.188 -18.219 -25.422 1 54.94 6 ALA B CA 1
ATOM 2697 C C . ALA B 1 6 ? -20.234 -17.938 -23.922 1 54.94 6 ALA B C 1
ATOM 2699 O O . ALA B 1 6 ? -19.297 -17.344 -23.375 1 54.94 6 ALA B O 1
ATOM 2700 N N . ASP B 1 7 ? -21.172 -18.391 -23.406 1 62.88 7 ASP B N 1
ATOM 2701 C CA . ASP B 1 7 ? -21.359 -18.188 -21.969 1 62.88 7 ASP B CA 1
ATOM 2702 C C . ASP B 1 7 ? -20.328 -18.984 -21.156 1 62.88 7 ASP B C 1
ATOM 2704 O O . ASP B 1 7 ? -19.812 -18.484 -20.156 1 62.88 7 ASP B O 1
ATOM 2708 N N . SER B 1 8 ? -20.062 -20.141 -21.641 1 66.56 8 SER B N 1
ATOM 2709 C CA . SER B 1 8 ? -19.078 -21 -20.969 1 66.56 8 SER B CA 1
ATOM 2710 C C . SER B 1 8 ? -17.672 -20.422 -21.109 1 66.56 8 SER B C 1
ATOM 2712 O O . SER B 1 8 ? -16.891 -20.453 -20.156 1 66.56 8 SER B O 1
ATOM 2714 N N . ILE B 1 9 ? -17.5 -19.922 -22.172 1 69.75 9 ILE B N 1
ATOM 2715 C CA . ILE B 1 9 ? -16.172 -19.359 -22.453 1 69.75 9 ILE B CA 1
ATOM 2716 C C . ILE B 1 9 ? -15.984 -18.094 -21.625 1 69.75 9 ILE B C 1
ATOM 2718 O O . ILE B 1 9 ? -14.914 -17.875 -21.047 1 69.75 9 ILE B O 1
ATOM 2722 N N . SER B 1 10 ? -17.031 -17.422 -21.469 1 75.81 10 SER B N 1
ATOM 2723 C CA . SER B 1 10 ? -16.953 -16.156 -20.734 1 75.81 10 SER B CA 1
ATOM 2724 C C . SER B 1 10 ? -16.812 -16.391 -19.234 1 75.81 10 SER B C 1
ATOM 2726 O O . SER B 1 10 ? -16.297 -15.539 -18.516 1 75.81 10 SER B O 1
ATOM 2728 N N . SER B 1 11 ? -17.109 -17.578 -18.844 1 86.75 11 SER B N 1
ATOM 2729 C CA . SER B 1 11 ? -17.094 -17.859 -17.422 1 86.75 11 SER B CA 1
ATOM 2730 C C . SER B 1 11 ? -15.867 -18.688 -17.047 1 86.75 11 SER B C 1
ATOM 2732 O O . SER B 1 11 ? -15.664 -19.016 -15.867 1 86.75 11 SER B O 1
ATOM 2734 N N . PHE B 1 12 ? -15.047 -19.078 -18.109 1 94 12 PHE B N 1
ATOM 2735 C CA . PHE B 1 12 ? -13.844 -19.859 -17.844 1 94 12 PHE B CA 1
ATOM 2736 C C . PHE B 1 12 ? -12.875 -19.078 -16.969 1 94 12 PHE B C 1
ATOM 2738 O O . PHE B 1 12 ? -12.664 -17.891 -17.172 1 94 12 PHE B O 1
ATOM 2745 N N . LYS B 1 13 ? -12.312 -19.734 -15.938 1 96.69 13 LYS B N 1
ATOM 2746 C CA . LYS B 1 13 ? -11.414 -19.062 -15.008 1 96.69 13 LYS B CA 1
ATOM 2747 C C . LYS B 1 13 ? -10.164 -19.906 -14.758 1 96.69 13 LYS B C 1
ATOM 2749 O O . LYS B 1 13 ? -10.25 -21.094 -14.492 1 96.69 13 LYS B O 1
ATOM 2754 N N . VAL B 1 14 ? -9.031 -19.281 -14.945 1 98 14 VAL B N 1
ATOM 2755 C CA . VAL B 1 14 ? -7.742 -19.859 -14.562 1 98 14 VAL B CA 1
ATOM 2756 C C . VAL B 1 14 ? -7.242 -19.203 -13.281 1 98 14 VAL B C 1
ATOM 2758 O O . VAL B 1 14 ? -6.984 -17.984 -13.25 1 98 14 VAL B O 1
ATOM 2761 N N . ASP B 1 15 ? -7.148 -19.953 -12.227 1 98.12 15 ASP B N 1
ATOM 2762 C CA . ASP B 1 15 ? -6.637 -19.484 -10.938 1 98.12 15 ASP B CA 1
ATOM 2763 C C . ASP B 1 15 ? -5.133 -19.719 -10.836 1 98.12 15 ASP B C 1
ATOM 2765 O O . ASP B 1 15 ? -4.68 -20.828 -10.586 1 98.12 15 ASP B O 1
ATOM 2769 N N . VAL B 1 16 ? -4.336 -18.625 -10.891 1 98.75 16 VAL B N 1
ATOM 2770 C CA . VAL B 1 16 ? -2.889 -18.781 -10.992 1 98.75 16 VAL B CA 1
ATOM 2771 C C . VAL B 1 16 ? -2.271 -18.766 -9.594 1 98.75 16 VAL B C 1
ATOM 2773 O O . VAL B 1 16 ? -1.049 -18.844 -9.453 1 98.75 16 VAL B O 1
ATOM 2776 N N . HIS B 1 17 ? -3.088 -18.656 -8.539 1 98.69 17 HIS B N 1
ATOM 2777 C CA . HIS B 1 17 ? -2.598 -18.484 -7.172 1 98.69 17 HIS B CA 1
ATOM 2778 C C . HIS B 1 17 ? -3.402 -19.328 -6.191 1 98.69 17 HIS B C 1
ATOM 2780 O O . HIS B 1 17 ? -4.336 -18.844 -5.555 1 98.69 17 HIS B O 1
ATOM 2786 N N . THR B 1 18 ? -2.961 -20.578 -5.945 1 97.69 18 THR B N 1
ATOM 2787 C CA . THR B 1 18 ? -3.553 -21.5 -4.977 1 97.69 18 THR B CA 1
ATOM 2788 C C . THR B 1 18 ? -2.473 -22.328 -4.289 1 97.69 18 THR B C 1
ATOM 2790 O O . THR B 1 18 ? -1.36 -22.453 -4.801 1 97.69 18 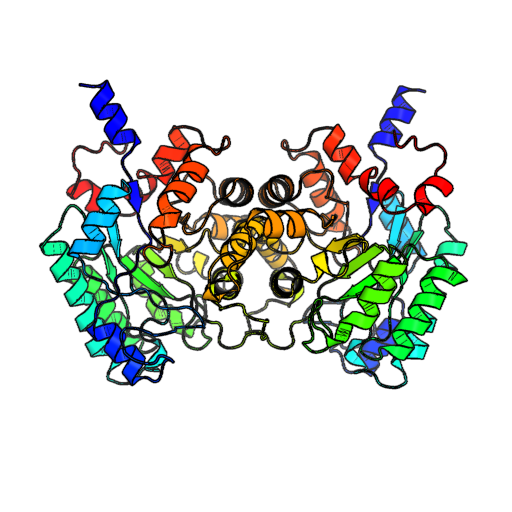THR B O 1
ATOM 2793 N N . HIS B 1 19 ? -2.838 -22.844 -3.135 1 98.19 19 HIS B N 1
ATOM 2794 C CA . HIS B 1 19 ? -1.767 -23.438 -2.338 1 98.19 19 HIS B CA 1
ATOM 2795 C C . HIS B 1 19 ? -2.139 -24.828 -1.862 1 98.19 19 HIS B C 1
ATOM 2797 O O . HIS B 1 19 ? -3.027 -24.984 -1.023 1 98.19 19 HIS B O 1
ATOM 2803 N N . PRO B 1 20 ? -1.387 -25.844 -2.344 1 97.94 20 PRO B N 1
ATOM 2804 C CA . PRO B 1 20 ? -1.465 -27.141 -1.673 1 97.94 20 PRO B CA 1
ATOM 2805 C C . PRO B 1 20 ? -0.728 -27.156 -0.335 1 97.94 20 PRO B C 1
ATOM 2807 O O . PRO B 1 20 ? 0.287 -26.469 -0.176 1 97.94 20 PRO B O 1
ATOM 2810 N N . ILE B 1 21 ? -1.214 -27.922 0.625 1 96.88 21 ILE B N 1
ATOM 2811 C CA . ILE B 1 21 ? -0.577 -28.078 1.927 1 96.88 21 ILE B CA 1
ATOM 2812 C C . ILE B 1 21 ? -0.478 -29.562 2.271 1 96.88 21 ILE B C 1
ATOM 2814 O O . ILE B 1 21 ? -1.11 -30.031 3.221 1 96.88 21 ILE B O 1
ATOM 2818 N N . PRO B 1 22 ? 0.377 -30.266 1.518 1 96.69 22 PRO B N 1
ATOM 2819 C CA . PRO B 1 22 ? 0.46 -31.703 1.813 1 96.69 22 PRO B CA 1
ATOM 2820 C C . PRO B 1 22 ? 0.92 -31.984 3.242 1 96.69 22 PRO B C 1
ATOM 2822 O O . PRO B 1 22 ? 1.686 -31.203 3.812 1 96.69 22 PRO B O 1
ATOM 2825 N N . ASP B 1 23 ? 0.541 -33.156 3.781 1 96.19 23 ASP B N 1
ATOM 2826 C CA . ASP B 1 23 ? 0.822 -33.5 5.168 1 96.19 23 ASP B CA 1
ATOM 2827 C C . ASP B 1 23 ? 2.326 -33.562 5.426 1 96.19 23 ASP B C 1
ATOM 2829 O O . ASP B 1 23 ? 2.791 -33.156 6.492 1 96.19 23 ASP B O 1
ATOM 2833 N N . PHE B 1 24 ? 3.033 -34.062 4.453 1 97.12 24 PHE B N 1
ATOM 2834 C CA . PHE B 1 24 ? 4.469 -34.188 4.672 1 97.12 24 PHE B CA 1
ATOM 2835 C C . PHE B 1 24 ? 5.129 -32.812 4.77 1 97.12 24 PHE B C 1
ATOM 2837 O O . PHE B 1 24 ? 6.145 -32.656 5.453 1 97.12 24 PHE B O 1
ATOM 2844 N N . TYR B 1 25 ? 4.629 -31.797 4.105 1 97.38 25 TYR B N 1
ATOM 2845 C CA . TYR B 1 25 ? 5.137 -30.438 4.234 1 97.38 25 TYR B CA 1
ATOM 2846 C C . TYR B 1 25 ? 4.797 -29.859 5.602 1 97.38 25 TYR B C 1
ATOM 2848 O O . TYR B 1 25 ? 5.645 -29.234 6.242 1 97.38 25 TYR B O 1
ATOM 2856 N N . ARG B 1 26 ? 3.57 -30.047 6.059 1 96.81 26 ARG B N 1
ATOM 2857 C CA . ARG B 1 26 ? 3.16 -29.625 7.391 1 96.81 26 ARG B CA 1
ATOM 2858 C C . ARG B 1 26 ? 4.047 -30.234 8.461 1 96.81 26 ARG B C 1
ATOM 2860 O O . ARG B 1 26 ? 4.441 -29.562 9.414 1 96.81 26 ARG B O 1
ATOM 2867 N N . GLU B 1 27 ? 4.316 -31.484 8.25 1 96.81 27 GLU B N 1
ATOM 2868 C CA . GLU B 1 27 ? 5.18 -32.219 9.188 1 96.81 27 GLU B CA 1
ATOM 2869 C C . GLU B 1 27 ? 6.578 -31.594 9.227 1 96.81 27 GLU B C 1
ATOM 2871 O O . GLU B 1 27 ? 7.176 -31.469 10.297 1 96.81 27 GLU B O 1
ATOM 2876 N N . ALA B 1 28 ? 7.07 -31.219 8.039 1 97.19 28 ALA B N 1
ATOM 2877 C CA . ALA B 1 28 ? 8.383 -30.594 7.961 1 97.19 28 ALA B CA 1
ATOM 2878 C C . ALA B 1 28 ? 8.398 -29.25 8.688 1 97.19 28 ALA B C 1
ATOM 2880 O O . ALA B 1 28 ? 9.352 -28.938 9.398 1 97.19 28 ALA B O 1
ATOM 2881 N N . LEU B 1 29 ? 7.336 -28.469 8.57 1 97.19 29 LEU B N 1
ATOM 2882 C CA . LEU B 1 29 ? 7.211 -27.188 9.25 1 97.19 29 LEU B CA 1
ATOM 2883 C C . LEU B 1 29 ? 7.16 -27.375 10.766 1 97.19 29 LEU B C 1
ATOM 2885 O O . LEU B 1 29 ? 7.836 -26.656 11.508 1 97.19 29 LEU B O 1
ATOM 2889 N N . PHE B 1 30 ? 6.367 -28.328 11.164 1 96.75 30 PHE B N 1
ATOM 2890 C CA . PHE B 1 30 ? 6.227 -28.625 12.586 1 96.75 30 PHE B CA 1
ATOM 2891 C C . PHE B 1 30 ? 7.555 -29.078 13.18 1 96.75 30 PHE B C 1
ATOM 2893 O O . PHE B 1 30 ? 7.938 -28.641 14.266 1 96.75 30 PHE B O 1
ATOM 2900 N N . ALA B 1 31 ? 8.227 -29.906 12.445 1 95.38 31 ALA B N 1
ATOM 2901 C CA . ALA B 1 31 ? 9.531 -30.406 12.883 1 95.38 31 ALA B CA 1
ATOM 2902 C C . ALA B 1 31 ? 10.547 -29.281 12.984 1 95.38 31 ALA B C 1
ATOM 2904 O O . ALA B 1 31 ? 11.469 -29.344 13.805 1 95.38 31 ALA B O 1
ATOM 2905 N N . ALA B 1 32 ? 10.352 -28.25 12.18 1 95.44 32 ALA B N 1
ATOM 2906 C CA . ALA B 1 32 ? 11.266 -27.125 12.164 1 95.44 32 ALA B CA 1
ATOM 2907 C C . ALA B 1 32 ? 10.953 -26.141 13.289 1 95.44 32 ALA B C 1
ATOM 2909 O O . ALA B 1 32 ? 11.672 -25.156 13.492 1 95.44 32 ALA B O 1
ATOM 2910 N N . GLY B 1 33 ? 9.844 -26.344 14.062 1 95.44 33 GLY B N 1
ATOM 2911 C CA . GLY B 1 33 ? 9.586 -25.578 15.266 1 95.44 33 GLY B CA 1
ATOM 2912 C C . GLY B 1 33 ? 8.508 -24.516 15.086 1 95.44 33 GLY B C 1
ATOM 2913 O O . GLY B 1 33 ? 8.344 -23.641 15.938 1 95.44 33 GLY B O 1
ATOM 2914 N N . TYR B 1 34 ? 7.773 -24.516 13.969 1 96.19 34 TYR B N 1
ATOM 2915 C CA . TYR B 1 34 ? 6.664 -23.578 13.828 1 96.19 34 TYR B CA 1
ATOM 2916 C C . TYR B 1 34 ? 5.602 -23.812 14.891 1 96.19 34 TYR B C 1
ATOM 2918 O O . TYR B 1 34 ? 5.316 -24.969 15.234 1 96.19 34 TYR B O 1
ATOM 2926 N N . PRO B 1 35 ? 5.047 -22.734 15.422 1 95 35 PRO B N 1
ATOM 2927 C CA . PRO B 1 35 ? 4.137 -22.875 16.562 1 95 35 PRO B CA 1
ATOM 2928 C C . PRO B 1 35 ? 2.859 -23.641 16.219 1 95 35 PRO B C 1
ATOM 2930 O O . PRO B 1 35 ? 2.33 -23.484 15.109 1 95 35 PRO B O 1
ATOM 2933 N N . GLY B 1 36 ? 2.373 -24.422 17.031 1 93.31 36 GLY B N 1
ATOM 2934 C CA . GLY B 1 36 ? 1.139 -25.188 16.938 1 93.31 36 GLY B CA 1
ATOM 2935 C C . GLY B 1 36 ? 1.062 -26.328 17.938 1 93.31 36 GLY B C 1
ATOM 2936 O O . GLY B 1 36 ? 2.086 -26.781 18.453 1 93.31 36 GLY B O 1
ATOM 2937 N N . ASP B 1 37 ? -0.16 -26.719 18.359 1 91.19 37 ASP B N 1
ATOM 2938 C CA . ASP B 1 37 ? -0.341 -27.828 19.312 1 91.19 37 ASP B CA 1
ATOM 2939 C C . ASP B 1 37 ? 0.016 -29.156 18.672 1 91.19 37 ASP B C 1
ATOM 2941 O O . ASP B 1 37 ? 0.49 -30.078 19.344 1 91.19 37 ASP B O 1
ATOM 2945 N N . ASN B 1 38 ? -0.25 -29.234 17.422 1 91.38 38 ASN B N 1
ATOM 2946 C CA . ASN B 1 38 ? 0.066 -30.391 16.578 1 91.38 38 ASN B CA 1
ATOM 2947 C C . ASN B 1 38 ? 0.1 -30.016 15.102 1 91.38 38 ASN B C 1
ATOM 2949 O O . ASN B 1 38 ? -0.011 -28.844 14.758 1 91.38 38 ASN B O 1
ATOM 2953 N N . VAL B 1 39 ? 0.241 -30.953 14.273 1 89.88 39 VAL B N 1
ATOM 2954 C CA . VAL B 1 39 ? 0.417 -30.734 12.844 1 89.88 39 VAL B CA 1
ATOM 2955 C C . VAL B 1 39 ? -0.866 -30.172 12.242 1 89.88 39 VAL B C 1
ATOM 2957 O O . VAL B 1 39 ? -0.831 -29.5 11.211 1 89.88 39 VAL B O 1
ATOM 2960 N N . SER B 1 40 ? -1.98 -30.406 12.898 1 91.44 40 SER B N 1
ATOM 2961 C CA . SER B 1 40 ? -3.262 -29.938 12.383 1 91.44 40 SER B CA 1
ATOM 2962 C C . SER B 1 40 ? -3.5 -28.469 12.75 1 91.44 40 SER B C 1
ATOM 2964 O O . SER B 1 40 ? -4.309 -27.781 12.117 1 91.44 40 SER B O 1
ATOM 2966 N N . THR B 1 41 ? -2.828 -28.062 13.805 1 93.31 41 THR B N 1
ATOM 2967 C CA . THR B 1 41 ? -2.91 -26.672 14.242 1 93.31 41 THR B CA 1
ATOM 2968 C C . THR B 1 41 ? -1.54 -26 14.18 1 93.31 41 THR B C 1
ATOM 2970 O O . THR B 1 41 ? -0.772 -26.062 15.141 1 93.31 41 THR B O 1
ATOM 2973 N N . LEU B 1 42 ? -1.195 -25.469 13.086 1 95.31 42 LEU B N 1
ATOM 2974 C CA . LEU B 1 42 ? 0.122 -24.906 12.812 1 95.31 42 LEU B CA 1
ATOM 2975 C C . LEU B 1 42 ? 0.006 -23.453 12.359 1 95.31 42 LEU B C 1
ATOM 2977 O O . LEU B 1 42 ? -0.865 -23.109 11.555 1 95.31 42 LEU B O 1
ATOM 2981 N N . TYR B 1 43 ? 0.842 -22.609 12.922 1 96.12 43 TYR B N 1
ATOM 2982 C CA . TYR B 1 43 ? 0.857 -21.188 12.555 1 96.12 43 TYR B CA 1
ATOM 2983 C C . TYR B 1 43 ? 2.133 -20.844 11.797 1 96.12 43 TYR B C 1
ATOM 2985 O O . TYR B 1 43 ? 3.227 -21.25 12.188 1 96.12 43 TYR B O 1
ATOM 2993 N N . VAL B 1 44 ? 1.997 -20.203 10.773 1 96.81 44 VAL B N 1
ATOM 2994 C CA . VAL B 1 44 ? 3.104 -19.594 10.031 1 96.81 44 VAL B CA 1
ATOM 2995 C C . VAL B 1 44 ? 2.916 -18.078 9.953 1 96.81 44 VAL B C 1
ATOM 2997 O O . VAL B 1 44 ? 1.883 -17.609 9.484 1 96.81 44 VAL B O 1
ATOM 3000 N N . ASP B 1 45 ? 3.887 -17.328 10.461 1 96.12 45 ASP B N 1
ATOM 3001 C CA . ASP B 1 45 ? 3.863 -15.875 10.43 1 96.12 45 ASP B CA 1
ATOM 3002 C C . ASP B 1 45 ? 2.613 -15.328 11.117 1 96.12 45 ASP B C 1
ATOM 3004 O O . ASP B 1 45 ? 2.004 -14.367 10.641 1 96.12 45 ASP B O 1
ATOM 3008 N N . GLY B 1 46 ? 2.197 -16.016 12.133 1 94.81 46 GLY B N 1
ATOM 3009 C CA . GLY B 1 46 ? 1.082 -15.602 12.969 1 94.81 46 GLY B CA 1
ATOM 3010 C C . GLY B 1 46 ? -0.27 -15.961 12.383 1 94.81 46 GLY B C 1
ATOM 3011 O O . GLY B 1 46 ? -1.309 -15.555 12.906 1 94.81 46 GLY B O 1
ATOM 3012 N N . PHE B 1 47 ? -0.273 -16.719 11.32 1 96 47 PHE B N 1
ATOM 3013 C CA . PHE B 1 47 ? -1.513 -17.062 10.633 1 96 47 PHE B CA 1
ATOM 3014 C C . PHE B 1 47 ? -1.744 -18.578 10.68 1 96 47 PHE B C 1
ATOM 3016 O O . PHE B 1 47 ? -0.81 -19.359 10.492 1 96 47 PHE B O 1
ATOM 3023 N N . LEU B 1 48 ? -2.949 -19 10.969 1 94.12 48 LEU B N 1
ATOM 3024 C CA . LEU B 1 48 ? -3.299 -20.406 11.055 1 94.12 48 LEU B CA 1
ATOM 3025 C C . LEU B 1 48 ? -3.23 -21.078 9.688 1 94.12 48 LEU B C 1
ATOM 3027 O O . LEU B 1 48 ? -3.812 -20.578 8.719 1 94.12 48 LEU B O 1
ATOM 3031 N N . THR B 1 49 ? -2.486 -22.172 9.562 1 95.5 49 THR B N 1
ATOM 3032 C CA . THR B 1 49 ? -2.412 -22.938 8.32 1 95.5 49 THR B CA 1
ATOM 3033 C C . THR B 1 49 ? -3.676 -23.766 8.125 1 95.5 49 THR B C 1
ATOM 3035 O O . THR B 1 49 ? -4.051 -24.547 9 1 95.5 49 THR B O 1
ATOM 3038 N N . PRO B 1 50 ? -4.285 -23.641 6.988 1 94.75 50 PRO B N 1
ATOM 3039 C CA . PRO B 1 50 ? -5.539 -24.359 6.762 1 94.75 50 PRO B CA 1
ATOM 3040 C C . PRO B 1 50 ? -5.387 -25.875 6.918 1 94.75 50 PRO B C 1
ATOM 3042 O O . PRO B 1 50 ? -4.363 -26.438 6.52 1 94.75 50 PRO B O 1
ATOM 3045 N N . TYR B 1 51 ? -6.41 -26.5 7.48 1 93.81 51 TYR B N 1
ATOM 3046 C CA . TYR B 1 51 ? -6.484 -27.938 7.719 1 93.81 51 TYR B CA 1
ATOM 3047 C C . TYR B 1 51 ? -7.93 -28.406 7.773 1 93.81 51 TYR B C 1
ATOM 3049 O O . TYR B 1 51 ? -8.805 -27.703 8.281 1 93.81 51 TYR B O 1
ATOM 3057 N N . PRO B 1 52 ? -8.156 -29.672 7.238 1 93.44 52 PRO B N 1
ATOM 3058 C CA . PRO B 1 52 ? -7.316 -30.578 6.457 1 93.44 52 PRO B CA 1
ATOM 3059 C C . PRO B 1 52 ? -7.211 -30.172 4.992 1 93.44 52 PRO B C 1
ATOM 3061 O O . PRO B 1 52 ? -7.996 -29.344 4.516 1 93.44 52 PRO B O 1
ATOM 3064 N N . PHE B 1 53 ? -6.145 -30.641 4.395 1 94.38 53 PHE B N 1
ATOM 3065 C CA . PHE B 1 53 ? -6.02 -30.453 2.955 1 94.38 53 PHE B CA 1
ATOM 3066 C C . PHE B 1 53 ? -5.902 -31.797 2.244 1 94.38 53 PHE B C 1
ATOM 3068 O O . PHE B 1 53 ? -5.141 -32.656 2.676 1 94.38 53 PHE B O 1
ATOM 3075 N N . SER B 1 54 ? -6.68 -32.031 1.292 1 95.38 54 SER B N 1
ATOM 3076 C CA . SER B 1 54 ? -6.523 -33.094 0.315 1 95.38 54 SER B CA 1
ATOM 3077 C C . SER B 1 54 ? -6.781 -32.594 -1.102 1 95.38 54 SER B C 1
ATOM 3079 O O . SER B 1 54 ? -7.586 -31.688 -1.306 1 95.38 54 SER B O 1
ATOM 3081 N N . VAL B 1 55 ? -6.125 -33.156 -2.053 1 95.75 55 VAL B N 1
ATOM 3082 C CA . VAL B 1 55 ? -6.293 -32.719 -3.439 1 95.75 55 VAL B CA 1
ATOM 3083 C C . VAL B 1 55 ? -7.75 -32.906 -3.861 1 95.75 55 VAL B C 1
ATOM 3085 O O . VAL B 1 55 ? -8.312 -32.062 -4.555 1 95.75 55 VAL B O 1
ATOM 3088 N N . ASP B 1 56 ? -8.375 -34 -3.381 1 95.88 56 ASP B N 1
ATOM 3089 C CA . ASP B 1 56 ? -9.758 -34.281 -3.744 1 95.88 56 ASP B CA 1
ATOM 3090 C C . ASP B 1 56 ? -10.695 -33.188 -3.223 1 95.88 56 ASP B C 1
ATOM 3092 O O . ASP B 1 56 ? -11.523 -32.656 -3.973 1 95.88 56 ASP B O 1
ATOM 3096 N N . SER B 1 57 ? -10.562 -32.906 -1.966 1 95.75 57 SER B N 1
ATOM 3097 C CA . SER B 1 57 ? -11.422 -31.875 -1.388 1 95.75 57 SER B CA 1
ATOM 3098 C C . SER B 1 57 ? -11.133 -30.516 -1.999 1 95.75 57 SER B C 1
ATOM 3100 O O . SER B 1 57 ? -12.047 -29.719 -2.205 1 95.75 57 SER B O 1
ATOM 3102 N N . TYR B 1 58 ? -9.891 -30.281 -2.244 1 96.25 58 TYR B N 1
ATOM 3103 C CA . TYR B 1 58 ? -9.461 -29.031 -2.885 1 96.25 58 TYR B CA 1
ATOM 3104 C C . TYR B 1 58 ? -10.102 -28.891 -4.262 1 96.25 58 TYR B C 1
ATOM 3106 O O . TYR B 1 58 ? -10.695 -27.844 -4.57 1 96.25 58 TYR B O 1
ATOM 3114 N N . LEU B 1 59 ? -10.062 -29.906 -5.102 1 97.31 59 LEU B N 1
ATOM 3115 C CA . LEU B 1 59 ? -10.625 -29.891 -6.449 1 97.31 59 LEU B CA 1
ATOM 3116 C C . LEU B 1 59 ? -12.141 -29.734 -6.41 1 97.31 59 LEU B C 1
ATOM 3118 O O . LEU B 1 59 ? -12.711 -29 -7.219 1 97.31 59 LEU B O 1
ATOM 3122 N N . ALA B 1 60 ? -12.758 -30.391 -5.457 1 96.88 60 ALA B N 1
ATOM 3123 C CA . ALA B 1 60 ? -14.203 -30.266 -5.312 1 96.88 60 ALA B CA 1
ATOM 3124 C C . ALA B 1 60 ? -14.609 -28.828 -4.992 1 96.88 60 ALA B C 1
ATOM 3126 O O . ALA B 1 60 ? -15.555 -28.297 -5.574 1 96.88 60 ALA B O 1
ATOM 3127 N N . ALA B 1 61 ? -13.875 -28.234 -4.082 1 95.62 61 ALA B N 1
ATOM 3128 C CA . ALA B 1 61 ? -14.141 -26.844 -3.695 1 95.62 61 ALA B CA 1
ATOM 3129 C C . ALA B 1 61 ? -13.93 -25.906 -4.875 1 95.62 61 ALA B C 1
ATOM 3131 O O . ALA B 1 61 ? -14.727 -24.984 -5.086 1 95.62 61 ALA B O 1
ATOM 3132 N N . ARG B 1 62 ? -12.883 -26.078 -5.598 1 94.19 62 ARG B N 1
ATOM 3133 C CA . ARG B 1 62 ? -12.586 -25.234 -6.742 1 94.19 62 ARG B CA 1
ATOM 3134 C C . ARG B 1 62 ? -13.672 -25.328 -7.805 1 94.19 62 ARG B C 1
ATOM 3136 O O . ARG B 1 62 ? -14.078 -24.328 -8.391 1 94.19 62 ARG B O 1
ATOM 3143 N N . ARG B 1 63 ? -14.156 -26.562 -8.031 1 94.25 63 ARG B N 1
ATOM 3144 C CA . ARG B 1 63 ? -15.258 -26.766 -8.969 1 94.25 63 ARG B CA 1
ATOM 3145 C C . ARG B 1 63 ? -16.5 -26.031 -8.516 1 94.25 63 ARG B C 1
ATOM 3147 O O . ARG B 1 63 ? -17.172 -25.359 -9.32 1 94.25 63 ARG B O 1
ATOM 3154 N N . GLU B 1 64 ? -16.656 -26.141 -7.273 1 94.94 64 GLU B N 1
ATOM 3155 C CA . GLU B 1 64 ? -17.828 -25.469 -6.703 1 94.94 64 GLU B CA 1
ATOM 3156 C C . GLU B 1 64 ? -17.75 -23.953 -6.867 1 94.94 64 GLU B C 1
ATOM 3158 O O . GLU B 1 64 ? -18.766 -23.297 -7.066 1 94.94 64 GLU B O 1
ATOM 3163 N N . HIS B 1 65 ? -16.578 -23.453 -6.797 1 93.38 65 HIS B N 1
ATOM 3164 C CA . HIS B 1 65 ? -16.359 -22.016 -6.867 1 93.38 65 HIS B CA 1
ATOM 3165 C C . HIS B 1 65 ? -16.219 -21.547 -8.312 1 93.38 65 HIS B C 1
ATOM 3167 O O . HIS B 1 65 ? -16.094 -20.344 -8.57 1 93.38 65 HIS B O 1
ATOM 3173 N N . GLY B 1 66 ? -16.188 -22.438 -9.25 1 94.06 66 GLY B N 1
ATOM 3174 C CA . GLY B 1 66 ? -16.219 -22.078 -10.656 1 94.06 66 GLY B CA 1
ATOM 3175 C C . GLY B 1 66 ? -14.836 -21.859 -11.25 1 94.06 66 GLY B C 1
ATOM 3176 O O . GLY B 1 66 ? -14.695 -21.172 -12.266 1 94.06 66 GLY B O 1
ATOM 3177 N N . TYR B 1 67 ? -13.789 -22.375 -10.648 1 95.88 67 TYR B N 1
ATOM 3178 C CA . TYR B 1 67 ? -12.453 -22.328 -11.234 1 95.88 67 TYR B CA 1
ATOM 3179 C C . TYR B 1 67 ? -12.203 -23.531 -12.133 1 95.88 67 TYR B C 1
ATOM 3181 O O . TYR B 1 67 ? -12.305 -24.672 -11.688 1 95.88 67 TYR B O 1
ATOM 3189 N N . ASN B 1 68 ? -11.828 -23.297 -13.383 1 97 68 ASN B N 1
ATOM 3190 C CA . ASN B 1 68 ? -11.695 -24.375 -14.375 1 97 68 ASN B CA 1
ATOM 3191 C C . ASN B 1 68 ? -10.297 -24.969 -14.367 1 97 68 ASN B C 1
ATOM 3193 O O . ASN B 1 68 ? -10.125 -26.156 -14.664 1 97 68 ASN B O 1
ATOM 3197 N N . PHE B 1 69 ? -9.344 -24.203 -14.133 1 97.94 69 PHE B N 1
ATOM 3198 C CA . PHE B 1 69 ? -7.945 -24.609 -14.055 1 97.94 69 PHE B CA 1
ATOM 3199 C C . PHE B 1 69 ? -7.23 -23.875 -12.93 1 97.94 69 PHE B C 1
ATOM 3201 O O . PHE B 1 69 ? -7.449 -22.672 -12.727 1 97.94 69 PHE B O 1
ATOM 3208 N N . SER B 1 70 ? -6.457 -24.594 -12.117 1 98.25 70 SER B N 1
ATOM 3209 C CA . SER B 1 70 ? -5.734 -24 -11 1 98.25 70 SER B CA 1
ATOM 3210 C C . SER B 1 70 ? -4.246 -24.328 -11.062 1 98.25 70 SER B C 1
ATOM 3212 O O . SER B 1 70 ? -3.877 -25.484 -11.336 1 98.25 70 SER B O 1
ATOM 3214 N N . ILE B 1 71 ? -3.439 -23.344 -10.883 1 98.69 71 ILE B N 1
ATOM 3215 C CA . ILE B 1 71 ? -1.998 -23.562 -10.844 1 98.69 71 ILE B CA 1
ATOM 3216 C C . ILE B 1 71 ? -1.51 -23.547 -9.398 1 98.69 71 ILE B C 1
ATOM 3218 O O . ILE B 1 71 ? -1.657 -22.547 -8.695 1 98.69 71 ILE B O 1
ATOM 3222 N N . LEU B 1 72 ? -0.908 -24.641 -8.922 1 98.5 72 LEU B N 1
ATOM 3223 C CA . LEU B 1 72 ? -0.503 -24.875 -7.539 1 98.5 72 LEU B CA 1
ATOM 3224 C C . LEU B 1 72 ? 0.875 -24.281 -7.27 1 98.5 72 LEU B C 1
ATOM 3226 O O . LEU B 1 72 ? 1.74 -24.281 -8.148 1 98.5 72 LEU B O 1
ATOM 3230 N N . SER B 1 73 ? 1.05 -23.75 -6.121 1 98.62 73 SER B N 1
ATOM 3231 C CA . SER B 1 73 ? 2.365 -23.391 -5.605 1 98.62 73 SER B CA 1
ATOM 3232 C C . SER B 1 73 ? 2.41 -23.484 -4.086 1 98.62 73 SER B C 1
ATOM 3234 O O . SER B 1 73 ? 1.382 -23.344 -3.42 1 98.62 73 SER B O 1
ATOM 3236 N N . ILE B 1 74 ? 3.564 -23.812 -3.51 1 98.25 74 ILE B N 1
ATOM 3237 C CA . ILE B 1 74 ? 3.729 -23.797 -2.061 1 98.25 74 ILE B CA 1
ATOM 3238 C C . ILE B 1 74 ? 3.758 -22.359 -1.559 1 98.25 74 ILE B C 1
ATOM 3240 O O . ILE B 1 74 ? 4.434 -21.5 -2.141 1 98.25 74 ILE B O 1
ATOM 3244 N N . THR B 1 75 ? 2.967 -22.062 -0.571 1 97.25 75 THR B N 1
ATOM 3245 C CA . THR B 1 75 ? 2.939 -20.734 0.036 1 97.25 75 THR B CA 1
ATOM 3246 C C . THR B 1 75 ? 4.184 -20.5 0.887 1 97.25 75 THR B C 1
ATOM 3248 O O . THR B 1 75 ? 5.129 -21.297 0.843 1 97.25 75 THR B O 1
ATOM 3251 N N . ALA B 1 76 ? 4.25 -19.391 1.529 1 96.81 76 ALA B N 1
ATOM 3252 C CA . ALA B 1 76 ? 5.32 -19.094 2.475 1 96.81 76 ALA B CA 1
ATOM 3253 C C . ALA B 1 76 ? 5.312 -20.062 3.645 1 96.81 76 ALA B C 1
ATOM 3255 O O . ALA B 1 76 ? 4.25 -20.547 4.055 1 96.81 76 ALA B O 1
ATOM 3256 N N . PRO B 1 77 ? 6.5 -20.453 4.141 1 97 77 PRO B N 1
ATOM 3257 C CA . PRO B 1 77 ? 7.816 -19.875 3.861 1 97 77 PRO B CA 1
ATOM 3258 C C . PRO B 1 77 ? 8.594 -20.656 2.807 1 97 77 PRO B C 1
ATOM 3260 O O . PRO B 1 77 ? 9.805 -20.469 2.67 1 97 77 PRO B O 1
ATOM 3263 N N . GLY B 1 78 ? 7.879 -21.531 2.061 1 97.75 78 GLY B N 1
ATOM 3264 C CA . GLY B 1 78 ? 8.617 -22.438 1.189 1 97.75 78 GLY B CA 1
ATOM 3265 C C . GLY B 1 78 ? 9.586 -23.328 1.938 1 97.75 78 GLY B C 1
ATOM 3266 O O . GLY B 1 78 ? 9.203 -24 2.895 1 97.75 78 GLY B O 1
ATOM 3267 N N . LEU B 1 79 ? 10.859 -23.25 1.513 1 97.62 79 LEU B N 1
ATOM 3268 C CA . LEU B 1 79 ? 11.859 -24.125 2.137 1 97.62 79 LEU B CA 1
ATOM 3269 C C . LEU B 1 79 ? 12.867 -23.297 2.936 1 97.62 79 LEU B C 1
ATOM 3271 O O . LEU B 1 79 ? 13.883 -23.828 3.387 1 97.62 79 LEU B O 1
ATOM 3275 N N . SER B 1 80 ? 12.516 -22.016 3.084 1 94.69 80 SER B N 1
ATOM 3276 C CA . SER B 1 80 ? 13.477 -21.109 3.697 1 94.69 80 SER B CA 1
ATOM 3277 C C . SER B 1 80 ? 13.75 -21.484 5.148 1 94.69 80 SER B C 1
ATOM 3279 O O . SER B 1 80 ? 14.797 -21.141 5.699 1 94.69 80 SER B O 1
ATOM 3281 N N . PHE B 1 81 ? 12.836 -22.188 5.82 1 94.38 81 PHE B N 1
ATOM 3282 C CA . PHE B 1 81 ? 12.992 -22.578 7.215 1 94.38 81 PHE B CA 1
ATOM 3283 C C . PHE B 1 81 ? 14.125 -23.578 7.371 1 94.38 81 PHE B C 1
ATOM 3285 O O . PHE B 1 81 ? 14.625 -23.797 8.477 1 94.38 81 PHE B O 1
ATOM 3292 N N . LEU B 1 82 ? 14.594 -24.172 6.234 1 94.62 82 LEU B N 1
ATOM 3293 C CA . LEU B 1 82 ? 15.68 -25.141 6.27 1 94.62 82 LEU B CA 1
ATOM 3294 C C . LEU B 1 82 ? 17.031 -24.438 6.102 1 94.62 82 LEU B C 1
ATOM 3296 O O . LEU B 1 82 ? 18.078 -25.078 6.234 1 94.62 82 LEU B O 1
ATOM 3300 N N . LYS B 1 83 ? 17.094 -23.172 5.785 1 88.62 83 LYS B N 1
ATOM 3301 C CA . LYS B 1 83 ? 18.266 -22.312 5.762 1 88.62 83 LYS B CA 1
ATOM 3302 C C . LYS B 1 83 ? 19.359 -22.891 4.879 1 88.62 83 LYS B C 1
ATOM 3304 O O . LYS B 1 83 ? 20.531 -22.859 5.242 1 88.62 83 LYS B O 1
ATOM 3309 N N . GLY B 1 84 ? 18.891 -23.688 3.869 1 85.69 84 GLY B N 1
ATOM 3310 C CA . GLY B 1 84 ? 19.828 -24.172 2.869 1 85.69 84 GLY B CA 1
ATOM 3311 C C . GLY B 1 84 ? 20.516 -25.469 3.264 1 85.69 84 GLY B C 1
ATOM 3312 O O . GLY B 1 84 ? 21.469 -25.891 2.613 1 85.69 84 GLY B O 1
ATOM 3313 N N . ASN B 1 85 ? 20.062 -26.031 4.273 1 91.88 85 ASN B N 1
ATOM 3314 C CA . ASN B 1 85 ? 20.703 -27.297 4.629 1 91.88 85 ASN B CA 1
ATOM 3315 C C . ASN B 1 85 ? 20.375 -28.391 3.631 1 91.88 85 ASN B C 1
ATOM 3317 O O . ASN B 1 85 ? 19.625 -28.172 2.674 1 91.88 85 ASN B O 1
ATOM 3321 N N . ALA B 1 86 ? 20.859 -29.609 3.83 1 94.06 86 ALA B N 1
ATOM 3322 C CA . ALA B 1 86 ? 20.859 -30.672 2.832 1 94.06 86 ALA B CA 1
ATOM 3323 C C . ALA B 1 86 ? 19.469 -31.281 2.668 1 94.06 86 ALA B C 1
ATOM 3325 O O . ALA B 1 86 ? 19.203 -32 1.702 1 94.06 86 ALA B O 1
ATOM 3326 N N . LEU B 1 87 ? 18.547 -30.953 3.566 1 96 87 LEU B N 1
ATOM 3327 C CA . LEU B 1 87 ? 17.203 -31.484 3.49 1 96 87 LEU B CA 1
ATOM 3328 C C . LEU B 1 87 ? 16.359 -30.703 2.486 1 96 87 LEU B C 1
ATOM 3330 O O . LEU B 1 87 ? 15.297 -31.156 2.061 1 96 87 LEU B O 1
ATOM 3334 N N . ALA B 1 88 ? 16.781 -29.531 2.113 1 97.56 88 ALA B N 1
ATOM 3335 C CA . ALA B 1 88 ? 16.016 -28.656 1.238 1 97.56 88 ALA B CA 1
ATOM 3336 C C . ALA B 1 88 ? 15.859 -29.266 -0.153 1 97.56 88 ALA B C 1
ATOM 3338 O O . ALA B 1 88 ? 14.773 -29.219 -0.741 1 97.56 88 ALA B O 1
ATOM 3339 N N . GLY B 1 89 ? 16.906 -29.828 -0.706 1 97.88 89 GLY B N 1
ATOM 3340 C CA . GLY B 1 89 ? 16.875 -30.438 -2.021 1 97.88 89 GLY B CA 1
ATOM 3341 C C . GLY B 1 89 ? 15.867 -31.578 -2.125 1 97.88 89 GLY B C 1
ATOM 3342 O O . GLY B 1 89 ? 14.93 -31.516 -2.922 1 97.88 89 GLY B O 1
ATOM 3343 N N . PRO B 1 90 ? 16 -32.562 -1.272 1 98.38 90 PRO B N 1
ATOM 3344 C CA . PRO B 1 90 ? 15.07 -33.688 -1.288 1 98.38 90 PRO B CA 1
ATOM 3345 C C . PRO B 1 90 ? 13.625 -33.281 -1.039 1 98.38 90 PRO B C 1
ATOM 3347 O O . PRO B 1 90 ? 12.695 -33.812 -1.641 1 98.38 90 PRO B O 1
ATOM 3350 N N . LEU B 1 91 ? 13.43 -32.312 -0.163 1 98.56 91 LEU B N 1
ATOM 3351 C CA . LEU B 1 91 ? 12.07 -31.875 0.096 1 98.56 91 LEU B CA 1
ATOM 3352 C C . LEU B 1 91 ? 11.492 -31.156 -1.12 1 98.56 91 LEU B C 1
ATOM 3354 O O . LEU B 1 91 ? 10.32 -31.328 -1.449 1 98.56 91 LEU B O 1
ATOM 3358 N N . ALA B 1 92 ? 12.336 -30.328 -1.794 1 98.81 92 ALA B N 1
ATOM 3359 C CA . ALA B 1 92 ? 11.906 -29.688 -3.033 1 98.81 92 ALA B CA 1
ATOM 3360 C C . ALA B 1 92 ? 11.492 -30.734 -4.074 1 98.81 92 ALA B C 1
ATOM 3362 O O . ALA B 1 92 ? 10.43 -30.609 -4.684 1 98.81 92 ALA B O 1
ATOM 3363 N N . ARG B 1 93 ? 12.344 -31.734 -4.211 1 98.88 93 ARG B N 1
ATOM 3364 C CA . ARG B 1 93 ? 12.07 -32.812 -5.164 1 98.88 93 ARG B CA 1
ATOM 3365 C C . ARG B 1 93 ? 10.758 -33.5 -4.836 1 98.88 93 ARG B C 1
ATOM 3367 O O . ARG B 1 93 ? 9.945 -33.781 -5.73 1 98.88 93 ARG B O 1
ATOM 3374 N N . ARG B 1 94 ? 10.539 -33.781 -3.582 1 98.88 94 ARG B N 1
ATOM 3375 C CA . ARG B 1 94 ? 9.32 -34.469 -3.15 1 98.88 94 ARG B CA 1
ATOM 3376 C C . ARG B 1 94 ? 8.086 -33.625 -3.459 1 98.88 94 ARG B C 1
ATOM 3378 O O . ARG B 1 94 ? 7.07 -34.156 -3.908 1 98.88 94 ARG B O 1
ATOM 3385 N N . ILE B 1 95 ? 8.141 -32.344 -3.182 1 98.88 95 ILE B N 1
ATOM 3386 C CA . ILE B 1 95 ? 7.031 -31.422 -3.438 1 98.88 95 ILE B CA 1
ATOM 3387 C C . ILE B 1 95 ? 6.75 -31.359 -4.938 1 98.88 95 ILE B C 1
ATOM 3389 O O . ILE B 1 95 ? 5.598 -31.469 -5.363 1 98.88 95 ILE B O 1
ATOM 3393 N N . ASN B 1 96 ? 7.816 -31.203 -5.734 1 98.94 96 ASN B N 1
ATOM 3394 C CA . ASN B 1 96 ? 7.648 -31.109 -7.184 1 98.94 96 ASN B CA 1
ATOM 3395 C C . ASN B 1 96 ? 7.105 -32.406 -7.766 1 98.94 96 ASN B C 1
ATOM 3397 O O . ASN B 1 96 ? 6.281 -32.375 -8.68 1 98.94 96 ASN B O 1
ATOM 3401 N N . ASP B 1 97 ? 7.562 -33.562 -7.227 1 98.94 97 ASP B N 1
ATOM 3402 C CA . ASP B 1 97 ? 7.008 -34.844 -7.633 1 98.94 97 ASP B CA 1
ATOM 3403 C C . ASP B 1 97 ? 5.531 -34.938 -7.254 1 98.94 97 ASP B C 1
ATOM 3405 O O . ASP B 1 97 ? 4.727 -35.5 -8.016 1 98.94 97 ASP B O 1
ATOM 3409 N N . TYR B 1 98 ? 5.238 -34.469 -6.051 1 98.75 98 TYR B N 1
ATOM 3410 C CA . TYR B 1 98 ? 3.854 -34.438 -5.594 1 98.75 98 TYR B CA 1
ATOM 3411 C C . TYR B 1 98 ? 2.984 -33.625 -6.555 1 98.75 98 TYR B C 1
ATOM 3413 O O . TYR B 1 98 ? 1.87 -34.031 -6.887 1 98.75 98 TYR B O 1
ATOM 3421 N N . PHE B 1 99 ? 3.496 -32.469 -7.062 1 98.69 99 PHE B N 1
ATOM 3422 C CA . PHE B 1 99 ? 2.783 -31.688 -8.055 1 98.69 99 PHE B CA 1
ATOM 3423 C C . PHE B 1 99 ? 2.549 -32.5 -9.328 1 98.69 99 PHE B C 1
ATOM 3425 O O . PHE B 1 99 ? 1.418 -32.594 -9.805 1 98.69 99 PHE B O 1
ATOM 3432 N N . ALA B 1 100 ? 3.594 -33.094 -9.781 1 98.69 100 ALA B N 1
ATOM 3433 C CA . ALA B 1 100 ? 3.541 -33.812 -11.047 1 98.69 100 ALA B CA 1
ATOM 3434 C C . ALA B 1 100 ? 2.547 -34.969 -10.977 1 98.69 100 ALA B C 1
ATOM 3436 O O . ALA B 1 100 ? 1.82 -35.219 -11.938 1 98.69 100 ALA B O 1
ATOM 3437 N N . GLU B 1 101 ? 2.551 -35.656 -9.875 1 98.44 101 GLU B N 1
ATOM 3438 C CA . GLU B 1 101 ? 1.629 -36.781 -9.672 1 98.44 101 GLU B CA 1
ATOM 3439 C C . GLU B 1 101 ? 0.177 -36.312 -9.734 1 98.44 101 GLU B C 1
ATOM 3441 O O . GLU B 1 101 ? -0.66 -36.938 -10.375 1 98.44 101 GLU B O 1
ATOM 3446 N N . ASN B 1 102 ? -0.135 -35.281 -9.023 1 98.25 102 ASN B N 1
ATOM 3447 C CA . ASN B 1 102 ? -1.497 -34.75 -9 1 98.25 102 ASN B CA 1
ATOM 3448 C C . ASN B 1 102 ? -1.913 -34.188 -10.359 1 98.25 102 ASN B C 1
ATOM 3450 O O . ASN B 1 102 ? -3.074 -34.312 -10.758 1 98.25 102 ASN B O 1
ATOM 3454 N N . ILE B 1 103 ? -0.985 -33.594 -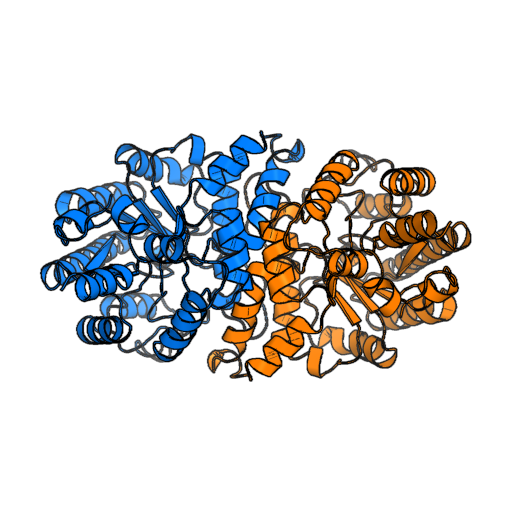11.109 1 98.12 103 ILE B N 1
ATOM 3455 C CA . ILE B 1 103 ? -1.253 -33.062 -12.438 1 98.12 103 ILE B CA 1
ATOM 3456 C C . ILE B 1 103 ? -1.548 -34.219 -13.398 1 98.12 103 ILE B C 1
ATOM 3458 O O . ILE B 1 103 ? -2.469 -34.125 -14.219 1 98.12 103 ILE B O 1
ATOM 3462 N N . ARG B 1 104 ? -0.816 -35.312 -13.297 1 97.94 104 ARG B N 1
ATOM 3463 C CA . ARG B 1 104 ? -1.06 -36.469 -14.125 1 97.94 104 ARG B CA 1
ATOM 3464 C C . ARG B 1 104 ? -2.451 -37.031 -13.875 1 97.94 104 ARG B C 1
ATOM 3466 O O . ARG B 1 104 ? -3.123 -37.5 -14.805 1 97.94 104 ARG B O 1
ATOM 3473 N N . ALA B 1 105 ? -2.834 -37 -12.68 1 98 105 ALA B N 1
ATOM 3474 C CA . ALA B 1 105 ? -4.141 -37.531 -12.297 1 98 105 ALA B CA 1
ATOM 3475 C C . ALA B 1 105 ? -5.262 -36.594 -12.734 1 98 105 ALA B C 1
ATOM 3477 O O . ALA B 1 105 ? -6.387 -37.031 -12.984 1 98 105 ALA B O 1
ATOM 3478 N N . HIS B 1 106 ? -5.008 -35.281 -12.82 1 97.81 106 HIS B N 1
ATOM 3479 C CA . HIS B 1 106 ? -6 -34.25 -13.164 1 97.81 106 HIS B CA 1
ATOM 3480 C C . HIS B 1 106 ? -5.449 -33.281 -14.18 1 97.81 106 HIS B C 1
ATOM 3482 O O . HIS B 1 106 ? -5.402 -32.062 -13.922 1 97.81 106 HIS B O 1
ATOM 3488 N N . PRO B 1 107 ? -5.133 -33.781 -15.398 1 96 107 PRO B N 1
ATOM 3489 C CA . PRO B 1 107 ? -4.355 -33 -16.359 1 96 107 PRO B CA 1
ATOM 3490 C C . PRO B 1 107 ? -5.113 -31.766 -16.859 1 96 107 PRO B C 1
ATOM 3492 O O . PRO B 1 107 ? -4.496 -30.781 -17.266 1 96 107 PRO B O 1
ATOM 3495 N N . ARG B 1 108 ? -6.43 -31.703 -16.828 1 96.5 108 ARG B N 1
ATOM 3496 C CA . ARG B 1 108 ? -7.195 -30.578 -17.344 1 96.5 108 ARG B CA 1
ATOM 3497 C C . ARG B 1 108 ? -7.707 -29.703 -16.203 1 96.5 108 ARG B C 1
ATOM 3499 O O . ARG B 1 108 ? -8.562 -28.844 -16.422 1 96.5 108 ARG B O 1
ATOM 3506 N N . GLU B 1 109 ? -7.148 -29.906 -14.984 1 97.94 109 GLU B N 1
ATOM 3507 C CA . GLU B 1 109 ? -7.645 -29.125 -13.852 1 97.94 109 GLU B CA 1
ATOM 3508 C C . GLU B 1 109 ? -6.496 -28.484 -13.078 1 97.94 109 GLU B C 1
ATOM 3510 O O . GLU B 1 109 ? -6.703 -27.531 -12.336 1 97.94 109 GLU B O 1
ATOM 3515 N N . LEU B 1 110 ? -5.309 -29.078 -13.297 1 98.38 110 LEU B N 1
ATOM 3516 C CA . LEU B 1 110 ? -4.234 -28.625 -12.422 1 98.38 110 LEU B CA 1
ATOM 3517 C C . LEU B 1 110 ? -2.969 -28.328 -13.227 1 98.38 110 LEU B C 1
ATOM 3519 O O . LEU B 1 110 ? -2.672 -29.031 -14.195 1 98.38 110 LEU B O 1
ATOM 3523 N N . GLY B 1 111 ? -2.207 -27.328 -12.938 1 98.5 111 GLY B N 1
ATOM 3524 C CA . GLY B 1 111 ? -0.796 -27.047 -13.156 1 98.5 111 GLY B CA 1
ATOM 3525 C C . GLY B 1 111 ? -0.051 -26.672 -11.891 1 98.5 111 GLY B C 1
ATOM 3526 O O . GLY B 1 111 ? -0.615 -26.719 -10.797 1 98.5 111 GLY B O 1
ATOM 3527 N N . ALA B 1 112 ? 1.249 -26.359 -12.031 1 98.88 112 ALA B N 1
ATOM 3528 C CA . ALA B 1 112 ? 1.984 -25.984 -10.828 1 98.88 112 ALA B CA 1
ATOM 3529 C C . ALA B 1 112 ? 3.199 -25.125 -11.172 1 98.88 112 ALA B C 1
ATOM 3531 O O . ALA B 1 112 ? 3.721 -25.203 -12.289 1 98.88 112 ALA B O 1
ATOM 3532 N N . PHE B 1 113 ? 3.541 -24.281 -10.227 1 98.94 113 PHE B N 1
ATOM 3533 C CA . PHE B 1 113 ? 4.855 -23.656 -10.172 1 98.94 113 PHE B CA 1
ATOM 3534 C C . PHE B 1 113 ? 5.805 -24.453 -9.289 1 98.94 113 PHE B C 1
ATOM 3536 O O . PHE B 1 113 ? 5.523 -24.672 -8.109 1 98.94 113 PHE B O 1
ATOM 3543 N N . GLY B 1 114 ? 6.906 -24.891 -9.867 1 98.94 114 GLY B N 1
ATOM 3544 C CA . GLY B 1 114 ? 7.875 -25.672 -9.117 1 98.94 114 GLY B CA 1
ATOM 3545 C C . GLY B 1 114 ? 8.562 -24.875 -8.016 1 98.94 114 GLY B C 1
ATOM 3546 O O . GLY B 1 114 ? 8.711 -23.656 -8.125 1 98.94 114 GLY B O 1
ATOM 3547 N N . ILE B 1 115 ? 9.008 -25.594 -6.977 1 98.88 115 ILE B N 1
ATOM 3548 C CA . ILE B 1 115 ? 9.711 -24.938 -5.875 1 98.88 115 ILE B CA 1
ATOM 3549 C C . ILE B 1 115 ? 11.203 -25.219 -5.973 1 98.88 115 ILE B C 1
ATOM 3551 O O . ILE B 1 115 ? 11.609 -26.297 -6.414 1 98.88 115 ILE B O 1
ATOM 3555 N N . LEU B 1 116 ? 12.023 -24.266 -5.641 1 98.75 116 LEU B N 1
ATOM 3556 C CA . LEU B 1 116 ? 13.484 -24.375 -5.672 1 98.75 116 LEU B CA 1
ATOM 3557 C C . LEU B 1 116 ? 14.055 -24.375 -4.262 1 98.75 116 LEU B C 1
ATOM 3559 O O . LEU B 1 116 ? 13.523 -23.719 -3.367 1 98.75 116 LEU B O 1
ATOM 3563 N N . PRO B 1 117 ? 15.117 -25.109 -3.994 1 98.12 117 PRO B N 1
ATOM 3564 C CA . PRO B 1 117 ? 15.742 -25.141 -2.67 1 98.12 117 PRO B CA 1
ATOM 3565 C C . PRO B 1 117 ? 16.688 -23.953 -2.434 1 98.12 117 PRO B C 1
ATOM 3567 O O . PRO B 1 117 ? 17.781 -24.125 -1.903 1 98.12 117 PRO B O 1
ATOM 3570 N N . LEU B 1 118 ? 16.219 -22.781 -2.816 1 97 118 LEU B N 1
ATOM 3571 C CA . LEU B 1 118 ? 16.984 -21.562 -2.486 1 97 118 LEU B CA 1
ATOM 3572 C C . LEU B 1 118 ? 17.125 -21.406 -0.976 1 97 118 LEU B C 1
ATOM 3574 O O . LEU B 1 118 ? 16.203 -21.766 -0.225 1 97 118 LEU B O 1
ATOM 3578 N N . PRO B 1 119 ? 18.422 -21.016 -0.59 1 95.06 119 PRO B N 1
ATOM 3579 C CA . PRO B 1 119 ? 19.438 -20.219 -1.28 1 95.06 119 PRO B CA 1
ATOM 3580 C C . PRO B 1 119 ? 20.516 -21.078 -1.931 1 95.06 119 PRO B C 1
ATOM 3582 O O . PRO B 1 119 ? 21.531 -20.547 -2.42 1 95.06 119 PRO B O 1
ATOM 3585 N N . ASP B 1 120 ? 20.359 -22.359 -1.996 1 95.62 120 ASP B N 1
ATOM 3586 C CA . ASP B 1 120 ? 21.297 -23.219 -2.721 1 95.62 120 ASP B CA 1
ATOM 3587 C C . ASP B 1 120 ? 21.172 -23.016 -4.23 1 95.62 120 ASP B C 1
ATOM 3589 O O . ASP B 1 120 ? 20.375 -23.703 -4.887 1 95.62 120 ASP B O 1
ATOM 3593 N N . VAL B 1 121 ? 22.031 -22.188 -4.82 1 97.06 121 VAL B N 1
ATOM 3594 C CA . VAL B 1 121 ? 21.891 -21.75 -6.203 1 97.06 121 VAL B CA 1
ATOM 3595 C C . VAL B 1 121 ? 22.125 -22.938 -7.145 1 97.06 121 VAL B C 1
ATOM 3597 O O . VAL B 1 121 ? 21.312 -23.172 -8.047 1 97.06 121 VAL B O 1
ATOM 3600 N N . GLU B 1 122 ? 23.109 -23.688 -6.898 1 97.19 122 GLU B N 1
ATOM 3601 C CA . GLU B 1 122 ? 23.422 -24.828 -7.766 1 97.19 122 GLU B CA 1
ATOM 3602 C C . GLU B 1 122 ? 22.297 -25.859 -7.738 1 97.19 122 GLU B C 1
ATOM 3604 O O . GLU B 1 122 ? 21.844 -26.312 -8.789 1 97.19 122 GLU B O 1
ATOM 3609 N N . GLY B 1 123 ? 21.891 -26.219 -6.504 1 97.88 123 GLY B N 1
ATOM 3610 C CA . GLY B 1 123 ? 20.781 -27.125 -6.367 1 97.88 123 GLY B CA 1
ATOM 3611 C C . GLY B 1 123 ? 19.5 -26.609 -6.996 1 97.88 123 GLY B C 1
ATOM 3612 O O . GLY B 1 123 ? 18.719 -27.375 -7.555 1 97.88 123 GLY B O 1
ATOM 3613 N N . SER B 1 124 ? 19.328 -25.344 -6.926 1 98.56 124 SER B N 1
ATOM 3614 C CA . SER B 1 124 ? 18.141 -24.719 -7.469 1 98.56 124 SER B CA 1
ATOM 3615 C C . SER B 1 124 ? 18.141 -24.734 -8.992 1 98.56 124 SER B C 1
ATOM 3617 O O . SER B 1 124 ? 17.094 -24.938 -9.617 1 98.56 124 SER B O 1
ATOM 3619 N N . LEU B 1 125 ? 19.297 -24.484 -9.609 1 98.81 125 LEU B N 1
ATOM 3620 C CA . LEU B 1 125 ? 19.406 -24.562 -11.062 1 98.81 125 LEU B CA 1
ATOM 3621 C C . LEU B 1 125 ? 19.109 -25.969 -11.562 1 98.81 125 LEU B C 1
ATOM 3623 O O . LEU B 1 125 ? 18.406 -26.141 -12.562 1 98.81 125 LEU B O 1
ATOM 3627 N N . ALA B 1 126 ? 19.609 -26.953 -10.844 1 98.75 126 ALA B N 1
ATOM 3628 C CA . ALA B 1 126 ? 19.344 -28.344 -11.203 1 98.75 126 ALA B CA 1
ATOM 3629 C C . ALA B 1 126 ? 17.859 -28.672 -11.055 1 98.75 126 ALA B C 1
ATOM 3631 O O . ALA B 1 126 ? 17.266 -29.328 -11.914 1 98.75 126 ALA B O 1
ATOM 3632 N N . GLU B 1 127 ? 17.297 -28.219 -9.945 1 98.88 127 GLU B N 1
ATOM 3633 C CA . GLU B 1 127 ? 15.883 -28.484 -9.695 1 98.88 127 GLU B CA 1
ATOM 3634 C C . GLU B 1 127 ? 14.992 -27.75 -10.703 1 98.88 127 GLU B C 1
ATOM 3636 O O . GLU B 1 127 ? 13.945 -28.266 -11.102 1 98.88 127 GLU B O 1
ATOM 3641 N N . MET B 1 128 ? 15.406 -26.578 -11.102 1 98.94 128 MET B N 1
ATOM 3642 C CA . MET B 1 128 ? 14.68 -25.812 -12.125 1 98.94 128 MET B CA 1
ATOM 3643 C C . MET B 1 128 ? 14.609 -26.609 -13.43 1 98.94 128 MET B C 1
ATOM 3645 O O . MET B 1 128 ? 13.547 -26.703 -14.047 1 98.94 128 MET B O 1
ATOM 3649 N N . ALA B 1 129 ? 15.734 -27.156 -13.828 1 98.88 129 ALA B N 1
ATOM 3650 C CA . ALA B 1 129 ? 15.766 -27.969 -15.031 1 98.88 129 ALA B CA 1
ATOM 3651 C C . ALA B 1 129 ? 14.844 -29.172 -14.906 1 98.88 129 ALA B C 1
ATOM 3653 O O . ALA B 1 129 ? 14.148 -29.531 -15.859 1 98.88 129 ALA B O 1
ATOM 3654 N N . TYR B 1 130 ? 14.852 -29.781 -13.75 1 98.94 130 TYR B N 1
ATOM 3655 C CA . TYR B 1 130 ? 13.977 -30.922 -13.5 1 98.94 130 TYR B CA 1
ATOM 3656 C C . TYR B 1 130 ? 12.508 -30.516 -13.602 1 98.94 130 TYR B C 1
ATOM 3658 O O . TYR B 1 130 ? 11.719 -31.188 -14.266 1 98.94 130 TYR B O 1
ATOM 3666 N N . CYS B 1 131 ? 12.117 -29.406 -12.984 1 98.94 131 CYS B N 1
ATOM 3667 C CA . CYS B 1 131 ? 10.742 -28.906 -12.961 1 98.94 131 CYS B CA 1
ATOM 3668 C C . CYS B 1 131 ? 10.258 -28.594 -14.367 1 98.94 131 CYS B C 1
ATOM 3670 O O . CYS B 1 131 ? 9.141 -28.953 -14.742 1 98.94 131 CYS B O 1
ATOM 3672 N N . LEU B 1 132 ? 11.125 -27.922 -15.164 1 98.75 132 LEU B N 1
ATOM 3673 C CA . LEU B 1 132 ? 10.664 -27.328 -16.422 1 98.75 132 LEU B CA 1
ATOM 3674 C C . LEU B 1 132 ? 10.891 -28.297 -17.578 1 98.75 132 LEU B C 1
ATOM 3676 O O . LEU B 1 132 ? 10.086 -28.344 -18.516 1 98.75 132 LEU B O 1
ATOM 3680 N N . ASP B 1 133 ? 11.961 -29.125 -17.562 1 98.69 133 ASP B N 1
ATOM 3681 C CA . ASP B 1 133 ? 12.289 -30 -18.688 1 98.69 133 ASP B CA 1
ATOM 3682 C C . ASP B 1 133 ? 11.695 -31.391 -18.5 1 98.69 133 ASP B C 1
ATOM 3684 O O . ASP B 1 133 ? 11.227 -32 -19.469 1 98.69 133 ASP B O 1
ATOM 3688 N N . THR B 1 134 ? 11.734 -31.875 -17.312 1 98.75 134 THR B N 1
ATOM 3689 C CA . THR B 1 134 ? 11.297 -33.25 -17.047 1 98.75 134 THR B CA 1
ATOM 3690 C C . THR B 1 134 ? 9.82 -33.281 -16.672 1 98.75 134 THR B C 1
ATOM 3692 O O . THR B 1 134 ? 9.031 -34 -17.297 1 98.75 134 THR B O 1
ATOM 3695 N N . LEU B 1 135 ? 9.43 -32.5 -15.68 1 98.75 135 LEU B N 1
ATOM 3696 C CA . LEU B 1 135 ? 8.062 -32.531 -15.172 1 98.75 135 LEU B CA 1
ATOM 3697 C C . LEU B 1 135 ? 7.141 -31.672 -16.016 1 98.75 135 LEU B C 1
ATOM 3699 O O . LEU B 1 135 ? 5.918 -31.828 -15.977 1 98.75 135 LEU B O 1
ATOM 3703 N N . LYS B 1 136 ? 7.723 -30.688 -16.734 1 98 136 LYS B N 1
ATOM 3704 C CA . LYS B 1 136 ? 6.996 -29.781 -17.625 1 98 136 LYS B CA 1
ATOM 3705 C C . LYS B 1 136 ? 5.957 -28.984 -16.844 1 98 136 LYS B C 1
ATOM 3707 O O . LYS B 1 136 ? 4.797 -28.891 -17.266 1 98 136 LYS B O 1
ATOM 3712 N N . LEU B 1 137 ? 6.371 -28.5 -15.688 1 98.69 137 LEU B N 1
ATOM 3713 C CA . LEU B 1 137 ? 5.504 -27.625 -14.891 1 98.69 137 LEU B CA 1
ATOM 3714 C C . LEU B 1 137 ? 5.293 -26.297 -15.586 1 98.69 137 LEU B C 1
ATOM 3716 O O . LEU B 1 137 ? 5.961 -25.984 -16.578 1 98.69 137 LEU B O 1
ATOM 3720 N N . GLU B 1 138 ? 4.277 -25.469 -15.148 1 98.69 138 GLU B N 1
ATOM 3721 C CA . GLU B 1 138 ? 3.875 -24.219 -15.773 1 98.69 138 GLU B CA 1
ATOM 3722 C C . GLU B 1 138 ? 4.953 -23.156 -15.625 1 98.69 138 GLU B C 1
ATOM 3724 O O . GLU B 1 138 ? 4.992 -22.188 -16.391 1 98.69 138 GLU B O 1
ATOM 3729 N N . GLY B 1 139 ? 5.809 -23.219 -14.648 1 98.81 139 GLY B N 1
ATOM 3730 C CA . GLY B 1 139 ? 6.848 -22.266 -14.305 1 98.81 139 GLY B CA 1
ATOM 3731 C C . GLY B 1 139 ? 7.465 -22.516 -12.938 1 98.81 139 GLY B C 1
ATOM 3732 O O . GLY B 1 139 ? 7.496 -23.656 -12.477 1 98.81 139 GLY B O 1
ATOM 3733 N N . ILE B 1 140 ? 8.055 -21.453 -12.344 1 98.94 140 ILE B N 1
ATOM 3734 C CA . ILE B 1 140 ? 8.75 -21.578 -11.07 1 98.94 140 ILE B CA 1
ATOM 3735 C C . ILE B 1 140 ? 8.141 -20.609 -10.062 1 98.94 140 ILE B C 1
ATOM 3737 O O . ILE B 1 140 ? 7.844 -19.453 -10.398 1 98.94 140 ILE B O 1
ATOM 3741 N N . GLY B 1 141 ? 7.84 -21.141 -8.875 1 98.88 141 GLY B N 1
ATOM 3742 C CA . GLY B 1 141 ? 7.465 -20.281 -7.762 1 98.88 141 GLY B CA 1
ATOM 3743 C C . GLY B 1 141 ? 8.656 -19.75 -6.992 1 98.88 141 GLY B C 1
ATOM 3744 O O . GLY B 1 141 ? 9.594 -20.484 -6.691 1 98.88 141 GLY B O 1
ATOM 3745 N N . LEU B 1 142 ? 8.695 -18.469 -6.797 1 98.88 142 LEU B N 1
ATOM 3746 C CA . LEU B 1 142 ? 9.703 -17.812 -5.969 1 98.88 142 LEU B CA 1
ATOM 3747 C C . LEU B 1 142 ? 9.055 -17.031 -4.836 1 98.88 142 LEU B C 1
ATOM 3749 O O . LEU B 1 142 ? 7.828 -16.922 -4.785 1 98.88 142 LEU B O 1
ATOM 3753 N N . TYR B 1 143 ? 9.852 -16.641 -3.896 1 98.75 143 TYR B N 1
ATOM 3754 C CA . TYR B 1 143 ? 9.406 -15.797 -2.799 1 98.75 143 TYR B CA 1
ATOM 3755 C C . TYR B 1 143 ? 10.07 -14.43 -2.859 1 98.75 143 TYR B C 1
ATOM 3757 O O . TYR B 1 143 ? 11.078 -14.25 -3.543 1 98.75 143 TYR B O 1
ATOM 3765 N N . THR B 1 144 ? 9.523 -13.469 -2.205 1 98.75 144 THR B N 1
ATOM 3766 C CA . THR B 1 144 ? 9.969 -12.078 -2.289 1 98.75 144 THR B CA 1
ATOM 3767 C C . THR B 1 144 ? 11.406 -11.945 -1.817 1 98.75 144 THR B C 1
ATOM 3769 O O . THR B 1 144 ? 12.148 -11.094 -2.309 1 98.75 144 THR B O 1
ATOM 3772 N N . ASN B 1 145 ? 11.75 -12.758 -0.853 1 97.94 145 ASN B N 1
ATOM 3773 C CA . ASN B 1 145 ? 13.117 -12.734 -0.344 1 97.94 145 ASN B CA 1
ATOM 3774 C C . ASN B 1 145 ? 13.531 -14.086 0.214 1 97.94 145 ASN B C 1
ATOM 3776 O O . ASN B 1 145 ? 12.68 -14.945 0.475 1 97.94 145 ASN B O 1
ATOM 3780 N N . TYR B 1 146 ? 14.75 -14.367 0.266 1 96.69 146 TYR B N 1
ATOM 3781 C CA . TYR B 1 146 ? 15.367 -15.523 0.903 1 96.69 146 TYR B CA 1
ATOM 3782 C C . TYR B 1 146 ? 16.359 -15.086 1.984 1 96.69 146 TYR B C 1
ATOM 3784 O O . TYR B 1 146 ? 17.5 -14.727 1.687 1 96.69 146 TYR B O 1
ATOM 3792 N N . ALA B 1 147 ? 15.859 -15.125 3.26 1 92.12 147 ALA B N 1
ATOM 3793 C CA . ALA B 1 147 ? 16.625 -14.68 4.418 1 92.12 147 ALA B CA 1
ATOM 3794 C C . ALA B 1 147 ? 17.078 -13.234 4.25 1 92.12 147 ALA B C 1
ATOM 3796 O O . ALA B 1 147 ? 18.25 -12.914 4.477 1 92.12 147 ALA B O 1
ATOM 3797 N N . GLY B 1 148 ? 16.25 -12.453 3.695 1 94.12 148 GLY B N 1
ATOM 3798 C CA . GLY B 1 148 ? 16.5 -11.031 3.59 1 94.12 148 GLY B CA 1
ATOM 3799 C C . GLY B 1 148 ? 17.062 -10.625 2.24 1 94.12 148 GLY B C 1
ATOM 3800 O O . GLY B 1 148 ? 17.141 -9.438 1.922 1 94.12 148 GLY B O 1
ATOM 3801 N N . VAL B 1 149 ? 17.484 -11.609 1.44 1 96.56 149 VAL B N 1
ATOM 3802 C CA . VAL B 1 149 ? 17.953 -11.312 0.092 1 96.56 149 VAL B CA 1
ATOM 3803 C C . VAL B 1 149 ? 16.766 -11.203 -0.862 1 96.56 149 VAL B C 1
ATOM 3805 O O . VAL B 1 149 ? 16.172 -12.211 -1.232 1 96.56 149 VAL B O 1
ATOM 3808 N N . TYR B 1 150 ? 16.469 -10.023 -1.254 1 98.31 150 TYR B N 1
ATOM 3809 C CA . TYR B 1 150 ? 15.305 -9.766 -2.082 1 98.31 150 TYR B CA 1
ATOM 3810 C C . TYR B 1 150 ? 15.578 -10.109 -3.541 1 98.31 150 TYR B C 1
ATOM 3812 O O . TYR B 1 150 ? 16.719 -10.055 -3.988 1 98.31 150 TYR B O 1
ATOM 3820 N N . LEU B 1 151 ? 14.516 -10.469 -4.254 1 98.38 151 LEU B N 1
ATOM 3821 C CA . LEU B 1 151 ? 14.633 -10.602 -5.703 1 98.38 151 LEU B CA 1
ATOM 3822 C C . LEU B 1 151 ? 15.203 -9.328 -6.324 1 98.38 151 LEU B C 1
ATOM 3824 O O . LEU B 1 151 ? 14.828 -8.219 -5.934 1 98.38 151 LEU B O 1
ATOM 3828 N N . GLY B 1 152 ? 16.094 -9.43 -7.238 1 97.62 152 GLY B N 1
ATOM 3829 C CA . GLY B 1 152 ? 16.828 -8.32 -7.82 1 97.62 152 GLY B CA 1
ATOM 3830 C C . GLY B 1 152 ? 18.25 -8.219 -7.309 1 97.62 152 GLY B C 1
ATOM 3831 O O . GLY B 1 152 ? 19.094 -7.551 -7.918 1 97.62 152 GLY B O 1
ATOM 3832 N N . GLU B 1 153 ? 18.547 -8.812 -6.16 1 97.94 153 GLU B N 1
ATOM 3833 C CA . GLU B 1 153 ? 19.906 -8.805 -5.637 1 97.94 153 GLU B CA 1
ATOM 3834 C C . GLU B 1 153 ? 20.844 -9.648 -6.5 1 97.94 153 GLU B C 1
ATOM 3836 O O . GLU B 1 153 ? 20.438 -10.703 -7 1 97.94 153 GLU B O 1
ATOM 3841 N N . PRO B 1 154 ? 22.109 -9.281 -6.582 1 97.38 154 PRO B N 1
ATOM 3842 C CA . PRO B 1 154 ? 23.062 -9.977 -7.453 1 97.38 154 PRO B CA 1
ATOM 3843 C C . PRO B 1 154 ? 23.25 -11.438 -7.07 1 97.38 154 PRO B C 1
ATOM 3845 O O . PRO B 1 154 ? 23.516 -12.281 -7.934 1 97.38 154 PRO B O 1
ATOM 3848 N N . GLU B 1 155 ? 23.047 -11.75 -5.82 1 96.69 155 GLU B N 1
ATOM 3849 C CA . GLU B 1 155 ? 23.172 -13.117 -5.332 1 96.69 155 GLU B CA 1
ATOM 3850 C C . GLU B 1 155 ? 22.219 -14.062 -6.062 1 96.69 155 GLU B C 1
ATOM 3852 O O . GLU B 1 155 ? 22.484 -15.258 -6.18 1 96.69 155 GLU B O 1
ATOM 3857 N N . LEU B 1 156 ? 21.156 -13.547 -6.637 1 98.12 156 LEU B N 1
ATOM 3858 C CA . LEU B 1 156 ? 20.125 -14.375 -7.27 1 98.12 156 LEU B CA 1
ATOM 3859 C C . LEU B 1 156 ? 20.188 -14.242 -8.789 1 98.12 156 LEU B C 1
ATOM 3861 O O . LEU B 1 156 ? 19.359 -14.812 -9.492 1 98.12 156 LEU B O 1
ATOM 3865 N N . ASP B 1 157 ? 21.188 -13.523 -9.336 1 98.5 157 ASP B N 1
ATOM 3866 C CA . ASP B 1 157 ? 21.328 -13.289 -10.773 1 98.5 157 ASP B CA 1
ATOM 3867 C C . ASP B 1 157 ? 21.391 -14.609 -11.539 1 98.5 157 ASP B C 1
ATOM 3869 O O . ASP B 1 157 ? 20.75 -14.766 -12.586 1 98.5 157 ASP B O 1
ATOM 3873 N N . PRO B 1 158 ? 22.141 -15.602 -11.023 1 98.75 158 PRO B N 1
ATOM 3874 C CA . PRO B 1 158 ? 22.203 -16.844 -11.789 1 98.75 158 PRO B CA 1
ATOM 3875 C C . PRO B 1 158 ? 20.844 -17.5 -11.984 1 98.75 158 PRO B C 1
ATOM 3877 O O . PRO B 1 158 ? 20.594 -18.094 -13.031 1 98.75 158 PRO B O 1
ATOM 3880 N N . ILE B 1 159 ? 20 -17.375 -11 1 98.88 159 ILE B N 1
ATOM 3881 C CA . ILE B 1 159 ? 18.656 -17.922 -11.094 1 98.88 159 ILE B CA 1
ATOM 3882 C C . ILE B 1 159 ? 17.875 -17.188 -12.188 1 98.88 159 ILE B C 1
ATOM 3884 O O . ILE B 1 159 ? 17.25 -17.828 -13.047 1 98.88 159 ILE B O 1
ATOM 3888 N N . PHE B 1 160 ? 17.938 -15.898 -12.227 1 98.88 160 PHE B N 1
ATOM 3889 C CA . PHE B 1 160 ? 17.172 -15.102 -13.172 1 98.88 160 PHE B CA 1
ATOM 3890 C C . PHE B 1 160 ? 17.781 -15.188 -14.57 1 98.88 160 PHE B C 1
ATOM 3892 O O . PHE B 1 160 ? 17.062 -15.078 -15.57 1 98.88 160 PHE B O 1
ATOM 3899 N N . GLU B 1 161 ? 19.109 -15.375 -14.586 1 98.81 161 GLU B N 1
ATOM 3900 C CA . GLU B 1 161 ? 19.734 -15.609 -15.891 1 98.81 161 GLU B CA 1
ATOM 3901 C C . GLU B 1 161 ? 19.156 -16.844 -16.562 1 98.81 161 GLU B C 1
ATOM 3903 O O . GLU B 1 161 ? 18.828 -16.828 -17.75 1 98.81 161 GLU B O 1
ATOM 3908 N N . GLU B 1 162 ? 19.016 -17.891 -15.781 1 98.88 162 GLU B N 1
ATOM 3909 C CA . GLU B 1 162 ? 18.453 -19.125 -16.328 1 98.88 162 GLU B CA 1
ATOM 3910 C C . GLU B 1 162 ? 16.984 -18.969 -16.656 1 98.88 162 GLU B C 1
ATOM 3912 O O . GLU B 1 162 ? 16.531 -19.438 -17.703 1 98.88 162 GLU B O 1
ATOM 3917 N N . LEU B 1 163 ? 16.203 -18.344 -15.812 1 98.88 163 LEU B N 1
ATOM 3918 C CA . LEU B 1 163 ? 14.789 -18.078 -16.078 1 98.88 163 LEU B CA 1
ATOM 3919 C C . LEU B 1 163 ? 14.617 -17.266 -17.344 1 98.88 163 LEU B C 1
ATOM 3921 O O . LEU B 1 163 ? 13.703 -17.531 -18.141 1 98.88 163 LEU B O 1
ATOM 3925 N N . ASN B 1 164 ? 15.508 -16.297 -17.469 1 98.88 164 ASN B N 1
ATOM 3926 C CA . ASN B 1 164 ? 15.469 -15.422 -18.641 1 98.88 164 ASN B CA 1
ATOM 3927 C C . ASN B 1 164 ? 15.805 -16.203 -19.922 1 98.88 164 ASN B C 1
ATOM 3929 O O . ASN B 1 164 ? 15.117 -16.047 -20.938 1 98.88 164 ASN B O 1
ATOM 3933 N N . ARG B 1 165 ? 16.859 -17.016 -19.828 1 98.69 165 ARG B N 1
ATOM 3934 C CA . ARG B 1 165 ? 17.25 -17.828 -20.969 1 98.69 165 ARG B CA 1
ATOM 3935 C C . ARG B 1 165 ? 16.109 -18.719 -21.438 1 98.69 165 ARG B C 1
ATOM 3937 O O . ARG B 1 165 ? 15.914 -18.891 -22.641 1 98.69 165 ARG B O 1
ATOM 3944 N N . ARG B 1 166 ? 15.297 -19.188 -20.547 1 98.44 166 ARG B N 1
ATOM 3945 C CA . ARG B 1 166 ? 14.219 -20.125 -20.828 1 98.44 166 ARG B CA 1
ATOM 3946 C C . ARG B 1 166 ? 12.922 -19.391 -21.156 1 98.44 166 ARG B C 1
ATOM 3948 O O . ARG B 1 166 ? 11.93 -20 -21.531 1 98.44 166 ARG B O 1
ATOM 3955 N N . LYS B 1 167 ? 12.922 -18.078 -20.969 1 98.44 167 LYS B N 1
ATOM 3956 C CA . LYS B 1 167 ? 11.695 -17.281 -21.078 1 98.44 167 LYS B CA 1
ATOM 3957 C C . LYS B 1 167 ? 10.602 -17.859 -20.188 1 98.44 167 LYS B C 1
ATOM 3959 O O . LYS B 1 167 ? 9.461 -18.031 -20.625 1 98.44 167 LYS B O 1
ATOM 3964 N N . ALA B 1 168 ? 11.023 -18.188 -18.969 1 98.62 168 ALA B N 1
ATOM 3965 C CA . ALA B 1 168 ? 10.141 -18.891 -18.047 1 98.62 168 ALA B CA 1
ATOM 3966 C C . ALA B 1 168 ? 9.156 -17.938 -17.391 1 98.62 168 ALA B C 1
ATOM 3968 O O . ALA B 1 168 ? 9.352 -16.719 -17.406 1 98.62 168 ALA B O 1
ATOM 3969 N N . THR B 1 169 ? 8.031 -18.484 -16.906 1 98.75 169 THR B N 1
ATOM 3970 C CA . THR B 1 169 ? 7.09 -17.766 -16.062 1 98.75 169 THR B CA 1
ATOM 3971 C C . THR B 1 169 ? 7.391 -18 -14.586 1 98.75 169 THR B C 1
ATOM 3973 O O . THR B 1 169 ? 7.613 -19.141 -14.172 1 98.75 169 THR B O 1
ATOM 3976 N N . VAL B 1 170 ? 7.426 -16.922 -13.859 1 98.81 170 VAL B N 1
ATOM 3977 C CA . VAL B 1 170 ? 7.695 -16.969 -12.422 1 98.81 170 VAL B CA 1
ATOM 3978 C C . VAL B 1 170 ? 6.504 -16.406 -11.656 1 98.81 170 VAL B C 1
ATOM 3980 O O . VAL B 1 170 ? 5.973 -15.344 -12.008 1 98.81 170 VAL B O 1
ATOM 3983 N N . PHE B 1 171 ? 6.02 -17.156 -10.688 1 98.94 171 PHE B N 1
ATOM 3984 C CA . PHE B 1 171 ? 5.043 -16.688 -9.711 1 98.94 171 PHE B CA 1
ATOM 3985 C C . PHE B 1 171 ? 5.719 -16.328 -8.398 1 98.94 171 PHE B C 1
ATOM 3987 O O . PHE B 1 171 ? 6.402 -17.172 -7.797 1 98.94 171 PHE B O 1
ATOM 3994 N N . VAL B 1 172 ? 5.523 -15.094 -7.922 1 98.94 172 VAL B N 1
ATOM 3995 C CA . VAL B 1 172 ? 6.203 -14.648 -6.707 1 98.94 172 VAL B CA 1
ATOM 3996 C C . VAL B 1 172 ? 5.195 -14.508 -5.57 1 98.94 172 VAL B C 1
ATOM 3998 O O . VAL B 1 172 ? 4.281 -13.68 -5.641 1 98.94 172 VAL B O 1
ATOM 4001 N N . HIS B 1 173 ? 5.309 -15.32 -4.59 1 98.88 173 HIS B N 1
ATOM 4002 C CA . HIS B 1 173 ? 4.539 -15.203 -3.355 1 98.88 173 HIS B CA 1
ATOM 4003 C C . HIS B 1 173 ? 5.344 -14.492 -2.27 1 98.88 173 HIS B C 1
ATOM 4005 O O . HIS B 1 173 ? 6.547 -14.711 -2.141 1 98.88 173 HIS B O 1
ATOM 4011 N N . PRO B 1 174 ? 4.695 -13.633 -1.49 1 98.56 174 PRO B N 1
ATOM 4012 C CA . PRO B 1 174 ? 5.426 -12.977 -0.4 1 98.56 174 PRO B CA 1
ATOM 4013 C C . PRO B 1 174 ? 5.785 -13.945 0.729 1 98.56 174 PRO B C 1
ATOM 4015 O O . PRO B 1 174 ? 5.219 -15.031 0.817 1 98.56 174 PRO B O 1
ATOM 4018 N N . THR B 1 175 ? 6.738 -13.586 1.474 1 97.88 175 THR B N 1
ATOM 4019 C CA . THR B 1 175 ? 7.109 -14.203 2.74 1 97.88 175 THR B CA 1
ATOM 4020 C C . THR B 1 175 ? 7.457 -13.141 3.781 1 97.88 175 THR B C 1
ATOM 4022 O O . THR B 1 175 ? 7.422 -11.945 3.49 1 97.88 175 THR B O 1
ATOM 4025 N N . ALA B 1 176 ? 7.688 -13.516 4.98 1 96.56 176 ALA B N 1
ATOM 4026 C CA . ALA B 1 176 ? 8.016 -12.57 6.043 1 96.56 176 ALA B CA 1
ATOM 4027 C C . ALA B 1 176 ? 9.312 -11.828 5.727 1 96.56 176 ALA B C 1
ATOM 4029 O O . ALA B 1 176 ? 10.273 -12.414 5.227 1 96.56 176 ALA B O 1
ATOM 4030 N N . PRO B 1 177 ? 9.289 -10.477 5.926 1 97.06 177 PRO B N 1
ATOM 4031 C CA . PRO B 1 177 ? 10.578 -9.781 5.895 1 97.06 177 PRO B CA 1
ATOM 4032 C C . PRO B 1 177 ? 11.523 -10.242 7.004 1 97.06 177 PRO B C 1
ATOM 4034 O O . PRO B 1 177 ? 11.078 -10.828 7.996 1 97.06 177 PRO B O 1
ATOM 4037 N N . ALA B 1 178 ? 12.789 -10.023 6.809 1 94.62 178 ALA B N 1
ATOM 4038 C CA . ALA B 1 178 ? 13.781 -10.453 7.793 1 94.62 178 ALA B CA 1
ATOM 4039 C C . ALA B 1 178 ? 13.531 -9.781 9.141 1 94.62 178 ALA B C 1
ATOM 4041 O O . ALA B 1 178 ? 13.812 -10.367 10.195 1 94.62 178 ALA B O 1
ATOM 4042 N N . VAL B 1 179 ? 13.023 -8.555 9.102 1 95.81 179 VAL B N 1
ATOM 4043 C CA . VAL B 1 179 ? 12.648 -7.805 10.297 1 95.81 179 VAL B CA 1
ATOM 4044 C C . VAL B 1 179 ? 11.367 -7.016 10.031 1 95.81 179 VAL B C 1
ATOM 4046 O O . VAL B 1 179 ? 11.102 -6.613 8.898 1 95.81 179 VAL B O 1
ATOM 4049 N N . SER B 1 180 ? 10.586 -6.844 11.031 1 95 180 SER B N 1
ATOM 4050 C CA . SER B 1 180 ? 9.359 -6.055 10.969 1 95 180 SER B CA 1
ATOM 4051 C C . SER B 1 180 ? 8.961 -5.535 12.352 1 95 180 SER B C 1
ATOM 4053 O O . SER B 1 180 ? 9.203 -6.195 13.359 1 95 180 SER B O 1
ATOM 4055 N N . PRO B 1 181 ? 8.391 -4.281 12.328 1 94.94 181 PRO B N 1
ATOM 4056 C CA . PRO B 1 181 ? 7.879 -3.832 13.625 1 94.94 181 PRO B CA 1
ATOM 4057 C C . PRO B 1 181 ? 6.699 -4.672 14.117 1 94.94 181 PRO B C 1
ATOM 4059 O O . PRO B 1 181 ? 5.879 -5.121 13.32 1 94.94 181 PRO B O 1
ATOM 4062 N N . PRO B 1 182 ? 6.668 -4.848 15.422 1 90 182 PRO B N 1
ATOM 4063 C CA . PRO B 1 182 ? 5.52 -5.578 15.969 1 90 182 PRO B CA 1
ATOM 4064 C C . PRO B 1 182 ? 4.234 -4.75 15.961 1 90 182 PRO B C 1
ATOM 4066 O O . PRO B 1 182 ? 4.27 -3.549 16.234 1 90 182 PRO B O 1
ATOM 4069 N N . LEU B 1 183 ? 3.205 -5.316 15.508 1 93.19 183 LEU B N 1
ATOM 4070 C CA . LEU B 1 183 ? 1.879 -4.711 15.562 1 93.19 183 LEU B CA 1
ATOM 4071 C C . LEU B 1 183 ? 0.91 -5.594 16.344 1 93.19 183 LEU B C 1
ATOM 4073 O O . LEU B 1 183 ? 1.015 -6.82 16.312 1 93.19 183 LEU B O 1
ATOM 4077 N N . HIS B 1 184 ? 0.027 -4.941 17 1 92.94 184 HIS B N 1
ATOM 4078 C CA . HIS B 1 184 ? -0.893 -5.648 17.891 1 92.94 184 HIS B CA 1
ATOM 4079 C C . HIS B 1 184 ? -1.843 -6.539 17.094 1 92.94 184 HIS B C 1
ATOM 4081 O O . HIS B 1 184 ? -2.602 -6.055 16.25 1 92.94 184 HIS B O 1
ATOM 4087 N N . ASN B 1 185 ? -1.793 -7.824 17.422 1 94.62 185 ASN B N 1
ATOM 4088 C CA . ASN B 1 185 ? -2.783 -8.797 16.984 1 94.62 185 ASN B CA 1
ATOM 4089 C C . ASN B 1 185 ? -2.904 -8.828 15.469 1 94.62 185 ASN B C 1
ATOM 4091 O O . ASN B 1 185 ? -4.004 -8.984 14.93 1 94.62 185 ASN B O 1
ATOM 4095 N N . MET B 1 186 ? -1.828 -8.609 14.758 1 95.62 186 MET B N 1
ATOM 4096 C CA . MET B 1 186 ? -1.822 -8.633 13.297 1 95.62 186 MET B CA 1
ATOM 4097 C C . MET B 1 186 ? -0.781 -9.617 12.773 1 95.62 186 MET B C 1
ATOM 4099 O O . MET B 1 186 ? 0.416 -9.445 13.016 1 95.62 186 MET B O 1
ATOM 4103 N N . SER B 1 187 ? -1.244 -10.641 12.141 1 96.5 187 SER B N 1
ATOM 4104 C CA . SER B 1 187 ? -0.313 -11.555 11.492 1 96.5 187 SER B CA 1
ATOM 4105 C C . SER B 1 187 ? 0.335 -10.914 10.266 1 96.5 187 SER B C 1
ATOM 4107 O O . SER B 1 187 ? -0.134 -9.891 9.781 1 96.5 187 SER B O 1
ATOM 4109 N N . PHE B 1 188 ? 1.395 -11.438 9.773 1 96.88 188 PHE B N 1
ATOM 4110 C CA . PHE B 1 188 ? 2.186 -10.852 8.703 1 96.88 188 PHE B CA 1
ATOM 4111 C C . PHE B 1 188 ? 1.387 -10.805 7.402 1 96.88 188 PHE B C 1
ATOM 4113 O O . PHE B 1 188 ? 1.511 -9.859 6.625 1 96.88 188 PHE B O 1
ATOM 4120 N N . PRO B 1 189 ? 0.518 -11.742 7.109 1 96.25 189 PRO B N 1
ATOM 4121 C CA . PRO B 1 189 ? -0.227 -11.719 5.852 1 96.25 189 PRO B CA 1
ATOM 4122 C C . PRO B 1 189 ? -1.174 -10.523 5.746 1 96.25 189 PRO B C 1
ATOM 4124 O O . PRO B 1 189 ? -1.667 -10.219 4.656 1 96.25 189 PRO B O 1
ATOM 4127 N N . VAL B 1 190 ? -1.465 -9.859 6.84 1 95.81 190 VAL B N 1
ATOM 4128 C CA . VAL B 1 190 ? -2.412 -8.75 6.836 1 95.81 190 VAL B CA 1
ATOM 4129 C C . VAL B 1 190 ? -1.854 -7.602 6 1 95.81 190 VAL B C 1
ATOM 4131 O O . VAL B 1 190 ? -2.398 -7.27 4.945 1 95.81 190 VAL B O 1
ATOM 4134 N N . ILE B 1 191 ? -0.592 -7.109 6.359 1 96.94 191 ILE B N 1
ATOM 4135 C CA . ILE B 1 191 ? -0.06 -6.012 5.559 1 96.94 191 ILE B CA 1
ATOM 4136 C C . ILE B 1 191 ? 1.429 -6.234 5.301 1 96.94 191 ILE B C 1
ATOM 4138 O O . ILE B 1 191 ? 1.97 -5.758 4.301 1 96.94 191 ILE B O 1
ATOM 4142 N N . GLU B 1 192 ? 2.107 -7.02 6.117 1 97.81 192 GLU B N 1
ATOM 4143 C CA . GLU B 1 192 ? 3.547 -7.16 5.922 1 97.81 192 GLU B CA 1
ATOM 4144 C C . GLU B 1 192 ? 3.857 -8.008 4.688 1 97.81 192 GLU B C 1
ATOM 4146 O O . GLU B 1 192 ? 4.855 -7.773 4.004 1 97.81 192 GLU B O 1
ATOM 4151 N N . TYR B 1 193 ? 3.033 -9.047 4.391 1 98.38 193 TYR B N 1
ATOM 4152 C CA . TYR B 1 193 ? 3.199 -9.805 3.156 1 98.38 193 TYR B CA 1
ATOM 4153 C C . TYR B 1 193 ? 3.021 -8.906 1.938 1 98.38 193 TYR B C 1
ATOM 4155 O O . TYR B 1 193 ? 3.912 -8.82 1.09 1 98.38 193 TYR B O 1
ATOM 4163 N N . PRO B 1 194 ? 1.888 -8.164 1.828 1 98.31 194 PRO B N 1
ATOM 4164 C CA . PRO B 1 194 ? 1.767 -7.25 0.693 1 98.31 194 PRO B CA 1
ATOM 4165 C C . PRO B 1 194 ? 2.895 -6.219 0.643 1 98.31 194 PRO B C 1
ATOM 4167 O O . PRO B 1 194 ? 3.381 -5.887 -0.44 1 98.31 194 PRO B O 1
ATOM 4170 N N . PHE B 1 195 ? 3.338 -5.684 1.784 1 98.56 195 PHE B N 1
ATOM 4171 C CA . PHE B 1 195 ? 4.461 -4.754 1.815 1 98.56 195 PHE B CA 1
ATOM 4172 C C . PHE B 1 195 ? 5.719 -5.406 1.248 1 98.56 195 PHE B C 1
ATOM 4174 O O . PHE B 1 195 ? 6.461 -4.777 0.489 1 98.56 195 PHE B O 1
ATOM 4181 N N . ASP B 1 196 ? 5.91 -6.652 1.611 1 98.69 196 ASP B N 1
ATOM 4182 C CA . ASP B 1 196 ? 7.133 -7.32 1.182 1 98.69 196 ASP B CA 1
ATOM 4183 C C . ASP B 1 196 ? 7.117 -7.586 -0.322 1 98.69 196 ASP B C 1
ATOM 4185 O O . ASP B 1 196 ? 8.164 -7.559 -0.975 1 98.69 196 ASP B O 1
ATOM 4189 N N . THR B 1 197 ? 5.926 -7.875 -0.877 1 98.81 197 THR B N 1
ATOM 4190 C CA . THR B 1 197 ? 5.801 -7.953 -2.328 1 98.81 197 THR B CA 1
ATOM 4191 C C . THR B 1 197 ? 6.23 -6.641 -2.979 1 98.81 197 THR B C 1
ATOM 4193 O O . THR B 1 197 ? 7.031 -6.641 -3.916 1 98.81 197 THR B O 1
ATOM 4196 N N . THR B 1 198 ? 5.77 -5.531 -2.465 1 98.81 198 THR B N 1
ATOM 4197 C CA . THR B 1 198 ? 6.109 -4.223 -3.012 1 98.81 198 THR B CA 1
ATOM 4198 C C . THR B 1 198 ? 7.594 -3.928 -2.83 1 98.81 198 THR B C 1
ATOM 4200 O O . THR B 1 198 ? 8.227 -3.336 -3.705 1 98.81 198 THR B O 1
ATOM 4203 N N . ARG B 1 199 ? 8.164 -4.352 -1.656 1 98.62 199 ARG B N 1
ATOM 4204 C CA . ARG B 1 199 ? 9.602 -4.207 -1.439 1 98.62 199 ARG B CA 1
ATOM 4205 C C . ARG B 1 199 ? 10.391 -4.941 -2.518 1 98.62 199 ARG B C 1
ATOM 4207 O O . ARG B 1 199 ? 11.359 -4.402 -3.061 1 98.62 199 ARG B O 1
ATOM 4214 N N . ALA B 1 200 ? 9.969 -6.172 -2.797 1 98.75 200 ALA B N 1
ATOM 4215 C CA . ALA B 1 200 ? 10.672 -6.977 -3.793 1 98.75 200 ALA B CA 1
ATOM 4216 C C . ALA B 1 200 ? 10.586 -6.336 -5.176 1 98.75 200 ALA B C 1
ATOM 4218 O O . ALA B 1 200 ? 11.578 -6.285 -5.906 1 98.75 200 ALA B O 1
ATOM 4219 N N . ILE B 1 201 ? 9.438 -5.836 -5.531 1 98.81 201 ILE B N 1
ATOM 4220 C CA . ILE B 1 201 ? 9.25 -5.152 -6.805 1 98.81 201 ILE B CA 1
ATOM 4221 C C . ILE B 1 201 ? 10.133 -3.906 -6.855 1 98.81 201 ILE B C 1
ATOM 4223 O O . ILE B 1 201 ? 10.805 -3.658 -7.855 1 98.81 201 ILE B O 1
ATOM 4227 N N . GLY B 1 202 ? 10.102 -3.15 -5.773 1 98.5 202 GLY B N 1
ATOM 4228 C CA . GLY B 1 202 ? 10.945 -1.972 -5.699 1 98.5 202 GLY B CA 1
ATOM 4229 C C . GLY B 1 202 ? 12.422 -2.291 -5.852 1 98.5 202 GLY B C 1
ATOM 4230 O O . GLY B 1 202 ? 13.133 -1.635 -6.621 1 98.5 202 GLY B O 1
ATOM 4231 N N . ASN B 1 203 ? 12.859 -3.297 -5.102 1 98.31 203 ASN B N 1
ATOM 4232 C CA . ASN B 1 203 ? 14.266 -3.689 -5.199 1 98.31 203 ASN B CA 1
ATOM 4233 C C . ASN B 1 203 ? 14.625 -4.133 -6.617 1 98.31 203 ASN B C 1
ATOM 4235 O O . ASN B 1 203 ? 15.695 -3.793 -7.125 1 98.31 203 ASN B O 1
ATOM 4239 N N . PHE B 1 204 ? 13.727 -4.875 -7.207 1 98.31 204 PHE B N 1
ATOM 4240 C CA . PHE B 1 204 ? 13.906 -5.34 -8.578 1 98.31 204 PHE B CA 1
ATOM 4241 C C . PHE B 1 204 ? 14.031 -4.16 -9.531 1 98.31 204 PHE B C 1
ATOM 4243 O O . PHE B 1 204 ? 14.875 -4.172 -10.438 1 98.31 204 PHE B O 1
ATOM 4250 N N . LEU B 1 205 ? 13.258 -3.113 -9.344 1 98.31 205 LEU B N 1
ATOM 4251 C CA . LEU B 1 205 ? 13.258 -1.9 -10.156 1 98.31 205 LEU B CA 1
ATOM 4252 C C . LEU B 1 205 ? 14.547 -1.111 -9.945 1 98.31 205 LEU B C 1
ATOM 4254 O O . LEU B 1 205 ? 15.219 -0.739 -10.906 1 98.31 205 LEU B O 1
ATOM 4258 N N . PHE B 1 206 ? 14.93 -0.873 -8.688 1 97.88 206 PHE B N 1
ATOM 4259 C CA . PHE B 1 206 ? 16.062 -0.024 -8.367 1 97.88 206 PHE B CA 1
ATOM 4260 C C . PHE B 1 206 ? 17.375 -0.701 -8.758 1 97.88 206 PHE B C 1
ATOM 4262 O O . PHE B 1 206 ? 18.359 -0.028 -9.078 1 97.88 206 PHE B O 1
ATOM 4269 N N . ARG B 1 207 ? 17.375 -2.029 -8.828 1 96.94 207 ARG B N 1
ATOM 4270 C CA . ARG B 1 207 ? 18.531 -2.801 -9.266 1 96.94 207 ARG B CA 1
ATOM 4271 C C . ARG B 1 207 ? 18.562 -2.928 -10.789 1 96.94 207 ARG B C 1
ATOM 4273 O O . ARG B 1 207 ? 19.484 -3.525 -11.344 1 96.94 207 ARG B O 1
ATOM 4280 N N . GLN B 1 208 ? 17.531 -2.482 -11.477 1 96.38 208 GLN B N 1
ATOM 4281 C CA . GLN B 1 208 ? 17.375 -2.545 -12.922 1 96.38 208 GLN B CA 1
ATOM 4282 C C . GLN B 1 208 ? 17.375 -3.99 -13.414 1 96.38 208 GLN B C 1
ATOM 4284 O O . GLN B 1 208 ? 17.938 -4.285 -14.477 1 96.38 208 GLN B O 1
ATOM 4289 N N . ALA B 1 209 ? 16.797 -4.809 -12.609 1 97.88 209 ALA B N 1
ATOM 4290 C CA . ALA B 1 209 ? 16.812 -6.242 -12.898 1 97.88 209 ALA B CA 1
ATOM 4291 C C . ALA B 1 209 ? 15.969 -6.562 -14.125 1 97.88 209 ALA B C 1
ATOM 4293 O O . ALA B 1 209 ? 16.281 -7.488 -14.883 1 97.88 209 ALA B O 1
ATOM 4294 N N . ARG B 1 210 ? 14.844 -5.824 -14.367 1 97.69 210 ARG B N 1
ATOM 4295 C CA . ARG B 1 210 ? 14 -6.066 -15.531 1 97.69 210 ARG B CA 1
ATOM 4296 C C . ARG B 1 210 ? 14.789 -5.859 -16.828 1 97.69 210 ARG B C 1
ATOM 4298 O O . ARG B 1 210 ? 14.586 -6.586 -17.797 1 97.69 210 ARG B O 1
ATOM 4305 N N . ALA B 1 211 ? 15.641 -4.828 -16.828 1 96.69 211 ALA B N 1
ATOM 4306 C CA . ALA B 1 211 ? 16.484 -4.57 -18 1 96.69 211 ALA B CA 1
ATOM 4307 C C . ALA B 1 211 ? 17.484 -5.699 -18.219 1 96.69 211 ALA B C 1
ATOM 4309 O O . ALA B 1 211 ? 17.797 -6.039 -19.359 1 96.69 211 ALA B O 1
ATOM 4310 N N . LYS B 1 212 ? 17.969 -6.301 -17.172 1 97.44 212 LYS B N 1
ATOM 4311 C CA . LYS B 1 212 ? 18.922 -7.398 -17.25 1 97.44 212 LYS B CA 1
ATOM 4312 C C . LYS B 1 212 ? 18.266 -8.688 -17.703 1 97.44 212 LYS B C 1
ATOM 4314 O O . LYS B 1 212 ? 18.875 -9.484 -18.422 1 97.44 212 LYS B O 1
ATOM 4319 N N . PHE B 1 213 ? 17.016 -8.844 -17.25 1 98.62 213 PHE B N 1
ATOM 4320 C CA . PHE B 1 213 ? 16.312 -10.094 -17.516 1 98.62 213 PHE B CA 1
ATOM 4321 C C . PHE B 1 213 ? 14.953 -9.812 -18.172 1 98.62 213 PHE B C 1
ATOM 4323 O O . PHE B 1 213 ? 13.906 -10.133 -17.594 1 98.62 213 PHE B O 1
ATOM 4330 N N . PRO B 1 214 ? 14.938 -9.359 -19.391 1 98.25 214 PRO B N 1
ATOM 4331 C CA . PRO B 1 214 ? 13.719 -8.852 -20.031 1 98.25 214 PRO B CA 1
ATOM 4332 C C . PRO B 1 214 ? 12.758 -9.961 -20.438 1 98.25 214 PRO B C 1
ATOM 4334 O O . PRO B 1 214 ? 11.586 -9.695 -20.703 1 98.25 214 PRO B O 1
ATOM 4337 N N . ASP B 1 215 ? 13.219 -11.203 -20.422 1 98.38 215 ASP B N 1
ATOM 4338 C CA . ASP B 1 215 ? 12.414 -12.234 -21.078 1 98.38 215 ASP B CA 1
ATOM 4339 C C . ASP B 1 215 ? 11.727 -13.125 -20.031 1 98.38 215 ASP B C 1
ATOM 4341 O O . ASP B 1 215 ? 11.023 -14.07 -20.391 1 98.38 215 ASP B O 1
ATOM 4345 N N . VAL B 1 216 ? 11.914 -12.828 -18.719 1 98.69 216 VAL B N 1
ATOM 4346 C CA . VAL B 1 216 ? 11.203 -13.57 -17.688 1 98.69 216 VAL B CA 1
ATOM 4347 C C . VAL B 1 216 ? 9.781 -13.023 -17.547 1 98.69 216 VAL B C 1
ATOM 4349 O O . VAL B 1 216 ? 9.586 -11.805 -17.469 1 98.69 216 VAL B O 1
ATOM 4352 N N . ASN B 1 217 ? 8.773 -13.852 -17.578 1 98.5 217 ASN B N 1
ATO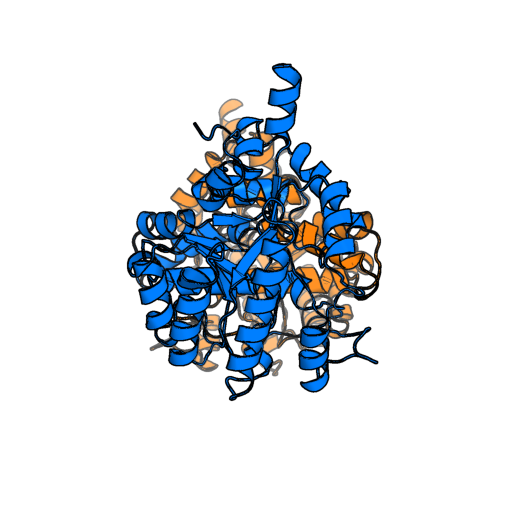M 4353 C CA . ASN B 1 217 ? 7.426 -13.438 -17.219 1 98.5 217 ASN B CA 1
ATOM 4354 C C . ASN B 1 217 ? 7.199 -13.531 -15.711 1 98.5 217 ASN B C 1
ATOM 4356 O O . ASN B 1 217 ? 7.215 -14.625 -15.141 1 98.5 217 ASN B O 1
ATOM 4360 N N . ILE B 1 218 ? 6.98 -12.453 -15.078 1 98.88 218 ILE B N 1
ATOM 4361 C CA . ILE B 1 218 ? 6.879 -12.453 -13.625 1 98.88 218 ILE B CA 1
ATOM 4362 C C . ILE B 1 218 ? 5.457 -12.094 -13.211 1 98.88 218 ILE B C 1
ATOM 4364 O O . ILE B 1 218 ? 4.922 -11.062 -13.633 1 98.88 218 ILE B O 1
ATOM 4368 N N . ILE B 1 219 ? 4.809 -12.914 -12.398 1 98.94 219 ILE B N 1
ATOM 4369 C CA . ILE B 1 219 ? 3.512 -12.672 -11.773 1 98.94 219 ILE B CA 1
ATOM 4370 C C . ILE B 1 219 ? 3.709 -12.305 -10.305 1 98.94 219 ILE B C 1
ATOM 4372 O O . ILE B 1 219 ? 4.191 -13.125 -9.516 1 98.94 219 ILE B O 1
ATOM 4376 N N . TRP B 1 220 ? 3.406 -11.109 -9.93 1 98.94 220 TRP B N 1
ATOM 4377 C CA . TRP B 1 220 ? 3.426 -10.68 -8.539 1 98.94 220 TRP B CA 1
ATOM 4378 C C . TRP B 1 220 ? 2.062 -10.883 -7.887 1 98.94 220 TRP B C 1
ATOM 4380 O O . TRP B 1 220 ? 1.042 -10.43 -8.414 1 98.94 220 TRP B O 1
ATOM 4390 N N . SER B 1 221 ? 2.02 -11.5 -6.746 1 98.56 221 SER B N 1
ATOM 4391 C CA . SER B 1 221 ? 0.772 -11.914 -6.113 1 98.56 221 SER B CA 1
ATOM 4392 C C . SER B 1 221 ? 0.09 -10.742 -5.418 1 98.56 221 SER B C 1
ATOM 4394 O O . SER B 1 221 ? 0.721 -9.711 -5.164 1 98.56 221 SER B O 1
ATOM 4396 N N . HIS B 1 222 ? -1.18 -10.875 -5.141 1 98.19 222 HIS B N 1
ATOM 4397 C CA . HIS B 1 222 ? -2.002 -9.938 -4.383 1 98.19 222 HIS B CA 1
ATOM 4398 C C . HIS B 1 222 ? -1.934 -8.531 -4.977 1 98.19 222 HIS B C 1
ATOM 4400 O O . HIS B 1 222 ? -1.707 -7.562 -4.254 1 98.19 222 HIS B O 1
ATOM 4406 N N . ALA B 1 223 ? -1.956 -8.516 -6.305 1 98.31 223 ALA B N 1
ATOM 4407 C CA . ALA B 1 223 ? -1.954 -7.273 -7.062 1 98.31 223 ALA B CA 1
ATOM 4408 C C . ALA B 1 223 ? -0.666 -6.488 -6.828 1 98.31 223 ALA B C 1
ATOM 4410 O O . ALA B 1 223 ? -0.672 -5.254 -6.828 1 98.31 223 ALA B O 1
ATOM 4411 N N . GLY B 1 224 ? 0.41 -7.18 -6.527 1 98.62 224 GLY B N 1
ATOM 4412 C CA . GLY B 1 224 ? 1.678 -6.508 -6.293 1 98.62 224 GLY B CA 1
ATOM 4413 C C . GLY B 1 224 ? 1.759 -5.844 -4.934 1 98.62 224 GLY B C 1
ATOM 4414 O O . GLY B 1 224 ? 2.588 -4.957 -4.715 1 98.62 224 GLY B O 1
ATOM 4415 N N . GLY B 1 225 ? 0.863 -6.211 -4.031 1 98.44 225 GLY B N 1
ATOM 4416 C CA . GLY B 1 225 ? 0.844 -5.605 -2.709 1 98.44 225 GLY B CA 1
ATOM 4417 C C . GLY B 1 225 ? 0.225 -4.219 -2.697 1 98.44 225 GLY B C 1
ATOM 4418 O O . GLY B 1 225 ? -1 -4.082 -2.695 1 98.44 225 GLY B O 1
ATOM 4419 N N . ALA B 1 226 ? 1.11 -3.209 -2.754 1 98.56 226 ALA B N 1
ATOM 4420 C CA . ALA B 1 226 ? 0.649 -1.824 -2.686 1 98.56 226 ALA B CA 1
ATOM 4421 C C . ALA B 1 226 ? 0.912 -1.093 -3.998 1 98.56 226 ALA B C 1
ATOM 4423 O O . ALA B 1 226 ? 0.95 0.139 -4.035 1 98.56 226 ALA B O 1
ATOM 4424 N N . MET B 1 227 ? 1.038 -1.781 -5.062 1 98.56 227 MET B N 1
ATOM 4425 C CA . MET B 1 227 ? 1.445 -1.172 -6.324 1 98.56 227 MET B CA 1
ATOM 4426 C C . MET B 1 227 ? 0.363 -0.237 -6.852 1 98.56 227 MET B C 1
ATOM 4428 O O . MET B 1 227 ? 0.666 0.777 -7.484 1 98.56 227 MET B O 1
ATOM 4432 N N . GLY B 1 228 ? -0.91 -0.578 -6.586 1 97.81 228 GLY B N 1
ATOM 4433 C CA . GLY B 1 228 ? -1.969 0.334 -6.988 1 97.81 228 GLY B CA 1
ATOM 4434 C C . GLY B 1 228 ? -1.853 1.703 -6.348 1 97.81 228 GLY B C 1
ATOM 4435 O O . GLY B 1 228 ? -2.232 2.711 -6.945 1 97.81 228 GLY B O 1
ATOM 4436 N N . SER B 1 229 ? -1.233 1.76 -5.18 1 98.19 229 SER B N 1
ATOM 4437 C CA . SER B 1 229 ? -1.122 2.994 -4.41 1 98.19 229 SER B CA 1
ATOM 4438 C C . SER B 1 229 ? 0.259 3.623 -4.57 1 98.19 229 SER B C 1
ATOM 4440 O O . SER B 1 229 ? 0.411 4.84 -4.449 1 98.19 229 SER B O 1
ATOM 4442 N N . LEU B 1 230 ? 1.284 2.787 -4.918 1 98.06 230 LEU B N 1
ATOM 4443 C CA . LEU B 1 230 ? 2.635 3.305 -4.727 1 98.06 230 LEU B CA 1
ATOM 4444 C C . LEU B 1 230 ? 3.484 3.074 -5.973 1 98.06 230 LEU B C 1
ATOM 4446 O O . LEU B 1 230 ? 4.633 3.516 -6.035 1 98.06 230 LEU B O 1
ATOM 4450 N N . GLY B 1 231 ? 2.943 2.369 -6.984 1 98 231 GLY B N 1
ATOM 4451 C CA . GLY B 1 231 ? 3.734 2.033 -8.156 1 98 231 GLY B CA 1
ATOM 4452 C C . GLY B 1 231 ? 4.309 3.248 -8.859 1 98 231 GLY B C 1
ATOM 4453 O O . GLY B 1 231 ? 5.492 3.277 -9.195 1 98 231 GLY B O 1
ATOM 4454 N N . ASP B 1 232 ? 3.5 4.285 -9.062 1 96.5 232 ASP B N 1
ATOM 4455 C CA . ASP B 1 232 ? 3.945 5.512 -9.719 1 96.5 232 ASP B CA 1
ATOM 4456 C C . ASP B 1 232 ? 4.957 6.262 -8.859 1 96.5 232 ASP B C 1
ATOM 4458 O O . ASP B 1 232 ? 5.93 6.816 -9.367 1 96.5 232 ASP B O 1
ATOM 4462 N N . ARG B 1 233 ? 4.691 6.297 -7.57 1 94.69 233 ARG B N 1
ATOM 4463 C CA . ARG B 1 233 ? 5.633 6.906 -6.637 1 94.69 233 ARG B CA 1
ATOM 4464 C C . ARG B 1 233 ? 7.004 6.25 -6.734 1 94.69 233 ARG B C 1
ATOM 4466 O O . ARG B 1 233 ? 8.031 6.941 -6.75 1 94.69 233 ARG B O 1
ATOM 4473 N N . LEU B 1 234 ? 7.02 4.922 -6.793 1 96.38 234 LEU B N 1
ATOM 4474 C CA . LEU B 1 234 ? 8.266 4.18 -6.93 1 96.38 234 LEU B CA 1
ATOM 4475 C C . LEU B 1 234 ? 9.023 4.621 -8.18 1 96.38 234 LEU B C 1
ATOM 4477 O O . LEU B 1 234 ? 10.227 4.898 -8.117 1 96.38 234 LEU B O 1
ATOM 4481 N N . ALA B 1 235 ? 8.32 4.695 -9.273 1 96.81 235 ALA B N 1
ATOM 4482 C CA . ALA B 1 235 ? 8.93 5.078 -10.539 1 96.81 235 ALA B CA 1
ATOM 4483 C C . ALA B 1 235 ? 9.5 6.492 -10.477 1 96.81 235 ALA B C 1
ATOM 4485 O O . ALA B 1 235 ? 10.633 6.73 -10.898 1 96.81 235 ALA B O 1
ATOM 4486 N N . VAL B 1 236 ? 8.75 7.426 -9.875 1 94.88 236 VAL B N 1
ATOM 4487 C CA . VAL B 1 236 ? 9.172 8.82 -9.773 1 94.88 236 VAL B CA 1
ATOM 4488 C C . VAL B 1 236 ? 10.414 8.922 -8.898 1 94.88 236 VAL B C 1
ATOM 4490 O O . VAL B 1 236 ? 11.344 9.672 -9.211 1 94.88 236 VAL B O 1
ATOM 4493 N N . GLN B 1 237 ? 10.445 8.148 -7.859 1 95.31 237 GLN B N 1
ATOM 4494 C CA . GLN B 1 237 ? 11.555 8.219 -6.918 1 95.31 237 GLN B CA 1
ATOM 4495 C C . GLN B 1 237 ? 12.859 7.773 -7.574 1 95.31 237 GLN B C 1
ATOM 4497 O O . GLN B 1 237 ? 13.938 8.281 -7.238 1 95.31 237 GLN B O 1
ATOM 4502 N N . THR B 1 238 ? 12.812 6.871 -8.555 1 96.19 238 THR B N 1
ATOM 4503 C CA . THR B 1 238 ? 14.016 6.426 -9.25 1 96.19 238 THR B CA 1
ATOM 4504 C C . THR B 1 238 ? 14.656 7.578 -10.023 1 96.19 238 THR B C 1
ATOM 4506 O O . THR B 1 238 ? 15.836 7.516 -10.383 1 96.19 238 THR B O 1
ATOM 4509 N N . THR B 1 239 ? 13.883 8.625 -10.352 1 94.75 239 THR B N 1
ATOM 4510 C CA . THR B 1 239 ? 14.367 9.711 -11.203 1 94.75 239 THR B CA 1
ATOM 4511 C C . THR B 1 239 ? 15.211 10.695 -10.398 1 94.75 239 THR B C 1
ATOM 4513 O O . THR B 1 239 ? 15.945 11.508 -10.969 1 94.75 239 THR B O 1
ATOM 4516 N N . LEU B 1 240 ? 15.016 10.695 -9.062 1 93.94 240 LEU B N 1
ATOM 4517 C CA . LEU B 1 240 ? 15.805 11.602 -8.227 1 93.94 240 LEU B CA 1
ATOM 4518 C C . LEU B 1 240 ? 17.281 11.242 -8.281 1 93.94 240 LEU B C 1
ATOM 4520 O O . LEU B 1 240 ? 17.641 10.062 -8.258 1 93.94 240 LEU B O 1
ATOM 4524 N N . PRO B 1 241 ? 18.156 12.234 -8.289 1 93.19 241 PRO B N 1
ATOM 4525 C CA . PRO B 1 241 ? 19.594 11.961 -8.367 1 93.19 241 PRO B CA 1
ATOM 4526 C C . PRO B 1 241 ? 20.078 11.086 -7.215 1 93.19 241 PRO B C 1
ATOM 4528 O O . PRO B 1 241 ? 20.891 10.172 -7.43 1 93.19 241 PRO B O 1
ATOM 4531 N N . ILE B 1 242 ? 19.562 11.203 -6.074 1 90.31 242 ILE B N 1
ATOM 4532 C CA . ILE B 1 242 ? 20.016 10.469 -4.898 1 90.31 242 ILE B CA 1
ATOM 4533 C C . ILE B 1 242 ? 19.625 9 -5.027 1 90.31 242 ILE B C 1
ATOM 4535 O O . ILE B 1 242 ? 20.219 8.141 -4.375 1 90.31 242 ILE B O 1
ATOM 4539 N N . HIS B 1 243 ? 18.641 8.695 -5.918 1 94.81 243 HIS B N 1
ATOM 4540 C CA . HIS B 1 243 ? 18.156 7.332 -6.086 1 94.81 243 HIS B CA 1
ATOM 4541 C C . HIS B 1 243 ? 18.578 6.762 -7.434 1 94.81 243 HIS B C 1
ATOM 4543 O O . HIS B 1 243 ? 18.078 5.719 -7.855 1 94.81 243 HIS B O 1
ATOM 4549 N N . GLY B 1 244 ? 19.391 7.457 -8.195 1 93.62 244 GLY B N 1
ATOM 4550 C CA . GLY B 1 244 ? 20 6.918 -9.398 1 93.62 244 GLY B CA 1
ATOM 4551 C C . GLY B 1 244 ? 19.719 7.754 -10.633 1 93.62 244 GLY B C 1
ATOM 4552 O O . GLY B 1 244 ? 20.391 7.609 -11.656 1 93.62 244 GLY B O 1
ATOM 4553 N N . GLY B 1 245 ? 18.688 8.711 -10.555 1 95.62 245 GLY B N 1
ATOM 4554 C CA . GLY B 1 245 ? 18.438 9.609 -11.664 1 95.62 245 GLY B CA 1
ATOM 4555 C C . GLY B 1 245 ? 18 8.891 -12.93 1 95.62 245 GLY B C 1
ATOM 4556 O O . GLY B 1 245 ? 18.5 9.18 -14.016 1 95.62 245 GLY B O 1
ATOM 4557 N N . ARG B 1 246 ? 17.062 7.93 -12.812 1 95.94 246 ARG B N 1
ATOM 4558 C CA . ARG B 1 246 ? 16.609 7.109 -13.938 1 95.94 246 ARG B CA 1
ATOM 4559 C C . ARG B 1 246 ? 15.57 7.84 -14.773 1 95.94 246 ARG B C 1
ATOM 4561 O O . ARG B 1 246 ? 15.031 8.859 -14.344 1 95.94 246 ARG B O 1
ATOM 4568 N N . ASP B 1 247 ? 15.344 7.285 -15.992 1 96.94 247 ASP B N 1
ATOM 4569 C CA . ASP B 1 247 ? 14.266 7.777 -16.844 1 96.94 247 ASP B CA 1
ATOM 4570 C C . ASP B 1 247 ? 12.906 7.305 -16.344 1 96.94 247 ASP B C 1
ATOM 4572 O O . ASP B 1 247 ? 12.703 6.113 -16.109 1 96.94 247 ASP B O 1
ATOM 4576 N N . LEU B 1 248 ? 12 8.234 -16.172 1 95.88 248 LEU B N 1
ATOM 4577 C CA . LEU B 1 248 ? 10.688 7.926 -15.625 1 95.88 248 LEU B CA 1
ATOM 4578 C C . LEU B 1 248 ? 9.953 6.91 -16.5 1 95.88 248 LEU B C 1
ATOM 4580 O O . LEU B 1 248 ? 9.383 5.945 -15.992 1 95.88 248 LEU B O 1
ATOM 4584 N N . ASN B 1 249 ? 9.969 7.102 -17.797 1 96.88 249 ASN B N 1
ATOM 4585 C CA . ASN B 1 249 ? 9.258 6.211 -18.703 1 96.88 249 ASN B CA 1
ATOM 4586 C C . ASN B 1 249 ? 9.828 4.797 -18.672 1 96.88 249 ASN B C 1
ATOM 4588 O O . ASN B 1 249 ? 9.078 3.818 -18.75 1 96.88 249 ASN B O 1
ATOM 4592 N N . ALA B 1 250 ? 11.117 4.707 -18.562 1 97.69 250 ALA B N 1
ATOM 4593 C CA . ALA B 1 250 ? 11.758 3.395 -18.469 1 97.69 250 ALA B CA 1
ATOM 4594 C C . ALA B 1 250 ? 11.352 2.68 -17.188 1 97.69 250 ALA B C 1
ATOM 4596 O O . ALA B 1 250 ? 11.086 1.474 -17.188 1 97.69 250 ALA B O 1
ATOM 4597 N N . SER B 1 251 ? 11.328 3.432 -16.078 1 98 251 SER B N 1
ATOM 4598 C CA . SER B 1 251 ? 10.938 2.857 -14.797 1 98 251 SER B CA 1
ATOM 4599 C C . SER B 1 251 ? 9.484 2.395 -14.82 1 98 251 SER B C 1
ATOM 4601 O O . SER B 1 251 ? 9.172 1.297 -14.359 1 98 251 SER B O 1
ATOM 4603 N N . LEU B 1 252 ? 8.625 3.201 -15.359 1 97.75 252 LEU B N 1
ATOM 4604 C CA . LEU B 1 252 ? 7.215 2.842 -15.453 1 97.75 252 LEU B CA 1
ATOM 4605 C C . LEU B 1 252 ? 7.02 1.636 -16.375 1 97.75 252 LEU B C 1
ATOM 4607 O O . LEU B 1 252 ? 6.23 0.74 -16.062 1 97.75 252 LEU B O 1
ATOM 4611 N N . ALA B 1 253 ? 7.762 1.651 -17.484 1 98.06 253 ALA B N 1
ATOM 4612 C CA . ALA B 1 253 ? 7.664 0.538 -18.422 1 98.06 253 ALA B CA 1
ATOM 4613 C C . ALA B 1 253 ? 8.062 -0.777 -17.766 1 98.06 253 ALA B C 1
ATOM 4615 O O . ALA B 1 253 ? 7.441 -1.814 -18 1 98.06 253 ALA B O 1
ATOM 4616 N N . ALA B 1 254 ? 9.055 -0.732 -16.953 1 98.25 254 ALA B N 1
ATOM 4617 C CA . ALA B 1 254 ? 9.484 -1.932 -16.234 1 98.25 254 ALA B CA 1
ATOM 4618 C C . ALA B 1 254 ? 8.383 -2.447 -15.32 1 98.25 254 ALA B C 1
ATOM 4620 O O . ALA B 1 254 ? 8.047 -3.633 -15.352 1 98.25 254 ALA B O 1
ATOM 4621 N N . LEU B 1 255 ? 7.805 -1.575 -14.539 1 98.56 255 LEU B N 1
ATOM 4622 C CA . LEU B 1 255 ? 6.777 -1.959 -13.578 1 98.56 255 LEU B CA 1
ATOM 4623 C C . LEU B 1 255 ? 5.531 -2.473 -14.289 1 98.56 255 LEU B C 1
ATOM 4625 O O . LEU B 1 255 ? 4.863 -3.387 -13.797 1 98.56 255 LEU B O 1
ATOM 4629 N N . LYS B 1 256 ? 5.238 -1.938 -15.398 1 97.44 256 LYS B N 1
ATOM 4630 C CA . LYS B 1 256 ? 4.008 -2.258 -16.125 1 97.44 256 LYS B CA 1
ATOM 4631 C C . LYS B 1 256 ? 4.191 -3.488 -17 1 97.44 256 LYS B C 1
ATOM 4633 O O . LYS B 1 256 ? 3.23 -3.99 -17.594 1 97.44 256 LYS B O 1
ATOM 4638 N N . SER B 1 257 ? 5.41 -3.957 -17.078 1 98 257 SER B N 1
ATOM 4639 C CA . SER B 1 257 ? 5.699 -5.148 -17.875 1 98 257 SER B CA 1
ATOM 4640 C C . SER B 1 257 ? 5.414 -6.422 -17.078 1 98 257 SER B C 1
ATOM 4642 O O . SER B 1 257 ? 5.383 -7.516 -17.641 1 98 257 SER B O 1
ATOM 4644 N N . PHE B 1 258 ? 5.172 -6.316 -15.812 1 98.69 258 PHE B N 1
ATOM 4645 C CA . PHE B 1 258 ? 4.895 -7.465 -14.961 1 98.69 258 PHE B CA 1
ATOM 4646 C C . PHE B 1 258 ? 3.416 -7.832 -15 1 98.69 258 PHE B C 1
ATOM 4648 O O . PHE B 1 258 ? 2.596 -7.062 -15.516 1 98.69 258 PHE B O 1
ATOM 4655 N N . TYR B 1 259 ? 3.088 -9.039 -14.539 1 98.88 259 TYR B N 1
ATOM 4656 C CA . TYR B 1 259 ? 1.716 -9.469 -14.297 1 98.88 259 TYR B CA 1
ATOM 4657 C C . TYR B 1 259 ? 1.387 -9.422 -12.805 1 98.88 259 TYR B C 1
ATOM 4659 O O . TYR B 1 259 ? 2.279 -9.531 -11.961 1 98.88 259 TYR B O 1
ATOM 4667 N N . TYR B 1 260 ? 0.106 -9.188 -12.531 1 98.88 260 TYR B N 1
ATOM 4668 C CA . TYR B 1 260 ? -0.414 -9.102 -11.172 1 98.88 260 TYR B CA 1
ATOM 4669 C C . TYR B 1 260 ? -1.677 -9.938 -11.016 1 98.88 260 TYR B C 1
ATOM 4671 O O . TYR B 1 260 ? -2.527 -9.961 -11.906 1 98.88 260 TYR B O 1
ATOM 4679 N N . ASP B 1 261 ? -1.793 -10.656 -9.945 1 98.62 261 ASP B N 1
ATOM 4680 C CA . ASP B 1 261 ? -3.023 -11.422 -9.789 1 98.62 261 ASP B CA 1
ATOM 4681 C C . ASP B 1 261 ? -3.982 -10.734 -8.82 1 98.62 261 ASP B C 1
ATOM 4683 O O . ASP B 1 261 ? -3.59 -9.82 -8.094 1 98.62 261 ASP B O 1
ATOM 4687 N N . THR B 1 262 ? -5.176 -11.195 -8.719 1 97.5 262 THR B N 1
ATOM 4688 C CA . THR B 1 262 ? -6.23 -10.508 -7.977 1 97.5 262 THR B CA 1
ATOM 4689 C C . THR B 1 262 ? -6.473 -11.195 -6.633 1 97.5 262 THR B C 1
ATOM 4691 O O . THR B 1 262 ? -7.555 -11.086 -6.059 1 97.5 262 THR B O 1
ATOM 4694 N N . ALA B 1 263 ? -5.488 -11.984 -6.195 1 96.75 263 ALA B N 1
ATOM 4695 C CA . ALA B 1 263 ? -5.699 -12.688 -4.934 1 96.75 263 ALA B CA 1
ATOM 4696 C C . ALA B 1 263 ? -5.977 -11.703 -3.799 1 96.75 263 ALA B C 1
ATOM 4698 O O . ALA B 1 263 ? -5.223 -10.75 -3.598 1 96.75 263 ALA B O 1
ATOM 4699 N N . VAL B 1 264 ? -7.074 -11.914 -3.111 1 92.5 264 VAL B N 1
ATOM 4700 C CA . VAL B 1 264 ? -7.496 -11.188 -1.919 1 92.5 264 VAL B CA 1
ATOM 4701 C C . VAL B 1 264 ? -7.84 -9.742 -2.287 1 92.5 264 VAL B C 1
ATOM 4703 O O . VAL B 1 264 ? -7.695 -8.836 -1.464 1 92.5 264 VAL B O 1
ATOM 4706 N N . GLN B 1 265 ? -8.102 -9.469 -3.559 1 93.25 265 GLN B N 1
ATOM 4707 C CA . GLN B 1 265 ? -8.734 -8.211 -3.955 1 93.25 265 GLN B CA 1
ATOM 4708 C C . GLN B 1 265 ? -10.25 -8.297 -3.828 1 93.25 265 GLN B C 1
ATOM 4710 O O . GLN B 1 265 ? -10.891 -9.125 -4.484 1 93.25 265 GLN B O 1
ATOM 4715 N N . MET B 1 266 ? -10.844 -7.406 -3.027 1 91.62 266 MET B N 1
ATOM 4716 C CA . MET B 1 266 ? -12.227 -7.645 -2.646 1 91.62 266 MET B CA 1
ATOM 4717 C C . MET B 1 266 ? -13.055 -6.367 -2.766 1 91.62 266 MET B C 1
ATOM 4719 O O . MET B 1 266 ? -14.172 -6.297 -2.258 1 91.62 266 MET B O 1
ATOM 4723 N N . SER B 1 267 ? -12.477 -5.285 -3.334 1 95.38 267 SER B N 1
ATOM 4724 C CA . SER B 1 267 ? -13.203 -4.02 -3.344 1 95.38 267 SER B CA 1
ATOM 4725 C C . SER B 1 267 ? -12.906 -3.223 -4.609 1 95.38 267 SER B C 1
ATOM 4727 O O . SER B 1 267 ? -11.898 -3.461 -5.277 1 95.38 267 SER B O 1
ATOM 4729 N N . ASP B 1 268 ? -13.828 -2.291 -4.844 1 97.12 268 ASP B N 1
ATOM 4730 C CA . ASP B 1 268 ? -13.672 -1.399 -5.988 1 97.12 268 ASP B CA 1
ATOM 4731 C C . ASP B 1 268 ? -12.359 -0.627 -5.918 1 97.12 268 ASP B C 1
ATOM 4733 O O . ASP B 1 268 ? -11.695 -0.424 -6.934 1 97.12 268 ASP B O 1
ATOM 4737 N N . ALA B 1 269 ? -11.977 -0.227 -4.754 1 97.56 269 ALA B N 1
ATOM 4738 C CA . ALA B 1 269 ? -10.75 0.551 -4.574 1 97.56 269 ALA B CA 1
ATOM 4739 C C . ALA B 1 269 ? -9.531 -0.228 -5.059 1 97.56 269 ALA B C 1
ATOM 4741 O O . ALA B 1 269 ? -8.672 0.321 -5.754 1 97.56 269 ALA B O 1
ATOM 4742 N N . GLN B 1 270 ? -9.484 -1.46 -4.711 1 97.5 270 GLN B N 1
ATOM 4743 C CA . GLN B 1 270 ? -8.359 -2.312 -5.082 1 97.5 270 GLN B CA 1
ATOM 4744 C C . GLN B 1 270 ? -8.336 -2.564 -6.59 1 97.5 270 GLN B C 1
ATOM 4746 O O . GLN B 1 270 ? -7.293 -2.428 -7.23 1 97.5 270 GLN B O 1
ATOM 4751 N N . PHE B 1 271 ? -9.539 -2.871 -7.156 1 98.38 271 PHE B N 1
ATOM 4752 C CA . PHE B 1 271 ? -9.633 -3.111 -8.594 1 98.38 271 PHE B CA 1
ATOM 4753 C C . PHE B 1 271 ? -9.297 -1.849 -9.375 1 98.38 271 PHE B C 1
ATOM 4755 O O . PHE B 1 271 ? -8.578 -1.904 -10.375 1 98.38 271 PHE B O 1
ATOM 4762 N N . ALA B 1 272 ? -9.766 -0.692 -8.906 1 98.25 272 ALA B N 1
ATOM 4763 C CA . ALA B 1 272 ? -9.516 0.577 -9.578 1 98.25 272 ALA B CA 1
ATOM 4764 C C . ALA B 1 272 ? -8.023 0.888 -9.625 1 98.25 272 ALA B C 1
ATOM 4766 O O . ALA B 1 272 ? -7.484 1.226 -10.68 1 98.25 272 ALA B O 1
ATOM 4767 N N . GLY B 1 273 ? -7.371 0.713 -8.5 1 97.88 273 GLY B N 1
ATOM 4768 C CA . GLY B 1 273 ? -5.953 1.023 -8.406 1 97.88 273 GLY B CA 1
ATOM 4769 C C . GLY B 1 273 ? -5.098 0.186 -9.336 1 97.88 273 GLY B C 1
ATOM 4770 O O . GLY B 1 273 ? -4.293 0.724 -10.102 1 97.88 273 GLY B O 1
ATOM 4771 N N . ILE B 1 274 ? -5.301 -1.114 -9.32 1 98.19 274 ILE B N 1
ATOM 4772 C CA . ILE B 1 274 ? -4.41 -1.993 -10.07 1 98.19 274 ILE B CA 1
ATOM 4773 C C . ILE B 1 274 ? -4.754 -1.922 -11.555 1 98.19 274 ILE B C 1
ATOM 4775 O O . ILE B 1 274 ? -3.867 -2.023 -12.406 1 98.19 274 ILE B O 1
ATOM 4779 N N . LYS B 1 275 ? -6.078 -1.727 -11.906 1 98.31 275 LYS B N 1
ATOM 4780 C CA . LYS B 1 275 ? -6.465 -1.587 -13.305 1 98.31 275 LYS B CA 1
ATOM 4781 C C . LYS B 1 275 ? -5.844 -0.338 -13.922 1 98.31 275 LYS B C 1
ATOM 4783 O O . LYS B 1 275 ? -5.316 -0.387 -15.039 1 98.31 275 LYS B O 1
ATOM 4788 N N . GLU B 1 276 ? -5.891 0.752 -13.188 1 97.69 276 GLU B N 1
ATOM 4789 C CA . GLU B 1 276 ? -5.316 1.999 -13.688 1 97.69 276 GLU B CA 1
ATOM 4790 C C . GLU B 1 276 ? -3.797 1.906 -13.781 1 97.69 276 GLU B C 1
ATOM 4792 O O . GLU B 1 276 ? -3.189 2.504 -14.672 1 97.69 276 GLU B O 1
ATOM 4797 N N . PHE B 1 277 ? -3.197 1.159 -12.938 1 98.06 277 PHE B N 1
ATOM 4798 C CA . PHE B 1 277 ? -1.742 1.077 -12.891 1 98.06 277 PHE B CA 1
ATOM 4799 C C . PHE B 1 277 ? -1.211 0.158 -13.977 1 98.06 277 PHE B C 1
ATOM 4801 O O . PHE B 1 277 ? -0.327 0.543 -14.75 1 98.06 277 PHE B O 1
ATOM 4808 N N . ALA B 1 278 ? -1.734 -1.088 -14.07 1 97.62 278 ALA B N 1
ATOM 4809 C CA . ALA B 1 278 ? -1.122 -2.137 -14.883 1 97.62 278 ALA B CA 1
ATOM 4810 C C . ALA B 1 278 ? -1.914 -2.371 -16.172 1 97.62 278 ALA B C 1
ATOM 4812 O O . ALA B 1 278 ? -1.367 -2.852 -17.156 1 97.62 278 ALA B O 1
ATOM 4813 N N . GLY B 1 279 ? -3.238 -2.047 -16.141 1 98 279 GLY B N 1
ATOM 4814 C CA . GLY B 1 279 ? -4.102 -2.396 -17.25 1 98 279 GLY B CA 1
ATOM 4815 C C . GLY B 1 279 ? -4.621 -3.82 -17.188 1 98 279 GLY B C 1
ATOM 4816 O O . GLY B 1 279 ? -3.945 -4.707 -16.656 1 98 279 GLY B O 1
ATOM 4817 N N . ALA B 1 280 ? -5.734 -4.055 -17.781 1 98.19 280 ALA B N 1
ATOM 4818 C CA . ALA B 1 280 ? -6.414 -5.348 -17.703 1 98.19 280 ALA B CA 1
ATOM 4819 C C . ALA B 1 280 ? -5.602 -6.441 -18.375 1 98.19 280 ALA B C 1
ATOM 4821 O O . ALA B 1 280 ? -5.715 -7.617 -18.031 1 98.19 280 ALA B O 1
ATOM 4822 N N . ASP B 1 281 ? -4.711 -6.066 -19.312 1 98.38 281 ASP B N 1
ATOM 4823 C CA . ASP B 1 281 ? -3.922 -7.027 -20.078 1 98.38 281 ASP B CA 1
ATOM 4824 C C . ASP B 1 281 ? -2.857 -7.684 -19.203 1 98.38 281 ASP B C 1
ATOM 4826 O O . ASP B 1 281 ? -2.275 -8.703 -19.578 1 98.38 281 ASP B O 1
ATOM 4830 N N . ARG B 1 282 ? -2.67 -7.07 -18 1 98.69 282 ARG B N 1
ATOM 4831 C CA . ARG B 1 282 ? -1.579 -7.539 -17.156 1 98.69 282 ARG B CA 1
ATOM 4832 C C . ARG B 1 282 ? -2.111 -8.117 -15.844 1 98.69 282 ARG B C 1
ATOM 4834 O O . ARG B 1 282 ? -1.341 -8.398 -14.93 1 98.69 282 ARG B O 1
ATOM 4841 N N . ILE B 1 283 ? -3.393 -8.312 -15.727 1 98.81 283 ILE B N 1
ATOM 4842 C CA . ILE B 1 283 ? -4.008 -8.797 -14.492 1 98.81 283 ILE B CA 1
ATOM 4843 C C . ILE B 1 283 ? -4.504 -10.227 -14.688 1 98.81 283 ILE B C 1
ATOM 4845 O O . ILE B 1 283 ? -5.086 -10.555 -15.727 1 98.81 283 ILE B O 1
ATOM 4849 N N . LEU B 1 284 ? -4.203 -11.094 -13.766 1 98.81 284 LEU B N 1
ATOM 4850 C CA . LEU B 1 284 ? -4.602 -12.5 -13.75 1 98.81 284 LEU B CA 1
ATOM 4851 C C . LEU B 1 284 ? -5.492 -12.805 -12.555 1 98.81 284 LEU B C 1
ATOM 4853 O O . LEU B 1 284 ? -5.43 -12.109 -11.539 1 98.81 284 LEU B O 1
ATOM 4857 N N . THR B 1 285 ? -6.285 -13.844 -12.672 1 97.94 285 THR B N 1
ATOM 4858 C CA . THR B 1 285 ? -7.105 -14.305 -11.555 1 97.94 285 THR B CA 1
ATOM 4859 C C . THR B 1 285 ? -6.285 -15.164 -10.602 1 97.94 285 THR B C 1
ATOM 4861 O O . THR B 1 285 ? -5.594 -16.094 -11.023 1 97.94 285 THR B O 1
ATOM 4864 N N . GLY B 1 286 ? -6.32 -14.812 -9.367 1 97.75 286 GLY B N 1
ATOM 4865 C CA . GLY B 1 286 ? -5.789 -15.617 -8.273 1 97.75 286 GLY B CA 1
ATOM 4866 C C . GLY B 1 286 ? -6.695 -15.641 -7.059 1 97.75 286 GLY B C 1
ATOM 4867 O O . GLY B 1 286 ? -7.301 -14.633 -6.703 1 97.75 286 GLY B O 1
ATOM 4868 N N . SER B 1 287 ? -6.805 -16.781 -6.375 1 96.69 287 SER B N 1
ATOM 4869 C CA . SER B 1 287 ? -7.727 -16.875 -5.246 1 96.69 287 SER B CA 1
ATOM 4870 C C . SER B 1 287 ? -6.98 -16.891 -3.918 1 96.69 287 SER B C 1
ATOM 4872 O O . SER B 1 287 ? -7.512 -16.453 -2.895 1 96.69 287 SER B O 1
ATOM 4874 N N . ASP B 1 288 ? -5.789 -17.406 -3.891 1 97.06 288 ASP B N 1
ATOM 4875 C CA . ASP B 1 288 ? -5.031 -17.656 -2.668 1 97.06 288 ASP B CA 1
ATOM 4876 C C . ASP B 1 288 ? -5.695 -18.75 -1.82 1 97.06 288 ASP B C 1
ATOM 4878 O O . ASP B 1 288 ? -5.492 -18.797 -0.606 1 97.06 288 ASP B O 1
ATOM 4882 N N . TYR B 1 289 ? -6.5 -19.594 -2.424 1 96.31 289 TYR B N 1
ATOM 4883 C CA . TYR B 1 289 ? -7.16 -20.688 -1.735 1 96.31 289 TYR B CA 1
ATOM 4884 C C . TYR B 1 289 ? -6.16 -21.766 -1.341 1 96.31 289 TYR B C 1
ATOM 4886 O O . TYR B 1 289 ? -5.219 -22.047 -2.086 1 96.31 289 TYR B O 1
ATOM 4894 N N . PRO B 1 290 ? -6.312 -22.328 -0.146 1 95.94 290 PRO B N 1
ATOM 4895 C CA . PRO B 1 290 ? -7.414 -22.188 0.808 1 95.94 290 PRO B CA 1
ATOM 4896 C C . PRO B 1 290 ? -7.121 -21.156 1.905 1 95.94 290 PRO B C 1
ATOM 4898 O O . PRO B 1 290 ? -7.828 -21.109 2.916 1 95.94 290 PRO B O 1
ATOM 4901 N N . TYR B 1 291 ? -6.078 -20.375 1.74 1 94.25 291 TYR B N 1
ATOM 4902 C CA . TYR B 1 291 ? -5.797 -19.359 2.746 1 94.25 291 TYR B CA 1
ATOM 4903 C C . TYR B 1 291 ? -6.879 -18.297 2.75 1 94.25 291 TYR B C 1
ATOM 4905 O O . TYR B 1 291 ? -7.203 -17.734 3.803 1 94.25 291 TYR B O 1
ATOM 4913 N N . LEU B 1 292 ? -7.324 -17.906 1.606 1 91.31 292 LEU B N 1
ATOM 4914 C CA . LEU B 1 292 ? -8.664 -17.344 1.585 1 91.31 292 LEU B CA 1
ATOM 4915 C C . LEU B 1 292 ? -9.719 -18.422 1.803 1 91.31 292 LEU B C 1
ATOM 4917 O O . LEU B 1 292 ? -9.93 -19.266 0.934 1 91.31 292 LEU B O 1
ATOM 4921 N N . PRO B 1 293 ? -10.344 -18.359 2.895 1 88.62 293 PRO B N 1
ATOM 4922 C CA . PRO B 1 293 ? -11.32 -19.406 3.146 1 88.62 293 PRO B CA 1
ATOM 4923 C C . PRO B 1 293 ? -12.414 -19.469 2.078 1 88.62 293 PRO B C 1
ATOM 4925 O O . PRO B 1 293 ? -12.852 -18.422 1.58 1 88.62 293 PRO B O 1
ATOM 4928 N N . GLY B 1 294 ? -12.844 -20.734 1.807 1 89.62 294 GLY B N 1
ATOM 4929 C CA . GLY B 1 294 ? -13.875 -20.953 0.8 1 89.62 294 GLY B CA 1
ATOM 4930 C C . GLY B 1 294 ? -15.117 -20.125 1.022 1 89.62 294 GLY B C 1
ATOM 4931 O O . GLY B 1 294 ? -15.773 -19.703 0.065 1 89.62 294 GLY B O 1
ATOM 4932 N N . SER B 1 295 ? -15.375 -19.766 2.254 1 89.06 295 SER B N 1
ATOM 4933 C CA . SER B 1 295 ? -16.578 -19.016 2.6 1 89.06 295 SER B CA 1
ATOM 4934 C C . SER B 1 295 ? -16.5 -17.578 2.096 1 89.06 295 SER B C 1
ATOM 4936 O O . SER B 1 295 ? -17.516 -16.891 1.981 1 89.06 295 SER B O 1
ATOM 4938 N N . PHE B 1 296 ? -15.289 -17.156 1.737 1 89.62 296 PHE B N 1
ATOM 4939 C CA . PHE B 1 296 ? -15.125 -15.781 1.274 1 89.62 296 PHE B CA 1
ATOM 4940 C C . PHE B 1 296 ? -15.125 -15.719 -0.248 1 89.62 296 PHE B C 1
ATOM 4942 O O . PHE B 1 296 ? -15.266 -14.641 -0.832 1 89.62 296 PHE B O 1
ATOM 4949 N N . VAL B 1 297 ? -15.023 -16.859 -0.93 1 90.75 297 VAL B N 1
ATOM 4950 C CA . VAL B 1 297 ? -14.805 -16.922 -2.371 1 90.75 297 VAL B CA 1
ATOM 4951 C C . VAL B 1 297 ? -16 -16.312 -3.096 1 90.75 297 VAL B C 1
ATOM 4953 O O . VAL B 1 297 ? -15.844 -15.477 -3.994 1 90.75 297 VAL B O 1
ATOM 4956 N N . PRO B 1 298 ? -17.266 -16.562 -2.646 1 90.69 298 PRO B N 1
ATOM 4957 C CA . PRO B 1 298 ? -18.406 -15.953 -3.338 1 90.69 298 PRO B CA 1
ATOM 4958 C C . PRO B 1 298 ? -18.406 -14.43 -3.242 1 90.69 298 PRO B C 1
ATOM 4960 O O . PRO B 1 298 ? -18.719 -13.75 -4.223 1 90.69 298 PRO B O 1
ATOM 4963 N N . ALA B 1 299 ? -18.047 -13.953 -2.088 1 90.56 299 ALA B N 1
ATOM 4964 C CA . ALA B 1 299 ? -18 -12.5 -1.914 1 90.56 299 ALA B CA 1
ATOM 4965 C C . ALA B 1 299 ? -16.938 -11.867 -2.803 1 90.56 299 ALA B C 1
ATOM 4967 O O . ALA B 1 299 ? -17.156 -10.789 -3.363 1 90.56 299 ALA B O 1
ATOM 4968 N N . VAL B 1 300 ? -15.82 -12.516 -2.916 1 91.44 300 VAL B N 1
ATOM 4969 C CA . VAL B 1 300 ? -14.727 -12.023 -3.742 1 91.44 300 VAL B CA 1
ATOM 4970 C C . VAL B 1 300 ? -15.141 -12.031 -5.211 1 91.44 300 VAL B C 1
ATOM 4972 O O . VAL B 1 300 ? -14.906 -11.062 -5.934 1 91.44 300 VAL B O 1
ATOM 4975 N N . GLN B 1 301 ? -15.742 -13.125 -5.625 1 91.69 301 GLN B N 1
ATOM 4976 C CA . GLN B 1 301 ? -16.188 -13.242 -7.008 1 91.69 301 GLN B CA 1
ATOM 4977 C C . GLN B 1 301 ? -17.266 -12.211 -7.328 1 91.69 301 GLN B C 1
ATOM 4979 O O . GLN B 1 301 ? -17.266 -11.609 -8.406 1 91.69 301 GLN B O 1
ATOM 4984 N N . LYS B 1 302 ? -18.156 -11.977 -6.375 1 93.88 302 LYS B N 1
ATOM 4985 C CA . LYS B 1 302 ? -19.188 -10.961 -6.566 1 93.88 302 LYS B CA 1
ATOM 4986 C C . LYS B 1 302 ? -18.578 -9.57 -6.707 1 93.88 302 LYS B C 1
ATOM 4988 O O . LYS B 1 302 ? -19.016 -8.781 -7.547 1 93.88 302 LYS B O 1
ATOM 4993 N N . ALA B 1 303 ? -17.578 -9.289 -5.891 1 94.5 303 ALA B N 1
ATOM 4994 C CA . ALA B 1 303 ? -16.906 -8 -5.969 1 94.5 303 ALA B CA 1
ATOM 4995 C C . ALA B 1 303 ? -16.266 -7.793 -7.34 1 94.5 303 ALA B C 1
ATOM 4997 O O . ALA B 1 303 ? -16.391 -6.715 -7.93 1 94.5 303 ALA B O 1
ATOM 4998 N N . PHE B 1 304 ? -15.656 -8.812 -7.812 1 95.62 304 PHE B N 1
ATOM 4999 C CA . PHE B 1 304 ? -15.016 -8.75 -9.117 1 95.62 304 PHE B CA 1
ATOM 5000 C C . PHE B 1 304 ? -16.047 -8.547 -10.219 1 95.62 304 PHE B C 1
ATOM 5002 O O . PHE B 1 304 ? -15.891 -7.672 -11.07 1 95.62 304 PHE B O 1
ATOM 5009 N N . ASP B 1 305 ? -17.109 -9.32 -10.172 1 94.69 305 ASP B N 1
ATOM 5010 C CA . ASP B 1 305 ? -18.141 -9.32 -11.211 1 94.69 305 ASP B CA 1
ATOM 5011 C C . ASP B 1 305 ? -18.906 -8.008 -11.219 1 94.69 305 ASP B C 1
ATOM 5013 O O . ASP B 1 305 ? -19.359 -7.547 -12.266 1 94.69 305 ASP B O 1
ATOM 5017 N N . SER B 1 306 ? -19 -7.371 -10.055 1 95.88 306 SER B N 1
ATOM 5018 C CA . SER B 1 306 ? -19.859 -6.203 -9.93 1 95.88 306 SER B CA 1
ATOM 5019 C C . SER B 1 306 ? -19.078 -4.914 -10.148 1 95.88 306 SER B C 1
ATOM 5021 O O . SER B 1 306 ? -19.656 -3.838 -10.281 1 95.88 306 SER B O 1
ATOM 5023 N N . TYR B 1 307 ? -17.781 -5.023 -10.148 1 97.19 307 TYR B N 1
ATOM 5024 C CA . TYR B 1 307 ? -17 -3.807 -10.328 1 97.19 307 TYR B CA 1
ATOM 5025 C C . TYR B 1 307 ? -17.266 -3.191 -11.695 1 97.19 307 TYR B C 1
ATOM 5027 O O . TYR B 1 307 ? -16.938 -3.793 -12.727 1 97.19 307 TYR B O 1
ATOM 5035 N N . ALA B 1 308 ? -17.703 -1.962 -11.758 1 96.81 308 ALA B N 1
ATOM 5036 C CA . ALA B 1 308 ? -18.172 -1.296 -12.977 1 96.81 308 ALA B CA 1
ATOM 5037 C C . ALA B 1 308 ? -16.984 -0.916 -13.867 1 96.81 308 ALA B C 1
ATOM 5039 O O . ALA B 1 308 ? -17.156 -0.688 -15.07 1 96.81 308 ALA B O 1
ATOM 5040 N N . GLY B 1 309 ? -15.82 -0.941 -13.289 1 96.81 309 GLY B N 1
ATOM 5041 C CA . GLY B 1 309 ? -14.656 -0.514 -14.055 1 96.81 309 GLY B CA 1
ATOM 5042 C C . GLY B 1 309 ? -14.141 -1.579 -15 1 96.81 309 GLY B C 1
ATOM 5043 O O . GLY B 1 309 ? -13.312 -1.296 -15.867 1 96.81 309 GLY B O 1
ATOM 5044 N N . PHE B 1 310 ? -14.633 -2.783 -14.898 1 97.31 310 PHE B N 1
ATOM 5045 C CA . PHE B 1 310 ? -14.297 -3.859 -15.82 1 97.31 310 PHE B CA 1
ATOM 5046 C C . PHE B 1 310 ? -15.422 -4.07 -16.828 1 97.31 310 PHE B C 1
ATOM 5048 O O . PHE B 1 310 ? -16.578 -4.285 -16.453 1 97.31 310 PHE B O 1
ATOM 5055 N N . ASP B 1 311 ? -15.117 -3.98 -18.094 1 97.38 311 ASP B N 1
ATOM 5056 C CA . ASP B 1 311 ? -16.078 -4.434 -19.094 1 97.38 311 ASP B CA 1
ATOM 5057 C C . ASP B 1 311 ? -15.938 -5.93 -19.359 1 97.38 311 ASP B C 1
ATOM 5059 O O . ASP B 1 311 ? -15.141 -6.605 -18.703 1 97.38 311 ASP B O 1
ATOM 5063 N N . ASP B 1 312 ? -16.703 -6.465 -20.219 1 96.06 312 ASP B N 1
ATOM 5064 C CA . ASP B 1 312 ? -16.719 -7.902 -20.469 1 96.06 312 ASP B CA 1
ATOM 5065 C C . ASP B 1 312 ? -15.367 -8.383 -21 1 96.06 312 ASP B C 1
ATOM 5067 O O . ASP B 1 312 ? -14.906 -9.469 -20.656 1 96.06 312 ASP B O 1
ATOM 5071 N N . ALA B 1 313 ? -14.828 -7.582 -21.859 1 96.75 313 ALA B N 1
ATOM 5072 C CA . ALA B 1 313 ? -13.516 -7.938 -22.406 1 96.75 313 ALA B CA 1
ATOM 5073 C C . ALA B 1 313 ? -12.461 -8 -21.312 1 96.75 313 ALA B C 1
ATOM 5075 O O . ALA B 1 313 ? -11.625 -8.906 -21.297 1 96.75 313 ALA B O 1
ATOM 5076 N N . ASP B 1 314 ? -12.5 -6.988 -20.375 1 97.62 314 ASP B N 1
ATOM 5077 C CA . ASP B 1 314 ? -11.586 -6.984 -19.25 1 97.62 314 ASP B CA 1
ATOM 5078 C C . ASP B 1 314 ? -11.742 -8.25 -18.406 1 97.62 314 ASP B C 1
ATOM 5080 O O . ASP B 1 314 ? -10.758 -8.875 -18.016 1 97.62 314 ASP B O 1
ATOM 5084 N N . ARG B 1 315 ? -12.953 -8.633 -18.125 1 97.25 315 ARG B N 1
ATOM 5085 C CA . ARG B 1 315 ? -13.234 -9.781 -17.281 1 97.25 315 ARG B CA 1
ATOM 5086 C C . ARG B 1 315 ? -12.758 -11.078 -17.938 1 97.25 315 ARG B C 1
ATOM 5088 O O . ARG B 1 315 ? -12.281 -11.984 -17.25 1 97.25 315 ARG B O 1
ATOM 5095 N N . GLU B 1 316 ? -12.852 -11.133 -19.25 1 96.44 316 GLU B N 1
ATOM 5096 C CA . GLU B 1 316 ? -12.344 -12.305 -19.953 1 96.44 316 GLU B CA 1
ATOM 5097 C C . GLU B 1 316 ? -10.82 -12.359 -19.922 1 96.44 316 GLU B C 1
ATOM 5099 O O . GLU B 1 316 ? -10.234 -13.422 -19.703 1 96.44 316 GLU B O 1
ATOM 5104 N N . LYS B 1 317 ? -10.195 -11.164 -20.172 1 97.69 317 LYS B N 1
ATOM 5105 C CA . LYS B 1 317 ? -8.742 -11.094 -20.094 1 97.69 317 LYS B CA 1
ATOM 5106 C C . LYS B 1 317 ? -8.242 -11.578 -18.734 1 97.69 317 LYS B C 1
ATOM 5108 O O . LYS B 1 317 ? -7.379 -12.461 -18.656 1 97.69 317 LYS B O 1
ATOM 5113 N N . ILE B 1 318 ? -8.859 -11.086 -17.703 1 98.19 318 ILE B N 1
ATOM 5114 C CA . ILE B 1 318 ? -8.438 -11.352 -16.328 1 98.19 318 ILE B CA 1
ATOM 5115 C C . ILE B 1 318 ? -8.789 -12.789 -15.953 1 98.19 318 ILE B C 1
ATOM 5117 O O . ILE B 1 318 ? -8.008 -13.477 -15.281 1 98.19 318 ILE B O 1
ATOM 5121 N N . GLY B 1 319 ? -9.875 -13.211 -16.469 1 97 319 GLY B N 1
ATOM 5122 C CA . GLY B 1 319 ? -10.367 -14.531 -16.125 1 97 319 GLY B CA 1
ATOM 5123 C C . GLY B 1 319 ? -9.547 -15.656 -16.719 1 97 319 GLY B C 1
ATOM 5124 O O . GLY B 1 319 ? -9.305 -16.672 -16.062 1 97 319 GLY B O 1
ATOM 5125 N N . TRP B 1 320 ? -9.164 -15.43 -18.094 1 96.5 320 TRP B N 1
ATOM 5126 C CA . TRP B 1 320 ? -8.508 -16.609 -18.656 1 96.5 320 TRP B CA 1
ATOM 5127 C C . TRP B 1 320 ? -7.602 -16.234 -19.812 1 96.5 320 TRP B C 1
ATOM 5129 O O . TRP B 1 320 ? -6.582 -16.875 -20.062 1 96.5 320 TRP B O 1
ATOM 5139 N N . ARG B 1 321 ? -7.887 -15.195 -20.562 1 97.12 321 ARG B N 1
ATOM 5140 C CA . ARG B 1 321 ? -7.152 -14.938 -21.797 1 97.12 321 ARG B CA 1
ATOM 5141 C C . ARG B 1 321 ? -5.691 -14.609 -21.5 1 97.12 321 ARG B C 1
ATOM 5143 O O . ARG B 1 321 ? -4.793 -15.07 -22.219 1 97.12 321 ARG B O 1
ATOM 5150 N N . ASN B 1 322 ? -5.496 -13.773 -20.5 1 98.12 322 ASN B N 1
ATOM 5151 C CA . A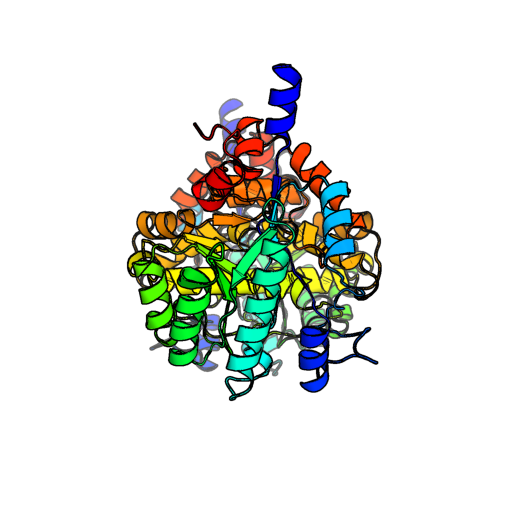SN B 1 322 ? -4.117 -13.445 -20.141 1 98.12 322 ASN B CA 1
ATOM 5152 C C . ASN B 1 322 ? -3.34 -14.688 -19.719 1 98.12 322 ASN B C 1
ATOM 5154 O O . ASN B 1 322 ? -2.158 -14.828 -20.031 1 98.12 322 ASN B O 1
ATOM 5158 N N . ALA B 1 323 ? -3.98 -15.594 -18.984 1 98.38 323 ALA B N 1
ATOM 5159 C CA . ALA B 1 323 ? -3.33 -16.844 -18.578 1 98.38 323 ALA B CA 1
ATOM 5160 C C . ALA B 1 323 ? -2.975 -17.688 -19.797 1 98.38 323 ALA B C 1
ATOM 5162 O O . ALA B 1 323 ? -1.899 -18.297 -19.844 1 98.38 323 ALA B O 1
ATOM 5163 N N . PHE B 1 324 ? -3.832 -17.734 -20.828 1 97.06 324 PHE B N 1
ATOM 5164 C CA . PHE B 1 324 ? -3.59 -18.516 -22.031 1 97.06 324 PHE B CA 1
ATOM 5165 C C . PHE B 1 324 ? -2.398 -17.969 -22.812 1 97.06 324 PHE B C 1
ATOM 5167 O O . PHE B 1 324 ? -1.692 -18.719 -23.484 1 97.06 324 PHE B O 1
ATOM 5174 N N . LYS B 1 325 ? -2.166 -16.688 -22.656 1 95.5 325 LYS B N 1
ATOM 5175 C CA . LYS B 1 325 ? -0.992 -16.094 -23.281 1 95.5 325 LYS B CA 1
ATOM 5176 C C . LYS B 1 325 ? 0.286 -16.484 -22.547 1 95.5 325 LYS B C 1
ATOM 5178 O O . LYS B 1 325 ? 1.327 -16.703 -23.188 1 95.5 325 LYS B O 1
ATOM 5183 N N . LEU B 1 326 ? 0.205 -16.656 -21.281 1 97 326 LEU B N 1
ATOM 5184 C CA . LEU B 1 326 ? 1.376 -16.844 -20.438 1 97 326 LEU B CA 1
ATOM 5185 C C . LEU B 1 326 ? 1.755 -18.328 -20.359 1 97 326 LEU B C 1
ATOM 5187 O O . LEU B 1 326 ? 2.924 -18.656 -20.156 1 97 326 LEU B O 1
ATOM 5191 N N . PHE B 1 327 ? 0.703 -19.188 -20.484 1 97.56 327 PHE B N 1
ATOM 5192 C CA . PHE B 1 327 ? 0.928 -20.609 -20.266 1 97.56 327 PHE B CA 1
ATOM 5193 C C . PHE B 1 327 ? 0.537 -21.422 -21.5 1 97.56 327 PHE B C 1
ATOM 5195 O O . PHE B 1 327 ? -0.603 -21.875 -21.609 1 97.56 327 PHE B O 1
ATOM 5202 N N . PRO B 1 328 ? 1.459 -21.812 -22.312 1 93.75 328 PRO B N 1
ATOM 5203 C CA . PRO B 1 328 ? 1.179 -22.547 -23.547 1 93.75 328 PRO B CA 1
ATOM 5204 C C . PRO B 1 328 ? 0.487 -23.891 -23.297 1 93.75 328 PRO B C 1
ATOM 5206 O O . PRO B 1 328 ? -0.282 -24.359 -24.125 1 93.75 328 PRO B O 1
ATOM 5209 N N . SER B 1 329 ? 0.716 -24.469 -22.188 1 95.5 329 SER B N 1
ATOM 5210 C CA . SER B 1 329 ? 0.107 -25.75 -21.859 1 95.5 329 SER B CA 1
ATOM 5211 C C . SER B 1 329 ? -1.415 -25.672 -21.875 1 95.5 329 SER B C 1
ATOM 5213 O O . SER B 1 329 ? -2.094 -26.656 -22.172 1 95.5 329 SER B O 1
ATOM 5215 N N . LEU B 1 330 ? -1.942 -24.469 -21.562 1 96.69 330 LEU B N 1
ATOM 5216 C CA . LEU B 1 330 ? -3.391 -24.297 -21.516 1 96.69 330 LEU B CA 1
ATOM 5217 C C . LEU B 1 330 ? -4.008 -24.469 -22.891 1 96.69 330 LEU B C 1
ATOM 5219 O O . LEU B 1 330 ? -5.098 -25.031 -23.031 1 96.69 330 LEU B O 1
ATOM 5223 N N . LYS B 1 331 ? -3.307 -24.016 -23.922 1 93.81 331 LYS B N 1
ATOM 5224 C CA . LYS B 1 331 ? -3.799 -24.188 -25.281 1 93.81 331 LYS B CA 1
ATOM 5225 C C . LYS B 1 331 ? -3.846 -25.672 -25.656 1 93.81 331 LYS B C 1
ATOM 5227 O O . LYS B 1 331 ? -4.734 -26.094 -26.406 1 93.81 331 LYS B O 1
ATOM 5232 N N . GLU B 1 332 ? -2.916 -26.344 -25.172 1 93.69 332 GLU B N 1
ATOM 5233 C CA . GLU B 1 332 ? -2.867 -27.781 -25.453 1 93.69 332 GLU B CA 1
ATOM 5234 C C . GLU B 1 332 ? -3.979 -28.516 -24.703 1 93.69 332 GLU B C 1
ATOM 5236 O O . GLU B 1 332 ? -4.598 -29.438 -25.266 1 93.69 332 GLU B O 1
ATOM 5241 N N . LYS B 1 333 ? -4.211 -28.109 -23.484 1 94.69 333 LYS B N 1
ATOM 5242 C CA . LYS B 1 333 ? -5.188 -28.781 -22.641 1 94.69 333 LYS B CA 1
ATOM 5243 C C . LYS B 1 333 ? -6.613 -28.422 -23.047 1 94.69 333 LYS B C 1
ATOM 5245 O O . LYS B 1 333 ? -7.539 -29.203 -22.844 1 94.69 333 LYS B O 1
ATOM 5250 N N . PHE B 1 334 ? -6.688 -27.188 -23.578 1 94.56 334 PHE B N 1
ATOM 5251 C CA . PHE B 1 334 ? -8 -26.688 -23.953 1 94.56 334 PHE B CA 1
ATOM 5252 C C . PHE B 1 334 ? -7.992 -26.172 -25.391 1 94.56 334 PHE B C 1
ATOM 5254 O O . PHE B 1 334 ? -8.219 -24.984 -25.641 1 94.56 334 PHE B O 1
ATOM 5261 N N . PRO B 1 335 ? -7.953 -27.062 -26.391 1 90.56 335 PRO B N 1
ATOM 5262 C CA . PRO B 1 335 ? -7.824 -26.641 -27.781 1 90.56 335 PRO B CA 1
ATOM 5263 C C . PRO B 1 335 ? -9.062 -25.906 -28.297 1 90.56 335 PRO B C 1
ATOM 5265 O O . PRO B 1 335 ? -8.984 -25.172 -29.281 1 90.56 335 PRO B O 1
ATOM 5268 N N . ASP B 1 336 ? -10.156 -26.031 -27.656 1 87.19 336 ASP B N 1
ATOM 5269 C CA . ASP B 1 336 ? -11.398 -25.422 -28.109 1 87.19 336 ASP B CA 1
ATOM 5270 C C . ASP B 1 336 ? -11.508 -23.969 -27.641 1 87.19 336 ASP B C 1
ATOM 5272 O O . ASP B 1 336 ? -12.391 -23.234 -28.094 1 87.19 336 ASP B O 1
ATOM 5276 N N . MET B 1 337 ? -10.625 -23.672 -26.703 1 86 337 MET B N 1
ATOM 5277 C CA . MET B 1 337 ? -10.633 -22.297 -26.234 1 86 337 MET B CA 1
ATOM 5278 C C . MET B 1 337 ? -9.914 -21.375 -27.219 1 86 337 MET B C 1
ATOM 5280 O O . MET B 1 337 ? -8.766 -21.625 -27.578 1 86 337 MET B O 1
ATOM 5284 N N . GLU B 1 338 ? -10.594 -20.625 -28.172 1 69.44 338 GLU B N 1
ATOM 5285 C CA . GLU B 1 338 ? -10.031 -19.734 -29.188 1 69.44 338 GLU B CA 1
ATOM 5286 C C . GLU B 1 338 ? -9.391 -18.5 -28.562 1 69.44 338 GLU B C 1
ATOM 5288 O O . GLU B 1 338 ? -10.07 -17.719 -27.891 1 69.44 338 GLU B O 1
ATOM 5293 N N . VAL B 1 339 ? -8.086 -18.469 -28.453 1 64.19 339 VAL B N 1
ATOM 5294 C CA . VAL B 1 339 ? -7.391 -17.266 -27.984 1 64.19 339 VAL B CA 1
ATOM 5295 C C . VAL B 1 339 ? -7.094 -16.359 -29.172 1 64.19 339 VAL B C 1
ATOM 5297 O O . VAL B 1 339 ? -6.355 -16.734 -30.094 1 64.19 339 VAL B O 1
ATOM 5300 N N . GLN B 1 340 ? -8.047 -15.641 -29.75 1 52.72 340 GLN B N 1
ATOM 5301 C CA . GLN B 1 340 ? -7.676 -14.695 -30.812 1 52.72 340 GLN B CA 1
ATOM 5302 C C . GLN B 1 340 ? -6.773 -13.594 -30.266 1 52.72 340 GLN B C 1
ATOM 5304 O O . GLN B 1 340 ? -6.871 -13.219 -29.094 1 52.72 340 GLN B O 1
#

Organism: NCBI:txid86049

Foldseek 3Di:
DVVVVVVLLLLAFEAAAEEADDLVNLVVCVVLPFDAPDSQFGDDQLATDDDDDDPVVVLVLCVVLRHFAYEYDHAPPQQLSVVLDPVLLVVLVVVLVVQLVSCVVVVRHYFYAGEASPPPQVSRLVVQCCNCVPSNGQFHEEEQDRLQHGALDPSCVSVLVVLLVVLTEYEYFYYAHNDDDDDPPDGCVPQVRLVSLLVNLLSNLLSVVCVVRVSYAYEREQLSRCCLPCVLVSLVVCCDVVSPNDDSVVSLCSSLRYAYENAPPQALSSVVSSCVRRNLLRYAYHHHPPSPPSVCSVNRVCRVVPRPVADSVSSSSHRPLSVVVSGVSNCVSCVVNDND/DVVVVVVLLLLAFEAAAEEADDLVNLVVCVVLPFDAPDSQFGDDQLATDDDDDDPVVVLVLCVVLRHFAYEYDHAPPQQLSVVLDPVLLVVLVVVLVVQLVSCVVVVRHYFYAGEASPPPQVSRVVVQCCNCVPSNGQFHEEEQDRLQHGALDPSCLSVLVVLLVVLTEYEYFYYAHNDDDDDPPDGCVPQVRLVSLLVNLLSNLLSVVCVVRVSYAYEREQLSRCCLPCVLVSLVVCCDVVSPNDDSVVSLCSSLSYAYENAPPQALSSVVSSCVRNNLLRYAYHHHPPSPPSVCSVNRVCRVVPRPVADSVSSSSHRPLSVVVSGVSNCVSCVVNDND

Sequence (680 aa):
MAQQQADSISSFKVDVHTHPIPDFYREALFAAGYPGDNVSTLYVDGFLTPYPFSVDSYLAARREHGYNFSILSITAPGLSFLKGNALAGPLARRINDYFAENIRAHPRELGAFGILPLPDVEGSLAEMAYCLDTLKLEGIGLYTNYAGVYLGEPELDPIFEELNRRKATVFVHPTAPAVSPPLHNMSFPVIEYPFDTTRAIGNFLFRQARAKFPDVNIIWSHAGGAMGSLGDRLAVQTTLPIHGGRDLNASLAALKSFYYDTAVQMSDAQFAGIKEFAGADRILTGSDYPYLPGSFVPAVQKAFDSYAGFDDADREKIGWRNAFKLFPSLKEKFPDMEVQMAQQQADSISSFKVDVHTHPIPDFYREALFAAGYPGDNVSTLYVDGFLTPYPFSVDSYLAARREHGYNFSILSITAPGLSFLKGNALAGPLARRINDYFAENIRAHPRELGAFGILPLPDVEGSLAEMAYCLDTLKLEGIGLYTNYAGVYLGEPELDPIFEELNRRKATVFVHPTAPAVSPPLHNMSFPVIEYPFDTTRAIGNFLFRQARAKFPDVNIIWSHAGGAMGSLGDRLAVQTTLPIHGGRDLNASLAALKSFYYDTAVQMSDAQFAGIKEFAGADRILTGSDYPYLPGSFVPAVQKAFDSYAGFDDADREKIGWRNAFKLFPSLKEKFPDMEVQ

Solvent-accessible surface area (backbone atoms only — not comparable to full-atom values): 34639 Å² total; per-residue (Å²): 109,66,63,59,50,50,50,48,60,59,55,43,24,38,29,67,32,29,45,66,61,53,67,71,56,40,48,52,44,44,73,70,63,46,52,54,94,45,71,70,42,30,35,57,66,72,35,78,48,79,64,90,65,48,71,66,60,49,50,52,51,35,51,72,71,51,45,52,29,35,26,34,29,73,52,66,67,67,45,48,88,48,74,49,41,84,64,26,53,60,50,26,51,51,50,41,50,50,49,47,54,54,22,70,76,34,62,73,41,38,49,26,30,29,56,48,30,47,78,34,62,69,62,19,54,55,41,47,48,44,33,52,71,70,63,56,38,67,31,35,36,45,52,24,46,62,94,58,49,37,45,46,41,74,90,50,43,68,60,44,52,52,34,23,75,66,49,33,36,34,40,35,42,40,32,83,61,75,47,69,67,85,55,67,71,58,37,38,72,70,51,48,21,32,49,30,33,33,49,19,53,49,32,18,56,68,56,45,32,52,78,75,35,70,49,42,43,42,33,29,43,42,40,28,24,31,35,18,36,40,44,66,50,50,24,52,49,32,35,38,69,91,40,68,44,44,59,49,67,60,41,46,49,53,65,44,69,38,32,25,21,42,23,78,48,61,45,62,13,32,52,39,3,38,41,59,58,48,32,48,81,26,30,35,33,20,53,40,33,57,76,45,47,75,88,48,47,63,59,32,52,48,37,61,73,63,32,80,87,51,52,71,68,39,49,34,26,23,22,31,52,40,52,48,72,72,32,68,66,50,47,70,66,37,70,84,63,78,81,126,107,66,64,59,50,50,50,48,60,59,56,41,24,38,28,67,31,29,44,66,63,52,66,69,56,40,47,53,44,43,72,72,63,46,54,55,92,44,71,70,43,32,34,58,66,73,35,77,47,79,65,89,64,49,71,66,60,50,51,52,50,36,52,73,71,50,45,52,29,36,25,32,28,74,53,67,67,67,45,49,88,51,73,51,42,84,64,27,52,61,50,28,52,51,52,42,48,53,47,46,53,53,24,70,76,34,62,73,40,38,48,29,30,30,57,49,29,48,79,35,60,69,61,20,55,55,43,46,49,43,33,52,70,71,63,56,40,67,30,35,38,46,52,25,46,62,93,56,48,37,46,48,41,75,92,50,42,68,60,46,51,51,34,23,75,66,50,32,37,34,41,34,40,40,33,83,61,76,46,68,68,86,57,70,72,56,36,37,72,70,54,49,21,32,48,30,31,34,48,20,51,47,31,19,57,68,56,44,33,50,78,75,33,69,48,42,43,43,33,31,45,42,40,28,22,30,34,20,37,38,44,66,51,50,25,54,48,31,36,38,71,90,40,68,45,42,59,49,68,60,42,43,50,52,66,44,68,38,32,24,22,43,22,79,49,61,45,63,12,31,51,38,3,38,40,59,58,47,32,47,82,27,29,35,31,20,53,39,33,59,76,44,45,73,88,49,48,63,58,31,51,48,38,61,73,63,33,81,88,51,51,71,68,39,49,33,25,23,22,31,51,39,54,48,72,73,31,65,65,49,49,69,66,37,70,82,63,80,81,125

pLDDT: mean 95.18, std 7.81, range [45.19, 98.94]

Radius of gyration: 25.86 Å; Cα contacts (8 Å, |Δi|>4): 1310; chains: 2; bounding box: 54×77×61 Å

Nearest PDB structures (foldseek):
  2f6k-assembly1_A  TM=9.307E-01  e=7.830E-23  Lactiplantibacillus plantarum WCFS1
  4ign-assembly2_B  TM=8.511E-01  e=2.552E-18  Homo sapiens
  4ofc-assembly1_A  TM=8.495E-01  e=1.042E-17  Homo sapiens
  7pwy-assembly2_C  TM=8.573E-01  e=5.581E-17  Homo sapiens
  7pwy-assembly2_D  TM=8.195E-01  e=2.224E-17  Homo sapiens

InterPro domains:
  IPR006680 Amidohydrolase-related [PF04909] (14-328)
  IPR032465 2-amino-3-carboxymuconate-6-semialdehyde decarboxylase [PTHR21240] (12-332)
  IPR032466 Metal-dependent hydrolase [SSF51556] (13-328)

Secondary structure (DSSP, 8-state):
-HHHHHHHHHH--EEEEE----HHHHHHHHHTT-S-SBTTB-EETTEEPP----HHHHHHHHHHHT-SEEEE---TTTTGGGTT-TTHHHHHHHHHHHHHHHHHHSTTTEEEEE---TT-HHHHHHHHHIIIIIS--SEEEEESEETTEETTSGGGHHHHHHHHHTT-EEEEE----SS----TT--HHHHHHHHHHHHHHHHHHHTTHHHHSTT-EEEESGGGSSHHHHHHHHHHHTTSGGGT---HHHHHHHHHTSEEE-TT--SHHHHHHHHHHH-GGGEE----BTTS-GGGHHHHHHHHHH-TT--HHHHHIIIIIHHHHH-HHHHHH-TTS---/-HHHHHHHHHH--EEEEE----HHHHHHHHHTT-S-SBTTB-EETTEEPP----HHHHHHHHHHHT-SEEEE---TTTTGGGTT-TTHHHHHHHHHHHHHHHHHHSTTTEEEEE---TT-HHHHHHHHHIIIIIS--SEEEEESEETTEETTSGGGHHHHHHHHHTT-EEEEE----SS----TT--HHHHHHHHHHHHHHHHHHHTTHHHHSTT-EEEESGGGSSHHHHHHHHHHHTTSGGGT---HHHHHHHHHTSEEE-TT--SHHHHHHHHHHH-GGGEE----BTTS-GGGHHHHHHHHHH-TT--HHHHHIIIIIHHHHH-HHHHHH-TTS---